Protein AF-A0A0F9NQA8-F1 (afdb_monomer_lite)

Secondary structure (DSSP, 8-state):
----EEEEEETT--EEEEEESSS----HHHHHHHHHHHHHHHHH--SSS-PPPSEEEETTEEEEEEEETTTTEEEEEEEETTS-HHHHHHHHHHHHHHHHHHHHHHHHT--S-GGGGTTHHHHHHHHHHHHHHHHHHHHTT--HHHHHT-TT-EE--TTPPPPPPP-TTGGGTT--HHHHHHHHHHTHHHHHHHHHHHHHHHHGGGGS-SS-B----HHHHHHHHHHHHHTT--EEEEEE--GGGBPTT-EES-SEEEEEEEEPPHHHHTT-SSHHHHHHHHHHHHHHHHHHHHHHHHHHHTTB-EEEE-SSS-SB-HHHHHHHTTS-EE-TTSSEEBTTTBT-EEEEEEEES-S-------SS-TTTHHHHHHHHH-HHHHH-TT--EEEEEEEETTEEEEE-HHHHHHHHHHTTT-----

Radius of gyration: 24.64 Å; chains: 1; bounding box: 72×63×50 Å

InterPro domains:
  IPR017896 4Fe-4S ferredoxin-type, iron-sulphur binding domain [PS51379] (365-394)
  IPR017900 4Fe-4S ferredoxin, iron-sulphur binding, conserved site [PS00198] (374-385)

pLDDT: mean 84.63, std 13.4, range [37.88, 98.75]

Structure (mmCIF, N/CA/C/O backbone):
data_AF-A0A0F9NQA8-F1
#
_entry.id   AF-A0A0F9NQA8-F1
#
loop_
_atom_site.group_PDB
_atom_site.id
_atom_site.type_symbol
_atom_site.label_atom_id
_atom_site.label_alt_id
_atom_site.label_comp_id
_atom_site.label_asym_id
_atom_site.label_entity_id
_atom_site.label_seq_id
_atom_site.pdbx_PDB_ins_code
_atom_site.Cartn_x
_atom_site.Cartn_y
_atom_site.Cartn_z
_atom_site.occupancy
_atom_site.B_iso_or_equiv
_atom_site.auth_seq_id
_atom_site.auth_comp_id
_atom_site.auth_asym_id
_atom_site.auth_atom_id
_atom_site.pdbx_PDB_model_num
ATOM 1 N N . MET A 1 1 ? 9.523 13.961 9.199 1.00 65.62 1 MET A N 1
ATOM 2 C CA . MET A 1 1 ? 10.411 15.049 9.643 1.00 65.62 1 MET A CA 1
ATOM 3 C C . MET A 1 1 ? 10.203 16.267 8.757 1.00 65.62 1 MET A C 1
ATOM 5 O O . MET A 1 1 ? 10.175 16.116 7.535 1.00 65.62 1 MET A O 1
ATOM 9 N N . ILE A 1 2 ? 10.008 17.440 9.360 1.00 64.50 2 ILE A N 1
ATOM 10 C CA . ILE A 1 2 ? 9.989 18.721 8.640 1.00 64.50 2 ILE A CA 1
ATOM 11 C C . ILE A 1 2 ? 11.438 19.199 8.544 1.00 64.50 2 ILE A C 1
ATOM 13 O O . ILE A 1 2 ? 12.119 19.298 9.559 1.00 64.50 2 ILE A O 1
ATOM 17 N N . VAL A 1 3 ? 11.918 19.455 7.327 1.00 72.38 3 VAL A N 1
ATOM 18 C CA . VAL A 1 3 ? 13.221 20.095 7.120 1.00 72.38 3 VAL A CA 1
ATOM 19 C C . VAL A 1 3 ? 13.006 21.596 7.229 1.00 72.38 3 VAL A C 1
ATOM 21 O O . VAL A 1 3 ? 12.354 22.188 6.366 1.00 72.38 3 VAL A O 1
ATOM 24 N N . GLU A 1 4 ? 13.510 22.189 8.309 1.00 77.81 4 GLU A N 1
ATOM 25 C CA . GLU A 1 4 ? 13.408 23.630 8.542 1.00 77.81 4 GLU A CA 1
ATOM 26 C C . GLU A 1 4 ? 14.328 24.364 7.573 1.00 77.81 4 GLU A C 1
ATOM 28 O O . GLU A 1 4 ? 13.868 25.209 6.794 1.00 77.81 4 GLU A O 1
ATOM 33 N N . GLU A 1 5 ? 15.604 23.970 7.587 1.00 86.06 5 GLU A N 1
ATOM 34 C CA . GLU A 1 5 ? 16.671 24.497 6.745 1.00 86.06 5 GLU A CA 1
ATOM 35 C C . GLU A 1 5 ? 17.652 23.372 6.368 1.00 86.06 5 GLU A C 1
ATOM 37 O O . GLU A 1 5 ? 17.847 22.406 7.113 1.00 86.06 5 GLU A O 1
ATOM 42 N N . PHE A 1 6 ? 18.256 23.483 5.187 1.00 89.12 6 PHE A N 1
ATOM 43 C CA . PHE A 1 6 ? 19.285 22.561 4.713 1.00 89.12 6 PHE A CA 1
ATOM 44 C C . PHE A 1 6 ? 20.343 23.313 3.910 1.00 89.12 6 PHE A C 1
ATOM 46 O O . PHE A 1 6 ? 20.002 24.175 3.097 1.00 89.12 6 PHE A O 1
ATOM 53 N N . TRP A 1 7 ? 21.610 22.959 4.104 1.00 91.19 7 TRP A N 1
ATOM 54 C CA . TRP A 1 7 ? 22.737 23.579 3.419 1.00 91.19 7 TRP A CA 1
ATOM 55 C C . TRP A 1 7 ? 23.713 22.547 2.890 1.00 91.19 7 TRP A C 1
ATOM 57 O O . TRP A 1 7 ? 23.896 21.471 3.462 1.00 91.19 7 TRP A O 1
ATOM 67 N N . ILE A 1 8 ? 24.386 22.949 1.820 1.00 93.31 8 ILE A N 1
ATOM 68 C CA . ILE A 1 8 ? 25.593 22.304 1.327 1.00 93.31 8 ILE A CA 1
ATOM 69 C C . ILE A 1 8 ? 26.649 23.395 1.272 1.00 93.31 8 ILE A C 1
ATOM 71 O O . ILE A 1 8 ? 26.491 24.370 0.533 1.00 93.31 8 ILE A O 1
ATOM 75 N N . ILE A 1 9 ? 27.691 23.252 2.082 1.00 92.81 9 ILE A N 1
ATOM 76 C CA . ILE A 1 9 ? 28.813 24.191 2.134 1.00 92.81 9 ILE A CA 1
ATOM 77 C C . ILE A 1 9 ? 30.113 23.434 1.858 1.00 92.81 9 ILE A C 1
ATOM 79 O O . ILE A 1 9 ? 30.208 22.248 2.179 1.00 92.81 9 ILE A O 1
ATOM 83 N N . ASN A 1 10 ? 31.114 24.082 1.267 1.00 91.56 10 ASN A N 1
ATOM 84 C CA . ASN A 1 10 ? 32.451 23.494 1.190 1.00 91.56 10 ASN A CA 1
ATOM 85 C C . ASN A 1 10 ? 33.206 23.683 2.521 1.00 91.56 10 ASN A C 1
ATOM 87 O O . ASN A 1 10 ? 32.730 24.349 3.444 1.00 91.56 10 ASN A O 1
ATOM 91 N N . TRP A 1 11 ? 34.406 23.113 2.617 1.00 90.19 11 TRP A N 1
ATOM 92 C CA . TRP A 1 11 ? 35.269 23.272 3.794 1.00 90.19 11 TRP A CA 1
ATOM 93 C C . TRP A 1 11 ? 35.782 24.697 4.030 1.00 90.19 11 TRP A C 1
ATOM 95 O O . TRP A 1 11 ? 36.221 24.996 5.135 1.00 90.19 11 TRP A O 1
ATOM 105 N N . ASP A 1 12 ? 35.668 25.599 3.060 1.00 88.25 12 ASP A N 1
ATOM 106 C CA . ASP A 1 12 ? 35.992 27.020 3.242 1.00 88.25 12 ASP A CA 1
ATOM 107 C C . ASP A 1 12 ? 34.774 27.831 3.728 1.00 88.25 12 ASP A C 1
ATOM 109 O O . ASP A 1 12 ? 34.868 29.029 3.978 1.00 88.25 12 ASP A O 1
ATOM 113 N N . GLY A 1 13 ? 33.612 27.183 3.881 1.00 85.62 13 GLY A N 1
ATOM 114 C CA . GLY A 1 13 ? 32.363 27.817 4.298 1.00 85.62 13 GLY A CA 1
ATOM 115 C C . GLY A 1 13 ? 31.572 28.477 3.165 1.00 85.62 13 GLY A C 1
ATOM 116 O O . GLY A 1 13 ? 30.563 29.128 3.441 1.00 85.62 13 GLY A O 1
ATOM 117 N N . LEU A 1 14 ? 31.976 28.292 1.903 1.00 88.75 14 LEU A N 1
ATOM 118 C CA . LEU A 1 14 ? 31.240 28.756 0.728 1.00 88.75 14 LEU A CA 1
ATOM 119 C C . LEU A 1 14 ? 29.958 27.921 0.548 1.00 88.75 14 LEU A C 1
ATOM 121 O O . LEU A 1 14 ? 30.041 26.698 0.386 1.00 88.75 14 LEU A O 1
ATOM 125 N N . PRO A 1 15 ? 28.766 28.542 0.546 1.00 89.25 15 PRO A N 1
ATOM 126 C CA . PRO A 1 15 ? 27.510 27.832 0.349 1.00 89.25 15 PRO A CA 1
ATOM 127 C C . PRO A 1 15 ? 27.284 27.509 -1.131 1.00 89.25 15 PRO A C 1
ATOM 129 O O . PRO A 1 15 ? 27.093 28.407 -1.946 1.00 89.25 15 PRO A O 1
ATOM 132 N N . LEU A 1 16 ? 27.241 26.218 -1.470 1.00 90.38 16 LEU A N 1
ATOM 133 C CA . LEU A 1 16 ? 26.886 25.746 -2.815 1.00 90.38 16 LEU A CA 1
ATOM 134 C C . LEU A 1 16 ? 25.374 25.550 -2.971 1.00 90.38 16 LEU A C 1
ATOM 136 O O . LEU A 1 16 ? 24.849 25.599 -4.078 1.00 90.38 16 LEU A O 1
ATOM 140 N N . PHE A 1 17 ? 24.661 25.308 -1.868 1.00 90.56 17 PHE A N 1
ATOM 141 C CA . PHE A 1 17 ? 23.210 25.170 -1.871 1.00 90.56 17 PHE A CA 1
ATOM 142 C C . PHE A 1 17 ? 22.591 25.565 -0.534 1.00 90.56 17 PHE A C 1
ATOM 144 O O . PHE A 1 17 ? 23.176 25.342 0.530 1.00 90.56 17 PHE A O 1
ATOM 151 N N . LYS A 1 18 ? 21.362 26.087 -0.590 1.00 86.56 18 LYS A N 1
ATOM 152 C CA . LYS A 1 18 ? 20.558 26.414 0.584 1.00 86.56 18 LYS A CA 1
ATOM 153 C C . LYS A 1 18 ? 19.080 26.150 0.338 1.00 86.56 18 LYS A C 1
ATOM 155 O O . LYS A 1 18 ? 18.541 26.448 -0.721 1.00 86.56 18 LYS A O 1
ATOM 160 N N . TYR A 1 19 ? 18.405 25.699 1.379 1.00 83.56 19 TYR A N 1
ATOM 161 C CA . TYR A 1 19 ? 16.960 25.596 1.429 1.00 83.56 19 TYR A CA 1
ATOM 162 C C . TYR A 1 19 ? 16.459 26.096 2.782 1.00 83.56 19 TYR A C 1
ATOM 164 O O . TYR A 1 19 ? 17.052 25.801 3.816 1.00 83.56 19 TYR A O 1
ATOM 172 N N . SER A 1 20 ? 15.346 26.828 2.770 1.00 77.00 20 SER A N 1
ATOM 173 C CA . SER A 1 20 ? 14.633 27.256 3.972 1.00 77.00 20 SER A CA 1
ATOM 174 C C . SER A 1 20 ? 13.134 27.238 3.724 1.00 77.00 20 SER A C 1
ATOM 176 O O . SER A 1 20 ? 12.648 27.717 2.696 1.00 77.00 20 SER A O 1
ATOM 178 N N . SER A 1 21 ? 12.401 26.714 4.700 1.00 62.75 21 SER A N 1
ATOM 179 C CA . SER A 1 21 ? 10.940 26.685 4.690 1.00 62.75 21 SER A CA 1
ATOM 180 C C . SER A 1 21 ? 10.288 28.063 4.910 1.00 62.75 21 SER A C 1
ATOM 182 O O . SER A 1 21 ? 9.149 28.254 4.490 1.00 62.75 21 SER A O 1
ATOM 184 N N . THR A 1 22 ? 10.996 29.037 5.498 1.00 52.59 22 THR A N 1
ATOM 185 C CA . THR A 1 22 ? 10.450 30.354 5.902 1.00 52.59 22 THR A CA 1
ATOM 186 C C . THR A 1 22 ? 11.041 31.556 5.147 1.00 52.59 22 THR A C 1
ATOM 188 O O . THR A 1 22 ? 10.663 32.693 5.409 1.00 52.59 22 THR A O 1
ATOM 191 N N . ARG A 1 23 ? 11.902 31.329 4.142 1.00 50.50 23 ARG A N 1
ATOM 192 C CA . ARG A 1 23 ? 12.440 32.334 3.188 1.00 50.50 23 ARG A CA 1
ATOM 193 C C . ARG A 1 23 ? 13.213 33.539 3.758 1.00 50.50 23 ARG A C 1
ATOM 195 O O . ARG A 1 23 ? 13.615 34.387 2.966 1.00 50.50 23 ARG A O 1
ATOM 202 N N . SER A 1 24 ? 13.537 33.604 5.048 1.00 49.06 24 SER A N 1
ATOM 203 C CA . SER A 1 24 ? 14.438 34.639 5.583 1.00 49.06 24 SER A CA 1
ATOM 204 C C . SER A 1 24 ? 15.723 34.029 6.141 1.00 49.06 24 SER A C 1
ATOM 206 O O . SER A 1 24 ? 15.739 33.523 7.259 1.00 49.06 24 SER A O 1
ATOM 208 N N . LEU A 1 25 ? 16.819 34.104 5.388 1.00 53.78 25 LEU A N 1
ATOM 209 C CA . LEU A 1 25 ? 18.162 33.836 5.906 1.00 53.78 25 LEU A CA 1
ATOM 210 C C . LEU A 1 25 ? 19.142 34.864 5.342 1.00 53.78 25 LEU A C 1
ATOM 212 O O . LEU A 1 25 ? 19.077 35.188 4.158 1.00 53.78 25 LEU A O 1
ATOM 216 N N . ARG A 1 26 ? 20.066 35.330 6.190 1.00 55.09 26 ARG A N 1
ATOM 217 C CA . ARG A 1 26 ? 21.351 35.907 5.768 1.00 55.09 26 AR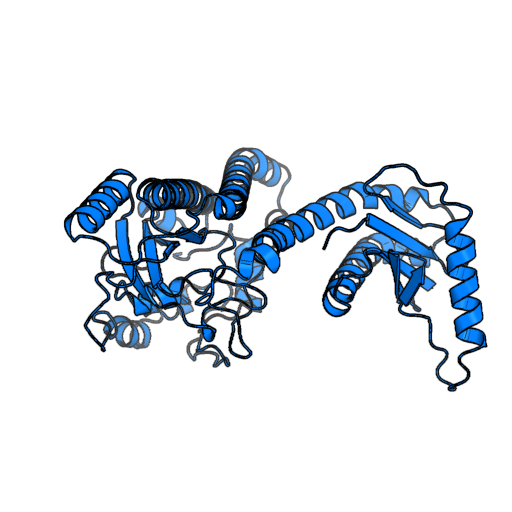G A CA 1
ATOM 218 C C . ARG A 1 26 ? 22.382 34.781 5.864 1.00 55.09 26 ARG A C 1
ATOM 220 O O . ARG A 1 26 ? 22.584 34.245 6.950 1.00 55.09 26 ARG A O 1
ATOM 227 N N . ILE A 1 27 ? 22.926 34.340 4.733 1.00 53.66 27 ILE A N 1
ATOM 228 C CA . ILE A 1 27 ? 23.606 33.035 4.598 1.00 53.66 27 ILE A CA 1
ATOM 229 C C . ILE A 1 27 ? 25.118 33.149 4.775 1.00 53.66 27 ILE A C 1
ATOM 231 O O . ILE A 1 27 ? 25.766 32.193 5.198 1.00 53.66 27 ILE A O 1
ATOM 235 N N . GLU A 1 28 ? 25.674 34.320 4.491 1.00 58.25 28 GLU A N 1
ATOM 236 C CA . GLU A 1 28 ? 27.114 34.536 4.384 1.00 58.25 28 GLU A CA 1
ATOM 237 C C . GLU A 1 28 ? 27.810 34.362 5.744 1.00 58.25 28 GLU A C 1
ATOM 239 O O . GLU A 1 28 ? 28.925 33.858 5.817 1.00 58.25 28 GLU A O 1
ATOM 244 N N . LEU A 1 29 ? 27.114 34.689 6.838 1.00 60.56 29 LEU A N 1
ATOM 245 C CA . LEU A 1 29 ? 27.637 34.590 8.205 1.00 60.56 29 LEU A CA 1
ATOM 246 C C . LEU A 1 29 ? 27.602 33.161 8.775 1.00 60.56 29 LEU A C 1
ATOM 248 O O . LEU A 1 29 ? 28.420 32.817 9.623 1.00 60.56 29 LEU A O 1
ATOM 252 N N . ILE A 1 30 ? 26.669 32.318 8.321 1.00 72.38 30 ILE A N 1
ATOM 253 C CA . ILE A 1 30 ? 26.448 30.984 8.903 1.00 72.38 30 ILE A CA 1
ATOM 254 C C . ILE A 1 30 ? 27.375 29.940 8.270 1.00 72.38 30 ILE A C 1
ATOM 256 O O . ILE A 1 30 ? 27.895 29.089 8.985 1.00 72.38 30 ILE A O 1
ATOM 260 N N . GLY A 1 31 ? 27.636 30.013 6.960 1.00 76.19 31 GLY A N 1
ATOM 261 C CA . GLY A 1 31 ? 28.523 29.059 6.278 1.00 76.19 31 GLY A CA 1
ATOM 262 C C . GLY A 1 31 ? 29.948 29.069 6.841 1.00 76.19 31 GLY A C 1
ATOM 263 O O . GLY A 1 31 ? 30.468 28.022 7.234 1.00 76.19 31 GLY A O 1
ATOM 264 N N . GLY A 1 32 ? 30.539 30.261 6.973 1.00 82.12 32 GLY A N 1
ATOM 265 C CA . GLY A 1 32 ? 31.864 30.435 7.575 1.00 82.12 32 GLY A CA 1
ATOM 266 C C . GLY A 1 32 ? 31.917 29.980 9.036 1.00 82.12 32 GLY A C 1
ATOM 267 O O . GLY A 1 32 ? 32.841 29.269 9.423 1.00 82.12 32 GLY A O 1
ATOM 268 N N . PHE A 1 33 ? 30.894 30.307 9.831 1.00 84.25 33 PHE A N 1
ATOM 269 C CA . PHE A 1 33 ? 30.800 29.884 11.232 1.00 84.25 33 PHE A CA 1
ATOM 270 C C . PHE A 1 33 ? 30.736 28.357 11.387 1.00 84.25 33 PHE A C 1
ATOM 272 O O . PHE A 1 33 ? 31.497 27.778 12.163 1.00 84.25 33 PHE A O 1
ATOM 279 N N . LEU A 1 34 ? 29.863 27.688 10.628 1.00 84.88 34 LEU A N 1
ATOM 280 C CA . LEU A 1 34 ? 29.703 26.234 10.701 1.00 84.88 34 LEU A CA 1
ATOM 281 C C . LEU A 1 34 ? 30.952 25.499 10.202 1.00 84.88 34 LEU A C 1
ATOM 283 O O . LEU A 1 34 ? 31.326 24.481 10.786 1.00 84.88 34 LEU A O 1
ATOM 287 N N . SER A 1 35 ? 31.631 26.029 9.180 1.00 85.00 35 SER A N 1
ATOM 288 C CA . SER A 1 35 ? 32.908 25.471 8.737 1.00 85.00 35 SER A CA 1
ATOM 289 C C . SER A 1 35 ? 34.020 25.658 9.776 1.00 85.00 35 SER A C 1
ATOM 291 O O . SER A 1 35 ? 34.746 24.711 10.086 1.00 85.00 35 SER A O 1
ATOM 293 N N . ALA A 1 36 ? 34.115 26.846 10.385 1.00 86.06 36 ALA A N 1
ATOM 294 C CA . ALA A 1 36 ? 35.086 27.126 11.440 1.00 86.06 36 ALA A CA 1
ATOM 295 C C . ALA A 1 36 ? 34.910 26.182 12.639 1.00 86.06 36 ALA A C 1
ATOM 297 O O . ALA A 1 36 ? 35.895 25.650 13.149 1.00 86.06 36 ALA A O 1
ATOM 298 N N . ILE A 1 37 ? 33.664 25.899 13.037 1.00 86.31 37 ILE A N 1
ATOM 299 C CA . ILE A 1 37 ? 33.373 24.921 14.090 1.00 86.31 37 ILE A CA 1
ATOM 300 C C . ILE A 1 37 ? 33.854 23.515 13.706 1.00 86.31 37 ILE A C 1
ATOM 302 O O . ILE A 1 37 ? 34.452 22.833 14.536 1.00 86.31 37 ILE A O 1
ATOM 306 N N . GLN A 1 38 ? 33.619 23.071 12.470 1.00 86.19 38 GLN A N 1
ATOM 307 C CA . GLN A 1 38 ? 34.067 21.751 12.015 1.00 86.19 38 GLN A CA 1
ATOM 308 C C . GLN A 1 38 ? 35.597 21.644 11.974 1.00 86.19 38 GLN A C 1
ATOM 310 O O . GLN A 1 38 ? 36.157 20.634 12.396 1.00 86.19 38 GLN A O 1
ATOM 315 N N . SER A 1 39 ? 36.275 22.704 11.527 1.00 84.38 39 SER A N 1
ATOM 316 C CA . SER A 1 39 ? 37.740 22.793 11.532 1.00 84.38 39 SER A CA 1
ATOM 317 C C . SER A 1 39 ? 38.311 22.754 12.956 1.00 84.38 39 SER A C 1
ATOM 319 O O . SER A 1 39 ? 39.236 21.991 13.247 1.00 84.38 39 SER A O 1
ATOM 321 N N . PHE A 1 40 ? 37.702 23.505 13.879 1.00 84.00 40 PHE A N 1
ATOM 322 C CA . PHE A 1 40 ? 38.058 23.480 15.296 1.00 84.00 40 PHE A CA 1
ATOM 323 C C . PHE A 1 40 ? 37.852 22.089 15.906 1.00 84.00 40 PHE A C 1
ATOM 325 O O . PHE A 1 40 ? 38.767 21.543 16.516 1.00 84.00 40 PHE A O 1
ATOM 332 N N . ALA A 1 41 ? 36.690 21.470 15.683 1.00 81.62 41 ALA A N 1
ATOM 333 C CA . ALA A 1 41 ? 36.391 20.139 16.201 1.00 81.62 41 ALA A CA 1
ATOM 334 C C . ALA A 1 41 ? 37.369 19.076 15.688 1.00 81.62 41 ALA A C 1
ATOM 336 O O . ALA A 1 41 ? 37.861 18.271 16.475 1.00 81.62 41 ALA A O 1
ATOM 337 N N . LYS A 1 42 ? 37.724 19.130 14.399 1.00 77.69 42 LYS A N 1
ATOM 338 C CA . LYS A 1 42 ? 38.735 18.247 13.808 1.00 77.69 42 LYS A CA 1
ATOM 339 C C . LYS A 1 42 ? 40.111 18.396 14.467 1.00 77.69 42 LYS A C 1
ATOM 341 O O . LYS A 1 42 ? 40.856 17.425 14.521 1.00 77.69 42 LYS A O 1
ATOM 346 N N . THR A 1 43 ? 40.440 19.596 14.947 1.00 75.62 43 THR A N 1
ATOM 347 C CA . THR A 1 43 ? 41.724 19.900 15.599 1.00 75.62 43 THR A CA 1
ATOM 348 C C . THR A 1 43 ? 41.740 19.489 17.075 1.00 75.62 43 THR A C 1
ATOM 350 O O . THR A 1 43 ? 42.780 19.097 17.586 1.00 75.62 43 THR A O 1
ATOM 353 N N . VAL A 1 44 ? 40.598 19.576 17.768 1.00 71.06 44 VAL A N 1
ATOM 354 C CA . VAL A 1 44 ? 40.496 19.348 19.224 1.00 71.06 44 VAL A CA 1
ATOM 355 C C . VAL A 1 44 ? 40.147 17.902 19.588 1.00 71.06 44 VAL A C 1
ATOM 357 O O . VAL A 1 44 ? 40.495 17.446 20.676 1.00 71.06 44 VAL A O 1
ATOM 360 N N . ILE A 1 45 ? 39.462 17.160 18.712 1.00 67.50 45 ILE A N 1
ATOM 361 C CA . ILE A 1 45 ? 39.127 15.747 18.940 1.00 67.50 45 ILE A CA 1
ATOM 362 C C . ILE A 1 45 ? 40.374 14.896 18.642 1.00 67.50 45 ILE A C 1
ATOM 364 O O . ILE A 1 45 ? 40.533 14.322 17.565 1.00 67.50 45 ILE A O 1
ATOM 368 N N . ASP A 1 46 ? 41.282 14.858 19.615 1.00 53.88 46 ASP A N 1
ATOM 369 C CA . ASP A 1 46 ? 42.573 14.172 19.553 1.00 53.88 46 ASP A CA 1
ATOM 370 C C . ASP A 1 46 ? 42.429 12.675 19.904 1.00 53.88 46 ASP A C 1
ATOM 372 O O . ASP A 1 46 ? 42.800 12.214 20.981 1.00 53.88 46 ASP A O 1
ATOM 376 N N . ASP A 1 47 ? 41.797 11.900 19.012 1.00 52.38 47 ASP A N 1
ATOM 377 C CA . ASP A 1 47 ? 41.717 10.427 19.104 1.00 52.38 47 ASP A CA 1
ATOM 378 C C . ASP A 1 47 ? 42.526 9.708 18.006 1.00 52.38 47 ASP A C 1
ATOM 380 O O . ASP A 1 47 ? 42.360 8.504 17.782 1.00 52.38 47 ASP A O 1
ATOM 384 N N . GLY A 1 48 ? 43.376 10.448 17.282 1.00 48.38 48 GLY A N 1
ATOM 385 C CA . GLY A 1 48 ? 44.127 9.951 16.126 1.00 48.38 48 GLY A CA 1
ATOM 386 C C . GLY A 1 48 ? 43.259 9.586 14.911 1.00 48.38 48 GLY A C 1
ATOM 387 O O . GLY A 1 48 ? 43.786 9.046 13.939 1.00 48.38 48 GLY A O 1
ATOM 388 N N . LYS A 1 49 ? 41.940 9.858 14.939 1.00 51.75 49 LYS A N 1
ATOM 389 C CA . LYS A 1 49 ? 40.989 9.559 13.848 1.00 51.75 49 LYS A CA 1
ATOM 390 C C . LYS A 1 49 ? 40.320 10.797 13.234 1.00 51.75 49 LYS A C 1
ATOM 392 O O . LYS A 1 49 ? 39.509 10.622 12.330 1.00 51.75 49 LYS A O 1
ATOM 397 N N . GLY A 1 50 ? 40.651 12.016 13.680 1.00 52.25 50 GLY A N 1
ATOM 398 C CA . GLY A 1 50 ? 40.292 13.278 13.010 1.00 52.25 50 GLY A CA 1
ATOM 399 C C . GLY A 1 50 ? 38.795 13.447 12.726 1.00 52.25 50 GLY A C 1
ATOM 400 O O . GLY A 1 50 ? 38.408 13.689 11.583 1.00 52.25 50 GLY A O 1
ATOM 401 N N . LYS A 1 51 ? 37.940 13.270 13.740 1.00 67.75 51 LYS A N 1
ATOM 402 C CA . LYS A 1 51 ? 36.483 13.229 13.548 1.00 67.75 51 LYS A CA 1
ATOM 403 C C . LYS A 1 51 ? 35.846 14.618 13.461 1.00 67.75 51 LYS A C 1
ATOM 405 O O . LYS A 1 51 ? 36.152 15.514 14.238 1.00 67.75 51 LYS A O 1
ATOM 410 N N . TYR A 1 52 ? 34.894 14.746 12.542 1.00 79.38 52 TYR A N 1
ATOM 411 C CA . TYR A 1 52 ? 33.981 15.884 12.414 1.00 79.38 52 TYR A CA 1
ATOM 412 C C . TYR A 1 52 ? 32.840 15.799 13.439 1.00 79.38 52 TYR A C 1
ATOM 414 O O . TYR A 1 52 ? 32.508 14.712 13.923 1.00 79.38 52 TYR A O 1
ATOM 422 N N . LEU A 1 53 ? 32.198 16.929 13.752 1.00 81.81 53 LEU A N 1
ATOM 423 C CA . LEU A 1 53 ? 30.970 16.915 14.551 1.00 81.81 53 LEU A CA 1
ATOM 424 C C . LEU A 1 53 ? 29.824 16.375 13.709 1.00 81.81 53 LEU A C 1
ATOM 426 O O . LEU A 1 53 ? 29.605 16.863 12.605 1.00 81.81 53 LEU A O 1
ATOM 430 N N . ASN A 1 54 ? 29.049 15.448 14.269 1.00 82.56 54 ASN A N 1
ATOM 431 C CA . ASN A 1 54 ? 27.820 14.951 13.646 1.00 82.56 54 ASN A CA 1
ATOM 432 C C . ASN A 1 54 ? 26.608 15.832 13.976 1.00 82.56 54 ASN A C 1
ATOM 434 O O . ASN A 1 54 ? 25.661 15.900 13.196 1.00 82.56 54 ASN A O 1
ATOM 438 N N . THR A 1 55 ? 26.613 16.508 15.128 1.00 84.69 55 THR A N 1
ATOM 439 C CA . THR A 1 55 ? 25.450 17.254 15.617 1.00 84.69 55 THR A CA 1
ATOM 440 C C . THR A 1 55 ? 25.862 18.408 16.530 1.00 84.69 55 THR A C 1
ATOM 442 O O . THR A 1 55 ? 26.770 18.256 17.343 1.00 84.69 55 THR A O 1
ATOM 445 N N . ILE A 1 56 ? 25.164 19.542 16.430 1.00 86.50 56 ILE A N 1
ATOM 446 C CA . ILE A 1 56 ? 25.248 20.680 17.357 1.00 86.50 56 ILE A CA 1
ATOM 447 C C . ILE A 1 56 ? 23.827 21.142 17.679 1.00 86.50 56 ILE A C 1
ATOM 449 O O . ILE A 1 56 ? 23.036 21.373 16.767 1.00 86.50 56 ILE A O 1
ATOM 453 N N . SER A 1 57 ? 23.506 21.320 18.957 1.00 84.44 57 SER A N 1
ATOM 454 C CA . SER A 1 57 ? 22.213 21.866 19.386 1.00 84.44 57 SER A CA 1
ATOM 455 C C . SER A 1 57 ? 22.379 23.295 19.893 1.00 84.44 57 SER A C 1
ATOM 457 O O . SER A 1 57 ? 23.266 23.567 20.698 1.00 84.44 57 SER A O 1
ATOM 459 N N . ILE A 1 58 ? 21.528 24.206 19.418 1.00 80.88 58 ILE A N 1
ATOM 460 C CA . ILE A 1 58 ? 21.503 25.618 19.817 1.00 80.88 58 ILE A CA 1
ATOM 461 C C . ILE A 1 58 ? 20.041 25.994 20.072 1.00 80.88 58 ILE A C 1
ATOM 463 O O . ILE A 1 58 ? 19.240 26.064 19.137 1.00 80.88 58 ILE A O 1
ATOM 467 N N . GLY A 1 59 ? 19.691 26.223 21.339 1.00 83.12 59 GLY A N 1
ATOM 468 C CA . GLY A 1 59 ? 18.297 26.416 21.749 1.00 83.12 59 GLY A CA 1
ATOM 469 C C . GLY A 1 59 ? 17.438 25.195 21.404 1.00 83.12 59 GLY A C 1
ATOM 470 O O . GLY A 1 59 ? 17.831 24.061 21.673 1.00 83.12 59 GLY A O 1
ATOM 471 N N . ASP A 1 60 ? 16.293 25.428 20.761 1.00 79.38 60 ASP A N 1
ATOM 472 C CA . ASP A 1 60 ? 15.339 24.376 20.374 1.00 79.38 60 ASP A CA 1
ATOM 473 C C . ASP A 1 60 ? 15.667 23.679 19.042 1.00 79.38 60 ASP A C 1
ATOM 475 O O . ASP A 1 60 ? 14.922 22.801 18.588 1.00 79.38 60 ASP A O 1
ATOM 479 N N . HIS A 1 61 ? 16.784 24.047 18.410 1.00 82.12 61 HIS A N 1
ATOM 480 C CA . HIS A 1 61 ? 17.174 23.538 17.102 1.00 82.12 61 HIS A CA 1
ATOM 481 C C . HIS A 1 61 ? 18.442 22.698 17.169 1.00 82.12 61 HIS A C 1
ATOM 483 O O . HIS A 1 61 ? 19.372 22.963 17.935 1.00 82.12 61 HIS A O 1
ATOM 489 N N . THR A 1 62 ? 18.494 21.713 16.283 1.00 86.38 62 THR A N 1
ATOM 490 C CA . THR A 1 62 ? 19.623 20.809 16.122 1.00 86.38 62 THR A CA 1
ATOM 491 C C . THR A 1 62 ? 20.125 20.878 14.685 1.00 86.38 62 THR A C 1
ATOM 493 O O . THR A 1 62 ? 19.364 20.687 13.736 1.00 86.38 62 THR A O 1
ATOM 496 N N . TYR A 1 63 ? 21.417 21.151 14.530 1.00 89.56 63 TYR A N 1
ATOM 497 C CA . TYR A 1 63 ? 22.153 21.157 13.273 1.00 89.56 63 TYR A CA 1
ATOM 498 C C . TYR A 1 63 ? 22.882 19.829 13.144 1.00 89.56 63 TYR A C 1
ATOM 500 O O . TYR A 1 63 ? 23.741 19.504 13.960 1.00 89.56 63 TYR A O 1
ATOM 508 N N . ASN A 1 64 ? 22.521 19.053 12.132 1.00 90.94 64 ASN A N 1
ATOM 509 C CA . ASN A 1 64 ? 23.055 17.720 11.902 1.00 90.94 64 ASN A CA 1
ATOM 510 C C . ASN A 1 64 ? 23.941 17.740 10.670 1.00 90.94 64 ASN A C 1
ATOM 512 O O . ASN A 1 64 ? 23.525 18.223 9.619 1.00 90.94 64 ASN A O 1
ATOM 516 N N . PHE A 1 65 ? 25.140 17.205 10.805 1.00 90.19 65 PHE A N 1
ATOM 517 C CA . PHE A 1 65 ? 26.198 17.295 9.823 1.00 90.19 65 PHE A CA 1
ATOM 518 C C . PHE A 1 65 ? 26.497 15.921 9.255 1.00 90.19 65 PHE A C 1
ATOM 520 O O . PHE A 1 65 ? 26.509 14.910 9.957 1.00 90.19 65 PHE A O 1
ATOM 527 N N . MET A 1 66 ? 26.805 15.913 7.971 1.00 89.75 66 MET A N 1
ATOM 528 C CA . MET A 1 66 ? 27.419 14.786 7.306 1.00 89.75 66 MET A CA 1
ATOM 529 C C . MET A 1 66 ? 28.541 15.313 6.426 1.00 89.75 66 MET A C 1
ATOM 531 O O . MET A 1 66 ? 28.331 16.201 5.595 1.00 89.75 66 MET A O 1
ATOM 535 N N . THR A 1 67 ? 29.739 14.787 6.648 1.00 90.00 67 THR A N 1
ATOM 536 C CA . THR A 1 67 ? 30.947 15.239 5.963 1.00 90.00 67 THR A CA 1
ATOM 537 C C . THR A 1 67 ? 31.253 14.333 4.785 1.00 90.00 67 THR A C 1
ATOM 539 O O . THR A 1 67 ? 31.348 13.117 4.937 1.00 90.00 67 THR A O 1
ATOM 542 N N . ASN A 1 68 ? 31.468 14.943 3.624 1.00 88.44 68 ASN A N 1
ATOM 543 C CA . ASN A 1 68 ? 32.003 14.278 2.450 1.00 88.44 68 ASN A CA 1
ATOM 544 C C . ASN A 1 68 ? 33.454 14.721 2.251 1.00 88.44 68 ASN A C 1
ATOM 546 O O . ASN A 1 68 ? 33.718 15.840 1.813 1.00 88.44 68 ASN A O 1
ATOM 550 N N . GLU A 1 69 ? 34.402 13.848 2.583 1.00 88.00 69 GLU A N 1
ATOM 551 C CA . GLU A 1 69 ? 35.831 14.168 2.483 1.00 88.00 69 GLU A CA 1
ATOM 552 C C . GLU A 1 69 ? 36.345 14.190 1.040 1.00 88.00 69 GLU A C 1
ATOM 554 O O . GLU A 1 69 ? 37.278 14.929 0.737 1.00 88.00 69 GLU A O 1
ATOM 559 N N . ILE A 1 70 ? 35.710 13.432 0.138 1.00 87.69 70 ILE A N 1
ATOM 560 C CA . ILE A 1 70 ? 36.119 13.326 -1.270 1.00 87.69 70 ILE A CA 1
ATOM 561 C C . ILE A 1 70 ? 35.952 14.674 -1.973 1.00 87.69 70 ILE A C 1
ATOM 563 O O . ILE A 1 70 ? 36.873 15.157 -2.625 1.00 87.69 70 ILE A O 1
ATOM 567 N N . TYR A 1 71 ? 34.779 15.289 -1.820 1.00 89.75 71 TYR A N 1
ATOM 568 C CA . TYR A 1 71 ? 34.450 16.577 -2.433 1.00 89.75 71 TYR A CA 1
ATOM 569 C C . TYR A 1 71 ? 34.623 17.756 -1.471 1.00 89.75 71 TYR A C 1
ATOM 571 O O . TYR A 1 71 ? 34.311 18.886 -1.835 1.00 89.75 71 TYR A O 1
ATOM 579 N N . LYS A 1 72 ? 35.118 17.499 -0.252 1.00 91.81 72 LYS A N 1
ATOM 580 C CA . LYS A 1 72 ? 35.315 18.494 0.812 1.00 91.81 72 LYS A CA 1
ATOM 581 C C . LYS A 1 72 ? 34.058 19.331 1.073 1.00 91.81 72 LYS A C 1
ATOM 583 O O . LYS A 1 72 ? 34.097 20.563 1.083 1.00 91.81 72 LYS A O 1
ATOM 588 N N . LEU A 1 73 ? 32.936 18.642 1.278 1.00 93.62 73 LEU A N 1
ATOM 589 C CA . LEU A 1 73 ? 31.628 19.247 1.533 1.00 93.62 73 LEU A CA 1
ATOM 590 C C . LEU A 1 73 ? 31.098 18.886 2.922 1.00 93.62 73 LEU A C 1
ATOM 592 O O . LEU A 1 73 ? 31.337 17.790 3.432 1.00 93.62 73 LEU A O 1
ATOM 596 N N . TYR A 1 74 ? 30.305 19.790 3.487 1.00 93.12 74 TYR A N 1
ATOM 597 C CA . TYR A 1 74 ? 29.432 19.540 4.623 1.00 93.12 74 TYR A CA 1
ATOM 598 C C . TYR A 1 74 ? 27.973 19.632 4.174 1.00 93.12 74 TYR A C 1
ATOM 600 O O . TYR A 1 74 ? 27.538 20.645 3.620 1.00 93.12 74 TYR A O 1
ATOM 608 N N . PHE A 1 75 ? 27.210 18.580 4.457 1.00 93.50 75 PHE A N 1
ATOM 609 C CA . PHE A 1 75 ? 25.759 18.539 4.313 1.00 93.50 75 PHE A CA 1
ATOM 610 C C . PHE A 1 75 ? 25.137 18.779 5.679 1.00 93.50 75 PHE A C 1
ATOM 612 O O . PHE A 1 75 ? 25.393 18.023 6.617 1.00 93.50 75 PHE A O 1
ATOM 619 N N . ILE A 1 76 ? 24.345 19.840 5.800 1.00 92.62 76 ILE A N 1
ATOM 620 C CA . ILE A 1 76 ? 23.894 20.343 7.095 1.00 92.62 76 ILE A CA 1
ATOM 621 C C . ILE A 1 76 ? 22.378 20.405 7.092 1.00 92.62 76 ILE A C 1
ATOM 623 O O . ILE A 1 76 ? 21.781 21.066 6.247 1.00 92.62 76 ILE A O 1
ATOM 627 N N . LEU A 1 77 ? 21.753 19.731 8.049 1.00 90.44 77 LEU A N 1
ATOM 628 C CA . LEU A 1 77 ? 20.308 19.672 8.196 1.00 90.44 77 LEU A CA 1
ATOM 629 C C . LEU A 1 77 ? 19.886 20.242 9.547 1.00 90.44 77 LEU A C 1
ATOM 631 O O . LEU A 1 77 ? 20.201 19.660 10.589 1.00 90.44 77 LEU A O 1
ATOM 635 N N . LYS A 1 78 ? 19.134 21.345 9.523 1.00 88.44 78 LYS A N 1
ATOM 636 C CA . LYS A 1 78 ? 18.502 21.904 10.719 1.00 88.44 78 LYS A CA 1
ATOM 637 C C . LYS A 1 78 ? 17.125 21.289 10.921 1.00 88.44 78 LYS A C 1
ATOM 639 O O . LYS A 1 78 ? 16.283 21.278 10.016 1.00 88.44 78 LYS A O 1
ATOM 644 N N . THR A 1 79 ? 16.906 20.794 12.128 1.00 82.38 79 THR A N 1
ATOM 645 C CA . THR A 1 79 ? 15.651 20.193 12.574 1.00 82.38 79 THR A CA 1
ATOM 646 C C . THR A 1 79 ? 15.295 20.701 13.966 1.00 82.38 79 THR A C 1
ATOM 648 O O . THR A 1 79 ? 16.177 21.113 14.720 1.00 82.38 79 THR A O 1
ATOM 651 N N . SER A 1 80 ? 14.027 20.582 14.361 1.00 76.69 80 SER A N 1
ATOM 652 C CA . SER A 1 80 ? 13.659 20.679 15.778 1.00 76.69 80 SER A CA 1
ATOM 653 C C . SER A 1 80 ? 14.384 19.607 16.610 1.00 76.69 80 SER A C 1
ATOM 655 O O . SER A 1 80 ? 14.658 18.507 16.115 1.00 76.69 80 SER A O 1
ATOM 657 N N . SER A 1 81 ? 14.651 19.898 17.883 1.00 63.31 81 SER A N 1
ATOM 658 C CA . SER A 1 81 ? 15.392 19.037 18.824 1.00 63.31 81 SER A CA 1
ATOM 659 C C . SER A 1 81 ? 14.759 17.666 19.132 1.00 63.31 81 SER A C 1
ATOM 661 O O . SER A 1 81 ? 15.356 16.849 19.828 1.00 63.31 81 SER A O 1
ATOM 663 N N . LYS A 1 82 ? 13.557 17.378 18.611 1.00 64.81 82 LYS A N 1
ATOM 664 C CA . LYS A 1 82 ? 12.785 16.149 18.887 1.00 64.81 82 LYS A CA 1
ATOM 665 C C . LYS A 1 82 ? 12.935 15.051 17.821 1.00 64.81 82 LYS A C 1
ATOM 667 O O . LYS A 1 82 ? 12.324 13.988 17.947 1.00 64.81 82 LYS A O 1
ATOM 672 N N . GLU A 1 83 ? 13.697 15.293 16.756 1.00 70.19 83 GLU A N 1
ATOM 673 C CA . GLU A 1 83 ? 13.802 14.371 15.617 1.00 70.19 83 GLU A CA 1
ATOM 674 C C . GLU A 1 83 ? 14.820 13.239 15.855 1.00 70.19 83 GLU A C 1
ATOM 676 O O . GLU A 1 83 ? 15.878 13.426 16.452 1.00 70.19 83 GLU A O 1
ATOM 681 N N . LYS A 1 84 ? 14.508 12.024 15.379 1.00 76.62 84 LYS A N 1
ATOM 682 C CA . LYS A 1 84 ? 15.363 10.839 15.593 1.00 76.62 84 LYS A CA 1
ATOM 683 C C . LYS A 1 84 ? 16.572 10.851 14.649 1.00 76.62 84 LYS A C 1
ATOM 685 O O . LYS A 1 84 ? 16.394 10.839 13.430 1.00 76.62 84 LYS A O 1
ATOM 690 N N . GLU A 1 85 ? 17.779 10.693 15.193 1.00 75.19 85 GLU A N 1
ATOM 691 C CA . GLU A 1 85 ? 19.064 10.674 14.461 1.00 75.19 85 GLU A CA 1
ATOM 692 C C . GLU A 1 85 ? 19.070 9.740 13.233 1.00 75.19 85 GLU A C 1
ATOM 694 O O . GLU A 1 85 ? 19.537 10.084 12.149 1.00 75.19 85 GLU A O 1
ATOM 699 N N . LYS A 1 86 ? 18.458 8.556 13.348 1.00 70.69 86 LYS A N 1
ATOM 700 C CA . LYS A 1 86 ? 18.355 7.603 12.231 1.00 70.69 86 LYS A CA 1
ATOM 701 C C . LYS A 1 86 ? 17.593 8.164 11.025 1.00 70.69 86 LYS A C 1
ATOM 703 O O . LYS A 1 86 ? 17.913 7.809 9.893 1.00 70.69 86 LYS A O 1
ATOM 708 N N . ILE A 1 87 ? 16.567 8.982 11.257 1.00 68.31 87 ILE A N 1
ATOM 709 C CA . ILE A 1 87 ? 15.757 9.602 10.199 1.00 68.31 87 ILE A CA 1
ATOM 710 C C . ILE A 1 87 ? 16.557 10.730 9.549 1.00 68.31 87 ILE A C 1
ATOM 712 O O . ILE A 1 87 ? 16.660 10.776 8.325 1.00 68.31 87 ILE A O 1
ATOM 716 N N . ILE A 1 88 ? 17.201 11.558 10.367 1.00 80.44 88 ILE A N 1
ATOM 717 C CA . ILE A 1 88 ? 18.107 12.629 9.942 1.00 80.44 88 ILE A CA 1
ATOM 718 C C . ILE A 1 88 ? 19.195 12.072 9.008 1.00 80.44 88 ILE A C 1
ATOM 720 O O . ILE A 1 88 ? 19.346 12.540 7.881 1.00 80.44 88 ILE A O 1
ATOM 724 N N . ASN A 1 89 ? 19.854 10.980 9.404 1.00 78.44 89 ASN A N 1
ATOM 725 C CA . ASN A 1 89 ? 20.907 10.327 8.618 1.00 78.44 89 ASN A CA 1
ATOM 726 C C . ASN A 1 89 ? 20.423 9.702 7.298 1.00 78.44 89 ASN A C 1
ATOM 728 O O . ASN A 1 89 ? 21.229 9.471 6.395 1.00 78.44 89 ASN A O 1
ATOM 732 N N . ILE A 1 90 ? 19.130 9.382 7.167 1.00 73.12 90 ILE A N 1
ATOM 733 C CA . ILE A 1 90 ? 18.543 8.932 5.893 1.00 73.12 90 ILE A CA 1
ATOM 734 C C . ILE A 1 90 ? 18.362 10.121 4.950 1.00 73.12 90 ILE A C 1
ATOM 736 O O . ILE A 1 90 ? 18.629 9.999 3.755 1.00 73.12 90 ILE A O 1
ATOM 740 N N . TYR A 1 91 ? 17.897 11.254 5.476 1.00 80.94 91 TYR A N 1
ATOM 741 C CA . TYR A 1 91 ? 17.705 12.474 4.698 1.00 80.94 91 TYR A CA 1
ATOM 742 C C . TYR A 1 91 ? 19.040 13.047 4.227 1.00 80.94 91 TYR A C 1
ATOM 744 O O . TYR A 1 91 ? 19.189 13.289 3.033 1.00 80.94 91 TYR A O 1
ATOM 752 N N . LEU A 1 92 ? 20.011 13.181 5.137 1.00 85.56 92 LEU A N 1
ATOM 753 C CA . LEU A 1 92 ? 21.356 13.667 4.829 1.00 85.56 92 LEU A CA 1
ATOM 754 C C . LEU A 1 92 ? 21.995 12.853 3.700 1.00 85.56 92 LEU A C 1
ATOM 756 O O . LEU A 1 92 ? 22.292 13.426 2.655 1.00 85.56 92 LEU A O 1
ATOM 760 N N . ARG A 1 93 ? 22.090 11.521 3.846 1.00 82.50 93 ARG A N 1
ATOM 761 C CA . ARG A 1 93 ? 22.641 10.633 2.800 1.00 82.50 93 ARG A CA 1
ATOM 762 C C . ARG A 1 93 ? 21.947 10.795 1.462 1.00 82.50 93 ARG A C 1
ATOM 764 O O . ARG A 1 93 ? 22.581 10.892 0.424 1.00 82.50 93 ARG A O 1
ATOM 771 N N . ARG A 1 94 ? 20.619 10.871 1.482 1.00 78.75 94 ARG A N 1
ATOM 772 C CA . ARG A 1 94 ? 19.851 10.996 0.249 1.00 78.75 94 ARG A CA 1
ATOM 773 C C . ARG A 1 94 ? 20.082 12.331 -0.451 1.00 78.75 94 ARG A C 1
ATOM 775 O O . ARG A 1 94 ? 20.095 12.361 -1.677 1.00 78.75 94 ARG A O 1
ATOM 782 N N . PHE A 1 95 ? 20.215 13.420 0.300 1.00 88.31 95 PHE A N 1
ATOM 783 C CA . PHE A 1 95 ? 20.508 14.731 -0.271 1.00 88.31 95 PHE A CA 1
ATOM 784 C C . PHE A 1 95 ? 21.945 14.824 -0.786 1.00 88.31 95 PHE A C 1
ATOM 786 O O . PHE A 1 95 ? 22.149 15.401 -1.852 1.00 88.31 95 PHE A O 1
ATOM 793 N N . GLU A 1 96 ? 22.902 14.205 -0.094 1.00 90.69 96 GLU A N 1
ATOM 794 C CA . GLU A 1 96 ? 24.273 14.039 -0.581 1.00 90.69 96 GLU A CA 1
ATOM 795 C C . GLU A 1 96 ? 24.318 13.259 -1.886 1.00 90.69 96 GLU A C 1
ATOM 797 O O . GLU A 1 96 ? 24.781 13.808 -2.883 1.00 90.69 96 GLU A O 1
ATOM 802 N N . ASP A 1 97 ? 23.773 12.039 -1.915 1.00 83.06 97 ASP A N 1
ATOM 803 C CA . ASP A 1 97 ? 23.754 11.196 -3.113 1.00 83.06 97 ASP A CA 1
ATOM 804 C C . ASP A 1 97 ? 23.194 11.980 -4.306 1.00 83.06 97 ASP A C 1
ATOM 806 O O . ASP A 1 97 ? 23.788 12.025 -5.379 1.00 83.06 97 ASP A O 1
ATOM 810 N N . MET A 1 98 ? 22.076 12.683 -4.100 1.00 86.38 98 MET A N 1
ATOM 811 C CA . MET A 1 98 ? 21.442 13.488 -5.142 1.00 86.38 98 MET A CA 1
ATOM 812 C C . MET A 1 98 ? 22.319 14.622 -5.672 1.00 86.38 98 MET A C 1
ATOM 814 O O . MET A 1 98 ? 22.274 14.889 -6.876 1.00 86.38 98 MET A O 1
ATOM 818 N N . PHE A 1 99 ? 23.018 15.328 -4.782 1.00 91.50 99 PHE A N 1
ATOM 819 C CA . PHE A 1 99 ? 23.859 16.465 -5.141 1.00 91.50 99 PHE A CA 1
ATOM 820 C C . PHE A 1 99 ? 25.137 15.988 -5.833 1.00 91.50 99 PHE A C 1
ATOM 822 O O . PHE A 1 99 ? 25.467 16.458 -6.920 1.00 91.50 99 PHE A O 1
ATOM 829 N N . ILE A 1 100 ? 25.807 14.986 -5.260 1.00 91.50 100 ILE A N 1
ATOM 830 C CA . ILE A 1 100 ? 27.037 14.415 -5.809 1.00 91.50 100 ILE A CA 1
ATOM 831 C C . ILE A 1 100 ? 26.781 13.741 -7.159 1.00 91.50 100 ILE A C 1
ATOM 833 O O . ILE A 1 100 ? 27.531 13.965 -8.106 1.00 91.50 100 ILE A O 1
ATOM 837 N N . GLU A 1 101 ? 25.716 12.950 -7.308 1.00 85.12 101 GLU A N 1
ATOM 838 C CA . GLU A 1 101 ? 25.398 12.310 -8.592 1.00 85.12 101 GLU A CA 1
ATOM 839 C C . GLU A 1 101 ? 25.222 13.319 -9.729 1.00 85.12 101 GLU A C 1
ATOM 841 O O . GLU A 1 101 ? 25.570 13.025 -10.874 1.00 85.12 101 GLU A O 1
ATOM 846 N N . GLU A 1 102 ? 24.672 14.490 -9.417 1.00 88.44 102 GLU A N 1
ATOM 847 C CA . GLU A 1 102 ? 24.397 15.531 -10.399 1.00 88.44 102 GLU A CA 1
ATOM 848 C C . GLU A 1 102 ? 25.626 16.371 -10.717 1.00 88.44 102 GLU A C 1
ATOM 850 O O . GLU A 1 102 ? 25.895 16.612 -11.891 1.00 88.44 102 GLU A O 1
ATOM 855 N N . PHE A 1 103 ? 26.389 16.753 -9.692 1.00 91.06 103 PHE A N 1
ATOM 856 C CA . PHE A 1 103 ? 27.434 17.765 -9.819 1.00 91.06 103 PHE A CA 1
ATOM 857 C C . PHE A 1 103 ? 28.851 17.246 -9.588 1.00 91.06 103 PHE A C 1
ATOM 859 O O . PHE A 1 103 ? 29.784 18.037 -9.564 1.00 91.06 103 PHE A O 1
ATOM 866 N N . ARG A 1 104 ? 29.081 15.932 -9.455 1.00 89.44 104 ARG A N 1
ATOM 867 C CA . ARG A 1 104 ? 30.436 15.381 -9.224 1.00 89.44 104 ARG A CA 1
ATOM 868 C C . ARG A 1 104 ? 31.496 15.875 -10.208 1.00 89.44 104 ARG A C 1
ATOM 870 O O . ARG A 1 104 ? 32.657 15.944 -9.837 1.00 89.44 104 ARG A O 1
ATOM 877 N N . ARG A 1 105 ? 31.126 16.166 -11.462 1.00 87.50 105 ARG A N 1
ATOM 878 C CA . ARG A 1 105 ? 32.067 16.689 -12.467 1.00 87.50 105 ARG A CA 1
ATOM 879 C C . ARG A 1 105 ? 32.395 18.148 -12.179 1.00 87.50 105 ARG A C 1
ATOM 881 O O . ARG A 1 105 ? 33.568 18.488 -12.107 1.00 87.50 105 ARG A O 1
ATOM 888 N N . ASP A 1 106 ? 31.365 18.953 -11.941 1.00 90.19 106 ASP A N 1
ATOM 889 C CA . ASP A 1 106 ? 31.493 20.368 -11.599 1.00 90.19 106 ASP A CA 1
ATOM 890 C C . ASP A 1 106 ? 32.246 20.571 -10.277 1.00 90.19 106 ASP A C 1
ATOM 892 O O . ASP A 1 106 ? 33.022 21.510 -10.164 1.00 90.19 106 ASP A O 1
ATOM 896 N N . LEU A 1 107 ? 32.081 19.655 -9.314 1.00 89.12 107 LEU A N 1
ATOM 897 C CA . LEU A 1 107 ? 32.789 19.647 -8.031 1.00 89.12 107 LEU A CA 1
ATOM 898 C C . LEU A 1 107 ? 34.287 19.333 -8.165 1.00 89.12 107 LEU A C 1
ATOM 900 O O . LEU A 1 107 ? 35.077 19.830 -7.370 1.00 89.12 107 LEU A O 1
ATOM 904 N N . ILE A 1 108 ? 34.694 18.526 -9.153 1.00 87.00 108 ILE A N 1
ATOM 905 C CA . ILE A 1 108 ? 36.116 18.217 -9.400 1.00 87.00 108 ILE A CA 1
ATOM 906 C C . ILE A 1 108 ? 36.834 19.423 -10.010 1.00 87.00 108 ILE A C 1
ATOM 908 O O . ILE A 1 108 ? 37.981 19.694 -9.671 1.00 87.00 108 ILE A O 1
ATOM 912 N N . THR A 1 109 ? 36.164 20.145 -10.909 1.00 87.81 109 THR A N 1
ATOM 913 C CA . THR A 1 109 ? 36.710 21.325 -11.596 1.00 87.81 109 THR A CA 1
ATOM 914 C C . THR A 1 109 ? 36.166 22.625 -11.008 1.00 87.81 109 THR A C 1
ATOM 916 O O . THR A 1 109 ? 35.965 23.597 -11.738 1.00 87.81 109 THR A O 1
ATOM 919 N N . PHE A 1 110 ? 35.829 22.622 -9.718 1.00 88.94 110 PHE A N 1
ATOM 920 C CA . PHE A 1 110 ? 35.157 23.749 -9.093 1.00 88.94 110 PHE A CA 1
ATOM 921 C C . PHE A 1 110 ? 36.120 24.928 -8.925 1.00 88.94 110 PHE A C 1
ATOM 923 O O . PHE A 1 110 ? 37.182 24.802 -8.325 1.00 88.94 110 PHE A O 1
ATOM 930 N N . ASP A 1 111 ? 35.721 26.076 -9.458 1.00 85.19 111 ASP A N 1
ATOM 931 C CA . ASP A 1 111 ? 36.478 27.331 -9.534 1.00 85.19 111 ASP A CA 1
ATOM 932 C C . ASP A 1 111 ? 35.886 28.431 -8.636 1.00 85.19 111 ASP A C 1
ATOM 934 O O . ASP A 1 111 ? 36.323 29.577 -8.686 1.00 85.19 111 ASP A O 1
ATOM 938 N N . GLY A 1 112 ? 34.882 28.093 -7.819 1.00 83.81 112 GLY A N 1
ATOM 939 C CA . GLY A 1 112 ? 34.148 29.047 -6.986 1.00 83.81 112 GLY A CA 1
ATOM 940 C C . GLY A 1 112 ? 32.853 29.574 -7.613 1.00 83.81 112 GLY A C 1
ATOM 941 O O . GLY A 1 112 ? 32.075 30.219 -6.909 1.00 83.81 112 GLY A O 1
ATOM 942 N N . ASP A 1 113 ? 32.562 29.279 -8.887 1.00 87.69 113 ASP A N 1
ATOM 943 C CA . ASP A 1 113 ? 31.304 29.686 -9.527 1.00 87.69 113 ASP A CA 1
ATOM 944 C C . ASP A 1 113 ? 30.120 28.821 -9.064 1.00 87.69 113 ASP A C 1
ATOM 946 O O . ASP A 1 113 ? 29.869 27.721 -9.568 1.00 87.69 113 ASP A O 1
ATOM 950 N N . ILE A 1 114 ? 29.367 29.342 -8.096 1.00 86.88 114 ILE A N 1
ATOM 951 C CA . ILE A 1 114 ? 28.216 28.657 -7.498 1.00 86.88 114 ILE A CA 1
ATOM 952 C C . ILE A 1 114 ? 26.987 28.577 -8.416 1.00 86.88 114 ILE A C 1
ATOM 954 O O . ILE A 1 114 ? 26.112 27.748 -8.167 1.00 86.88 114 ILE A O 1
ATOM 958 N N . SER A 1 115 ? 26.916 29.371 -9.493 1.00 85.12 115 SER A N 1
ATOM 959 C CA . SER A 1 115 ? 25.746 29.389 -10.392 1.00 85.12 115 SER A CA 1
ATOM 96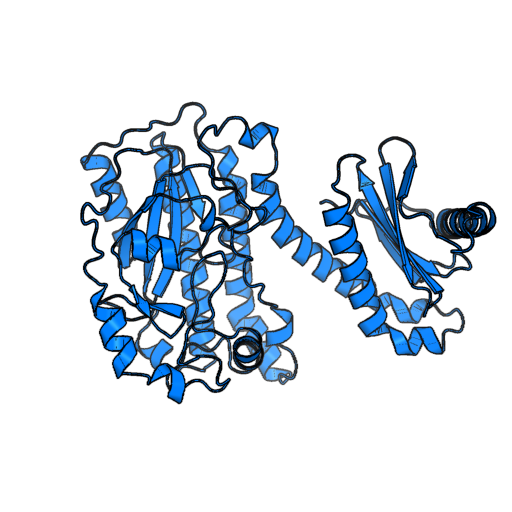0 C C . SER A 1 115 ? 25.501 28.034 -11.072 1.00 85.12 115 SER A C 1
ATOM 962 O O . SER A 1 115 ? 24.375 27.679 -11.438 1.00 85.12 115 SER A O 1
ATOM 964 N N . LYS A 1 116 ? 26.552 27.207 -11.159 1.00 86.00 116 LYS A N 1
ATOM 965 C CA . LYS A 1 116 ? 26.511 25.819 -11.640 1.00 86.00 116 LYS A CA 1
ATOM 966 C C . LYS A 1 116 ? 25.512 24.957 -10.849 1.00 86.00 116 LYS A C 1
ATOM 968 O O . LYS A 1 116 ? 24.930 24.032 -11.422 1.00 86.00 116 LYS A O 1
ATOM 973 N N . PHE A 1 117 ? 25.243 25.291 -9.583 1.00 88.56 117 PHE A N 1
ATOM 974 C CA . PHE A 1 117 ? 24.369 24.524 -8.688 1.00 88.56 117 PHE A CA 1
ATOM 975 C C . PHE A 1 117 ? 22.930 25.049 -8.593 1.00 88.56 117 PHE A C 1
ATOM 977 O O . PHE A 1 117 ? 22.083 24.357 -8.028 1.00 88.56 117 PHE A O 1
ATOM 984 N N . ASP A 1 118 ? 22.594 26.193 -9.205 1.00 81.94 118 ASP A N 1
ATOM 985 C CA . ASP A 1 118 ? 21.256 26.821 -9.125 1.00 81.94 118 ASP A CA 1
ATOM 986 C C . ASP A 1 118 ? 20.119 25.875 -9.552 1.00 81.94 118 ASP A C 1
ATOM 988 O O . ASP A 1 118 ? 18.974 25.947 -9.098 1.00 81.94 118 ASP A O 1
ATOM 992 N N . LYS A 1 119 ? 20.424 24.923 -10.439 1.00 79.56 119 LYS A N 1
ATOM 993 C CA . LYS A 1 119 ? 19.454 23.931 -10.925 1.00 79.56 119 LYS A CA 1
ATOM 994 C C . LYS A 1 119 ? 19.043 22.921 -9.850 1.00 79.56 119 LYS A C 1
ATOM 996 O O . LYS A 1 119 ? 17.993 22.283 -10.004 1.00 79.56 119 LYS A O 1
ATOM 1001 N N . PHE A 1 120 ? 19.813 22.794 -8.767 1.00 84.88 120 PHE A N 1
ATOM 1002 C CA . PHE A 1 120 ? 19.535 21.853 -7.690 1.00 84.88 120 PHE A CA 1
ATOM 1003 C C . PHE A 1 120 ? 18.250 22.200 -6.933 1.00 84.88 120 PHE A C 1
ATOM 1005 O O . PHE A 1 120 ? 17.524 21.281 -6.560 1.00 84.88 120 PHE A O 1
ATOM 1012 N N . ASP A 1 121 ? 17.885 23.483 -6.810 1.00 75.44 121 ASP A N 1
ATOM 1013 C CA . ASP A 1 121 ? 16.681 23.955 -6.102 1.00 75.44 121 ASP A CA 1
ATOM 1014 C C . ASP A 1 121 ? 15.417 23.180 -6.485 1.00 75.44 121 ASP A C 1
ATOM 1016 O O . ASP A 1 121 ? 14.718 22.601 -5.648 1.00 75.44 121 ASP A O 1
ATOM 1020 N N . LYS A 1 122 ? 15.129 23.106 -7.790 1.00 71.25 122 LYS A N 1
ATOM 1021 C CA . LYS A 1 122 ? 13.914 22.452 -8.301 1.00 71.25 122 LYS A CA 1
ATOM 1022 C C . LYS A 1 122 ? 13.915 20.950 -8.015 1.00 71.25 122 LYS A C 1
ATOM 1024 O O . LYS A 1 122 ? 12.855 20.362 -7.782 1.00 71.25 122 LYS A O 1
ATOM 1029 N N . LYS A 1 123 ? 15.087 20.313 -8.053 1.00 73.81 123 LYS A N 1
ATOM 1030 C CA . LYS A 1 123 ? 15.245 18.875 -7.810 1.00 73.81 123 LYS A CA 1
ATOM 1031 C C . LYS A 1 123 ? 15.201 18.554 -6.318 1.00 73.81 123 LYS A C 1
ATOM 1033 O O . LYS A 1 123 ? 14.569 17.559 -5.944 1.00 73.81 123 LYS A O 1
ATOM 1038 N N . PHE A 1 124 ? 15.799 19.406 -5.491 1.00 78.56 124 PHE A N 1
ATOM 1039 C CA . PHE A 1 124 ? 15.743 19.340 -4.040 1.00 78.56 124 PHE A CA 1
ATOM 1040 C C . PHE A 1 124 ? 14.301 19.480 -3.564 1.00 78.56 124 PHE A C 1
ATOM 1042 O O . PHE A 1 124 ? 13.798 18.539 -2.962 1.00 78.56 124 PHE A O 1
ATOM 1049 N N . ILE A 1 125 ? 13.585 20.549 -3.944 1.00 67.12 125 ILE A N 1
ATOM 1050 C CA . ILE A 1 125 ? 12.177 20.771 -3.563 1.00 67.12 125 ILE A CA 1
ATOM 1051 C C . ILE A 1 125 ? 11.304 19.590 -3.991 1.00 67.12 125 ILE A C 1
ATOM 1053 O O . ILE A 1 125 ? 10.605 19.010 -3.170 1.00 67.12 125 ILE A O 1
ATOM 1057 N N . LYS A 1 126 ? 11.404 19.138 -5.247 1.00 68.06 126 LYS A N 1
ATOM 1058 C CA . LYS A 1 126 ? 10.619 17.992 -5.736 1.00 68.06 126 LYS A CA 1
ATOM 1059 C C . LYS A 1 126 ? 10.904 16.701 -4.964 1.00 68.06 126 LYS A C 1
ATOM 1061 O O . LYS A 1 126 ? 10.011 15.867 -4.797 1.00 68.06 126 LYS A O 1
ATOM 1066 N N . THR A 1 127 ? 12.150 16.489 -4.549 1.00 65.00 127 THR A N 1
ATOM 1067 C CA . THR A 1 127 ? 12.543 15.279 -3.822 1.00 65.00 127 THR A CA 1
ATOM 1068 C C . THR A 1 127 ? 12.200 15.384 -2.347 1.00 65.00 127 THR A C 1
ATOM 1070 O O . THR A 1 127 ? 11.670 14.420 -1.807 1.00 65.00 127 THR A O 1
ATOM 1073 N N . TYR A 1 128 ? 12.398 16.545 -1.730 1.00 63.25 128 TYR A N 1
ATOM 1074 C CA . TYR A 1 128 ? 11.928 16.859 -0.392 1.00 63.25 128 TYR A CA 1
ATOM 1075 C C . TYR A 1 128 ? 10.410 16.720 -0.311 1.00 63.25 128 TYR A C 1
ATOM 1077 O O . TYR A 1 128 ? 9.951 15.923 0.487 1.00 63.25 128 TYR A O 1
ATOM 1085 N N . ASP A 1 129 ? 9.631 17.328 -1.206 1.00 53.84 129 ASP A N 1
ATOM 1086 C CA . ASP A 1 129 ? 8.170 17.176 -1.266 1.00 53.84 129 ASP A CA 1
ATOM 1087 C C . ASP A 1 129 ? 7.747 15.718 -1.444 1.00 53.84 129 ASP A C 1
ATOM 1089 O O . ASP A 1 129 ? 6.731 15.272 -0.911 1.00 53.84 129 ASP A O 1
ATOM 1093 N N . ARG A 1 130 ? 8.532 14.933 -2.185 1.00 55.44 130 ARG A N 1
ATOM 1094 C CA . ARG A 1 130 ? 8.273 13.508 -2.381 1.00 55.44 130 ARG A CA 1
ATOM 1095 C C . ARG A 1 130 ? 8.607 12.688 -1.136 1.00 55.44 130 ARG A C 1
ATOM 1097 O O . ARG A 1 130 ? 7.808 11.827 -0.776 1.00 55.44 130 ARG A O 1
ATOM 1104 N N . ILE A 1 131 ? 9.733 12.947 -0.479 1.00 52.22 131 ILE A N 1
ATOM 1105 C CA . ILE A 1 131 ? 10.124 12.296 0.775 1.00 52.22 131 ILE A CA 1
ATOM 1106 C C . ILE A 1 131 ? 9.157 12.724 1.879 1.00 52.22 131 ILE A C 1
ATOM 1108 O O . ILE A 1 131 ? 8.571 11.860 2.503 1.00 52.22 131 ILE A O 1
ATOM 1112 N N . ALA A 1 132 ? 8.865 14.014 2.020 1.00 46.50 132 ALA A N 1
ATOM 1113 C CA . ALA A 1 132 ? 7.871 14.586 2.917 1.00 46.50 132 ALA A CA 1
ATOM 1114 C C . ALA A 1 132 ? 6.445 14.122 2.599 1.00 46.50 132 ALA A C 1
ATOM 1116 O O . ALA A 1 132 ? 5.645 13.994 3.512 1.00 46.50 132 ALA A O 1
ATOM 1117 N N . SER A 1 133 ? 6.083 13.806 1.350 1.00 41.50 133 SER A N 1
ATOM 1118 C CA . SER A 1 133 ? 4.784 13.178 1.050 1.00 41.50 133 SER A CA 1
ATOM 1119 C C . SER A 1 133 ? 4.720 11.721 1.512 1.00 41.50 133 SER A C 1
ATOM 1121 O O . SER A 1 133 ? 3.673 11.286 1.971 1.00 41.50 133 SER A O 1
ATOM 1123 N N . ILE A 1 134 ? 5.832 10.983 1.455 1.00 39.97 134 ILE A N 1
ATOM 1124 C CA . ILE A 1 134 ? 5.944 9.606 1.961 1.00 39.97 134 ILE A CA 1
ATOM 1125 C C . ILE A 1 134 ? 6.048 9.599 3.496 1.00 39.97 134 ILE A C 1
ATOM 1127 O O . ILE A 1 134 ? 5.430 8.763 4.155 1.00 39.97 134 ILE A O 1
ATOM 1131 N N . ASP A 1 135 ? 6.754 10.570 4.065 1.00 40.69 135 ASP A N 1
ATOM 1132 C CA . ASP A 1 135 ? 6.922 10.753 5.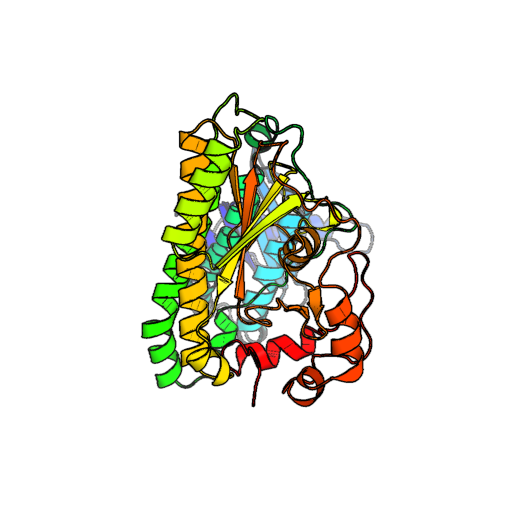499 1.00 40.69 135 ASP A CA 1
ATOM 1133 C C . ASP A 1 135 ? 5.702 11.405 6.141 1.00 40.69 135 ASP A C 1
ATOM 1135 O O . ASP A 1 135 ? 5.425 11.062 7.271 1.00 40.69 135 ASP A O 1
ATOM 1139 N N . SER A 1 136 ? 4.909 12.235 5.454 1.00 38.50 136 SER A N 1
ATOM 1140 C CA . SER A 1 136 ? 3.610 12.733 5.957 1.00 38.50 136 SER A CA 1
ATOM 1141 C C . SER A 1 136 ? 2.511 11.677 5.896 1.00 38.50 136 SER A C 1
ATOM 1143 O O . SER A 1 136 ? 1.606 11.678 6.724 1.00 38.50 136 SER A O 1
ATOM 1145 N N . ILE A 1 137 ? 2.618 10.725 4.966 1.00 37.88 137 ILE A N 1
ATOM 1146 C CA . ILE A 1 137 ? 1.788 9.514 4.925 1.00 37.88 137 ILE A CA 1
ATOM 1147 C C . ILE A 1 137 ? 2.094 8.594 6.121 1.00 37.88 137 ILE A C 1
ATOM 1149 O O . ILE A 1 137 ? 1.184 7.965 6.658 1.00 37.88 137 ILE A O 1
ATOM 1153 N N . LYS A 1 138 ? 3.352 8.549 6.582 1.00 40.19 138 LYS A N 1
ATOM 1154 C CA . LYS A 1 138 ? 3.756 7.796 7.782 1.00 40.19 138 LYS A CA 1
ATOM 1155 C C . LYS A 1 138 ? 3.623 8.595 9.085 1.00 40.19 138 LYS A C 1
ATOM 1157 O O . LYS A 1 138 ? 3.266 8.017 10.104 1.00 40.19 138 LYS A O 1
ATOM 1162 N N . SER A 1 139 ? 3.840 9.909 9.062 1.00 38.22 139 SER A N 1
ATOM 1163 C CA . SER A 1 139 ? 3.811 10.783 10.240 1.00 38.22 139 SER A CA 1
ATOM 1164 C C . SER A 1 139 ? 2.408 11.232 10.622 1.00 38.22 139 SER A C 1
ATOM 1166 O O . SER A 1 139 ? 2.177 11.546 11.783 1.00 38.22 139 SER A O 1
ATOM 1168 N N . ALA A 1 140 ? 1.440 11.191 9.699 1.00 38.62 140 ALA A N 1
ATOM 1169 C CA . ALA A 1 140 ? 0.023 11.330 10.046 1.00 38.62 140 ALA A CA 1
ATOM 1170 C C . ALA A 1 140 ? -0.490 10.177 10.935 1.00 38.62 140 ALA A C 1
ATOM 1172 O O . ALA A 1 140 ? -1.604 10.241 11.445 1.00 38.62 140 ALA A O 1
ATOM 1173 N N . VAL A 1 141 ? 0.332 9.140 11.134 1.00 40.88 141 VAL A N 1
ATOM 1174 C CA . VAL A 1 141 ? 0.130 8.046 12.089 1.00 40.88 141 VAL A CA 1
ATOM 1175 C C . VAL A 1 141 ? 1.254 8.031 13.143 1.00 40.88 141 VAL A C 1
ATOM 1177 O O . VAL A 1 141 ? 1.506 6.991 13.730 1.00 40.88 141 VAL A O 1
ATOM 1180 N N . ALA A 1 142 ? 1.975 9.141 13.355 1.00 42.38 142 ALA A N 1
ATOM 1181 C CA . ALA A 1 142 ? 3.096 9.241 14.303 1.00 42.38 142 ALA A CA 1
ATOM 1182 C C . ALA A 1 142 ? 2.968 10.397 15.310 1.00 42.38 142 ALA A C 1
ATOM 1184 O O . ALA A 1 142 ? 3.892 10.623 16.089 1.00 42.38 142 ALA A O 1
ATOM 1185 N N . ASP A 1 143 ? 1.850 11.129 15.313 1.00 54.59 143 ASP A N 1
ATOM 1186 C CA . ASP A 1 143 ? 1.513 11.962 16.464 1.00 54.59 143 ASP A CA 1
ATOM 1187 C C . ASP A 1 143 ? 1.173 11.021 17.627 1.00 54.59 143 ASP A C 1
ATOM 1189 O O . ASP A 1 143 ? 0.063 10.499 17.713 1.00 54.59 143 ASP A O 1
ATOM 1193 N N . GLU A 1 144 ? 2.161 10.733 18.477 1.00 57.88 144 GLU A N 1
ATOM 1194 C CA . GLU A 1 144 ? 2.016 9.833 19.628 1.00 57.88 144 GLU A CA 1
ATOM 1195 C C . GLU A 1 144 ? 0.854 10.249 20.538 1.00 57.88 144 GLU A C 1
ATOM 1197 O O . GLU A 1 144 ? 0.174 9.384 21.088 1.00 57.88 144 GLU A O 1
ATOM 1202 N N . SER A 1 145 ? 0.542 11.548 20.628 1.00 61.47 145 SER A N 1
ATOM 1203 C CA . SER A 1 145 ? -0.624 12.009 21.388 1.00 61.47 145 SER A CA 1
ATOM 1204 C C . SER A 1 145 ? -1.923 11.460 20.790 1.00 61.47 145 SER A C 1
ATOM 1206 O O . SER A 1 145 ? -2.769 10.922 21.503 1.00 61.47 145 SER A O 1
ATOM 1208 N N . MET A 1 146 ? -2.035 11.468 19.463 1.00 66.06 146 MET A N 1
ATOM 1209 C CA . MET A 1 146 ? -3.181 10.956 18.721 1.00 66.06 146 MET A CA 1
ATOM 1210 C C . MET A 1 146 ? -3.214 9.428 18.652 1.00 66.06 146 MET A C 1
ATOM 1212 O O . MET A 1 146 ? -4.295 8.845 18.616 1.00 66.06 146 MET A O 1
ATOM 1216 N N . LEU A 1 147 ? -2.056 8.766 18.646 1.00 69.31 147 LEU A N 1
ATOM 1217 C CA . LEU A 1 147 ? -1.961 7.305 18.666 1.00 69.31 147 LEU A CA 1
ATOM 1218 C C . LEU A 1 147 ? -2.247 6.698 20.035 1.00 69.31 147 LEU A C 1
ATOM 1220 O O . LEU A 1 147 ? -2.728 5.567 20.092 1.00 69.31 147 LEU A O 1
ATOM 1224 N N . SER A 1 148 ? -1.963 7.429 21.115 1.00 72.75 148 SER A N 1
ATOM 1225 C CA . SER A 1 148 ? -2.124 6.948 22.490 1.00 72.75 148 SER A CA 1
ATOM 1226 C C . SER A 1 148 ? -3.550 6.477 22.800 1.00 72.75 148 SER A C 1
ATOM 1228 O O . SER A 1 148 ? -3.726 5.520 23.554 1.00 72.75 148 SER A O 1
ATOM 1230 N N . LYS A 1 149 ? -4.564 7.070 22.150 1.00 79.44 149 LYS A N 1
ATOM 1231 C CA . LYS A 1 149 ? -5.975 6.681 22.311 1.00 79.44 149 LYS A CA 1
ATOM 1232 C C . LYS A 1 149 ? -6.332 5.337 21.667 1.00 79.44 149 LYS A C 1
ATOM 1234 O O . LYS A 1 149 ? -7.330 4.731 22.038 1.00 79.44 149 LYS A O 1
ATOM 1239 N N . TYR A 1 150 ? -5.522 4.844 20.731 1.00 84.62 150 TYR A N 1
ATOM 1240 C CA . TYR A 1 150 ? -5.722 3.545 20.086 1.00 84.62 150 TYR A CA 1
ATOM 1241 C C . TYR A 1 150 ? -4.855 2.493 20.784 1.00 84.62 150 TYR A C 1
ATOM 1243 O O . TYR A 1 150 ? -3.708 2.240 20.398 1.00 84.62 150 TYR A O 1
ATOM 1251 N N . LYS A 1 151 ? -5.396 1.907 21.857 1.00 82.62 151 LYS A N 1
ATOM 1252 C CA . LYS A 1 151 ? -4.681 0.934 22.701 1.00 82.62 151 LYS A CA 1
ATOM 1253 C C . LYS A 1 151 ? -4.336 -0.348 21.941 1.00 82.62 151 LYS A C 1
ATOM 1255 O O . LYS A 1 151 ? -3.199 -0.798 22.017 1.00 82.62 151 LYS A O 1
ATOM 1260 N N . ASP A 1 152 ? -5.258 -0.833 21.111 1.00 85.88 152 ASP A N 1
ATOM 1261 C CA . ASP A 1 152 ? -5.099 -2.068 20.326 1.00 85.88 152 ASP A CA 1
ATOM 1262 C C . ASP A 1 152 ? -4.461 -1.844 18.946 1.00 85.88 152 ASP A C 1
ATOM 1264 O O . ASP A 1 152 ? -4.587 -2.668 18.034 1.00 85.88 152 ASP A O 1
ATOM 1268 N N . ARG A 1 153 ? -3.778 -0.707 18.759 1.00 88.88 153 ARG A N 1
ATOM 1269 C CA . ARG A 1 153 ? -3.086 -0.411 17.504 1.00 88.88 153 ARG A CA 1
ATOM 1270 C C . ARG A 1 153 ? -2.014 -1.464 17.222 1.00 88.88 153 ARG A C 1
ATOM 1272 O O . ARG A 1 153 ? -1.229 -1.848 18.087 1.00 88.88 153 ARG A O 1
ATOM 1279 N N . VAL A 1 154 ? -1.924 -1.876 15.967 1.00 85.56 154 VAL A N 1
ATOM 1280 C CA . VAL A 1 154 ? -0.929 -2.832 15.491 1.00 85.56 154 VAL A CA 1
ATOM 1281 C C . VAL A 1 154 ? 0.294 -2.074 14.993 1.00 85.56 154 VAL A C 1
ATOM 1283 O O . VAL A 1 154 ? 0.249 -1.375 13.976 1.00 85.56 154 VAL A O 1
ATOM 1286 N N . ILE A 1 155 ? 1.401 -2.220 15.714 1.00 81.88 155 ILE A N 1
ATOM 1287 C CA . ILE A 1 155 ? 2.680 -1.571 15.411 1.00 81.88 155 ILE A CA 1
ATOM 1288 C C . ILE A 1 155 ? 3.594 -2.577 14.709 1.00 81.88 155 ILE A C 1
ATOM 1290 O O . ILE A 1 155 ? 3.606 -3.762 15.045 1.00 81.88 155 ILE A O 1
ATOM 1294 N N . SER A 1 156 ? 4.374 -2.114 13.733 1.00 77.75 156 SER A N 1
ATOM 1295 C CA . SER A 1 156 ? 5.409 -2.941 13.105 1.00 77.75 156 SER A CA 1
ATOM 1296 C C . SER A 1 156 ? 6.426 -3.481 14.128 1.00 77.75 156 SER A C 1
ATOM 1298 O O . SER A 1 156 ? 6.800 -2.765 15.055 1.00 77.75 156 SER A O 1
ATOM 1300 N N . ASN A 1 157 ? 6.932 -4.699 13.929 1.00 77.50 157 ASN A N 1
ATOM 1301 C CA . ASN A 1 157 ? 7.950 -5.347 14.759 1.00 77.50 157 ASN A CA 1
ATOM 1302 C C . ASN A 1 157 ? 9.207 -5.730 13.941 1.00 77.50 157 ASN A C 1
ATOM 1304 O O . ASN A 1 157 ? 9.388 -5.314 12.793 1.00 77.50 157 ASN A O 1
ATOM 1308 N N . HIS A 1 158 ? 10.114 -6.518 14.528 1.00 78.50 158 HIS A N 1
ATOM 1309 C CA . HIS A 1 158 ? 11.349 -6.936 13.853 1.00 78.50 158 HIS A CA 1
ATOM 1310 C C . HIS A 1 158 ? 11.100 -7.816 12.608 1.00 78.50 158 HIS A C 1
ATOM 1312 O O . HIS A 1 158 ? 11.853 -7.697 11.638 1.00 78.50 158 HIS A O 1
ATOM 1318 N N . LEU A 1 159 ? 10.003 -8.588 12.593 1.00 80.75 159 LEU A N 1
ATOM 1319 C CA . LEU A 1 159 ? 9.526 -9.419 11.474 1.00 80.75 159 LEU A CA 1
ATOM 1320 C C . LEU A 1 159 ? 8.677 -8.640 10.45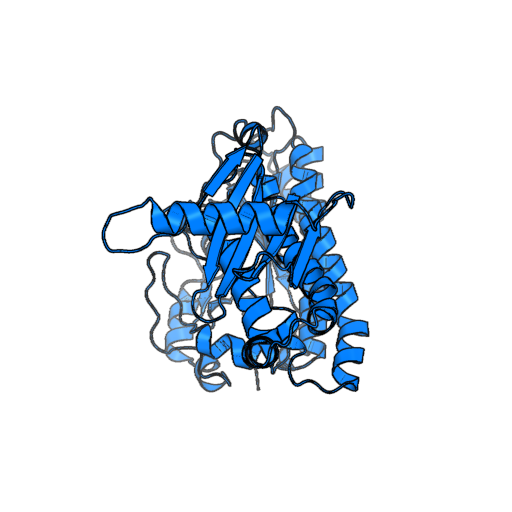4 1.00 80.75 159 LEU A C 1
ATOM 1322 O O . LEU A 1 159 ? 8.097 -9.233 9.546 1.00 80.75 159 LEU A O 1
ATOM 1326 N N . SER A 1 160 ? 8.545 -7.320 10.587 1.00 76.56 160 SER A N 1
ATOM 1327 C CA . SER A 1 160 ? 7.767 -6.520 9.642 1.00 76.56 160 SER A CA 1
ATOM 1328 C C . SER A 1 160 ? 8.489 -6.342 8.304 1.00 76.56 160 SER A C 1
ATOM 1330 O O . SER A 1 160 ? 9.684 -6.017 8.276 1.00 76.56 160 SER A O 1
ATOM 1332 N N . PRO A 1 161 ? 7.786 -6.466 7.163 1.00 78.19 161 PRO A N 1
ATOM 1333 C CA . PRO A 1 161 ? 8.386 -6.294 5.850 1.00 78.19 161 PRO A CA 1
ATOM 1334 C C . PRO A 1 161 ? 8.764 -4.837 5.591 1.00 78.19 161 PRO A C 1
ATOM 1336 O O . PRO A 1 161 ? 8.129 -3.888 6.061 1.00 78.19 161 PRO A O 1
ATOM 1339 N N . LYS A 1 162 ? 9.794 -4.641 4.767 1.00 74.38 162 LYS A N 1
ATOM 1340 C CA . LYS A 1 162 ? 10.028 -3.343 4.130 1.00 74.38 162 LYS A CA 1
ATOM 1341 C C . LYS A 1 162 ? 9.075 -3.207 2.946 1.00 74.38 162 LYS A C 1
ATOM 1343 O O . LYS A 1 162 ? 8.965 -4.119 2.129 1.00 74.38 162 LYS A O 1
ATOM 1348 N N . GLN A 1 163 ? 8.419 -2.059 2.840 1.00 73.62 163 GLN A N 1
ATOM 1349 C CA . GLN A 1 163 ? 7.628 -1.737 1.661 1.00 73.62 163 GLN A CA 1
ATOM 1350 C C . GLN A 1 163 ? 8.552 -1.524 0.457 1.00 73.62 163 GLN A C 1
ATOM 1352 O O . GLN A 1 163 ? 9.562 -0.826 0.557 1.00 73.62 163 GLN A O 1
ATOM 1357 N N . ALA A 1 164 ? 8.193 -2.104 -0.685 1.00 70.81 164 ALA A N 1
ATOM 1358 C CA . ALA A 1 164 ? 8.825 -1.786 -1.957 1.00 70.81 164 ALA A CA 1
ATOM 1359 C C . ALA A 1 164 ? 8.568 -0.316 -2.325 1.00 70.81 164 ALA A C 1
ATOM 1361 O O . ALA A 1 164 ? 7.419 0.126 -2.360 1.00 70.81 164 ALA A O 1
ATOM 1362 N N . VAL A 1 165 ? 9.630 0.437 -2.622 1.00 65.94 165 VAL A N 1
ATOM 1363 C CA . VAL A 1 165 ? 9.522 1.845 -3.021 1.00 65.94 165 VAL A CA 1
ATOM 1364 C C . VAL A 1 165 ? 9.613 1.943 -4.537 1.00 65.94 165 VAL A C 1
ATOM 1366 O O . VAL A 1 165 ? 10.622 1.585 -5.137 1.00 65.94 165 VAL A O 1
ATOM 1369 N N . ILE A 1 166 ? 8.549 2.454 -5.153 1.00 67.56 166 ILE A N 1
ATOM 1370 C CA . ILE A 1 166 ? 8.517 2.750 -6.584 1.00 67.56 166 ILE A CA 1
ATOM 1371 C C . ILE A 1 166 ? 8.984 4.186 -6.821 1.00 67.56 166 ILE A C 1
ATOM 1373 O O . ILE A 1 166 ? 8.627 5.111 -6.083 1.00 67.56 166 ILE A O 1
ATOM 1377 N N . HIS A 1 167 ? 9.772 4.382 -7.877 1.00 68.81 167 HIS A N 1
ATOM 1378 C CA . HIS A 1 167 ? 10.336 5.665 -8.256 1.00 68.81 167 HIS A CA 1
ATOM 1379 C C . HIS A 1 167 ? 9.682 6.248 -9.514 1.00 68.81 167 HIS A C 1
ATOM 1381 O O . HIS A 1 167 ? 10.139 5.965 -10.612 1.00 68.81 167 HIS A O 1
ATOM 1387 N N . PRO A 1 168 ? 8.657 7.123 -9.386 1.00 67.06 168 PRO A N 1
ATOM 1388 C CA . PRO A 1 168 ? 7.998 7.772 -10.521 1.00 67.06 168 PRO A CA 1
ATOM 1389 C C . PRO A 1 168 ? 8.927 8.386 -11.574 1.00 67.06 168 PRO A C 1
ATOM 1391 O O . PRO A 1 168 ? 8.601 8.349 -12.753 1.00 67.06 168 PRO A O 1
ATOM 1394 N N . ALA A 1 169 ? 10.076 8.934 -11.168 1.00 68.75 169 ALA A N 1
ATOM 1395 C CA . ALA A 1 169 ? 11.043 9.512 -12.101 1.00 68.75 169 ALA A CA 1
ATOM 1396 C C . ALA A 1 169 ? 11.642 8.469 -13.065 1.00 68.75 169 ALA A C 1
ATOM 1398 O O . ALA A 1 169 ? 11.863 8.783 -14.233 1.00 68.75 169 ALA A O 1
ATOM 1399 N N . GLU A 1 170 ? 11.824 7.225 -12.613 1.00 74.62 170 GLU A N 1
ATOM 1400 C CA . GLU A 1 170 ? 12.399 6.141 -13.418 1.00 74.62 170 GLU A CA 1
ATOM 1401 C C . GLU A 1 170 ? 11.503 5.756 -14.601 1.00 74.62 170 GLU A C 1
ATOM 1403 O O . GLU A 1 170 ? 12.008 5.406 -15.661 1.00 74.62 170 GLU A O 1
ATOM 1408 N N . PHE A 1 171 ? 10.178 5.919 -14.490 1.00 74.06 171 PHE A N 1
ATOM 1409 C CA . PHE A 1 171 ? 9.248 5.669 -15.603 1.00 74.06 171 PHE A CA 1
ATOM 1410 C C . PHE A 1 171 ? 9.439 6.595 -16.805 1.00 74.06 171 PHE A C 1
ATOM 1412 O O . PHE A 1 171 ? 8.953 6.294 -17.896 1.00 74.06 171 PHE A O 1
ATOM 1419 N N . LEU A 1 172 ? 10.074 7.749 -16.603 1.00 78.00 172 LEU A N 1
ATOM 1420 C CA . LEU A 1 172 ? 10.330 8.740 -17.649 1.00 78.00 172 LEU A CA 1
ATOM 1421 C C . LEU A 1 172 ? 11.777 8.689 -18.149 1.00 78.00 172 LEU A C 1
ATOM 1423 O O . LEU A 1 172 ? 12.106 9.345 -19.144 1.00 78.00 172 LEU A O 1
ATOM 1427 N N . ARG A 1 173 ? 12.644 7.932 -17.468 1.00 79.44 173 ARG A N 1
ATOM 1428 C CA . ARG A 1 173 ? 14.057 7.805 -17.811 1.00 79.44 173 ARG A CA 1
ATOM 1429 C C . ARG A 1 173 ? 14.192 7.107 -19.162 1.00 79.44 173 ARG A C 1
ATOM 1431 O O . ARG A 1 173 ? 13.554 6.091 -19.407 1.00 79.44 173 ARG A O 1
ATOM 1438 N N . GLY A 1 174 ? 14.988 7.685 -20.059 1.00 74.88 174 GLY A N 1
ATOM 1439 C CA . GLY A 1 174 ? 15.219 7.134 -21.400 1.00 74.88 174 GLY A CA 1
ATOM 1440 C C . GLY A 1 174 ? 14.025 7.197 -22.367 1.00 74.88 174 GLY A C 1
ATOM 1441 O O . GLY A 1 174 ? 14.164 6.757 -23.502 1.00 74.88 174 GLY A O 1
ATOM 1442 N N . LYS A 1 175 ? 12.867 7.753 -21.971 1.00 80.88 175 LYS A N 1
ATOM 1443 C CA . LYS A 1 175 ? 11.707 7.901 -22.869 1.00 80.88 175 LYS A CA 1
ATOM 1444 C C . LYS A 1 175 ? 11.828 9.113 -23.793 1.00 80.88 175 LYS A C 1
ATOM 1446 O O . LYS A 1 175 ? 12.383 10.148 -23.404 1.00 80.88 175 LYS A O 1
ATOM 1451 N N . SER A 1 176 ? 11.238 8.995 -24.985 1.00 88.19 176 SER A N 1
ATOM 1452 C CA . SER A 1 176 ? 11.146 10.085 -25.961 1.00 88.19 176 SER A CA 1
ATOM 1453 C C . SER A 1 176 ? 10.352 11.277 -25.407 1.00 88.19 176 SER A C 1
ATOM 1455 O O . SER A 1 176 ? 9.524 11.132 -24.501 1.00 88.19 176 SER A O 1
ATOM 1457 N N . THR A 1 177 ? 10.563 12.474 -25.962 1.00 87.88 177 THR A N 1
ATOM 1458 C CA . THR A 1 177 ? 9.794 13.675 -25.585 1.00 87.88 177 THR A CA 1
ATOM 1459 C C . THR A 1 177 ? 8.290 13.469 -25.785 1.00 87.88 177 THR A C 1
ATOM 1461 O O . THR A 1 177 ? 7.495 13.833 -24.918 1.00 87.88 177 THR A O 1
ATOM 1464 N N . LYS A 1 178 ? 7.897 12.801 -26.877 1.00 90.44 178 LYS A N 1
ATOM 1465 C CA . LYS A 1 178 ? 6.499 12.457 -27.174 1.00 90.44 178 LYS A CA 1
ATOM 1466 C C . LYS A 1 178 ? 5.890 11.565 -26.089 1.00 90.44 178 LYS A C 1
ATOM 1468 O O . LYS A 1 178 ? 4.793 11.847 -25.608 1.00 90.44 178 LYS A O 1
ATOM 1473 N N . ASP A 1 179 ? 6.608 10.532 -25.654 1.00 85.00 179 ASP A N 1
ATOM 1474 C CA . ASP A 1 179 ? 6.125 9.616 -24.615 1.00 85.00 179 ASP A CA 1
ATOM 1475 C C . ASP A 1 179 ? 6.054 10.282 -23.240 1.00 85.00 179 ASP A C 1
ATOM 1477 O O . ASP A 1 179 ? 5.114 10.035 -22.481 1.00 85.00 179 ASP A O 1
ATOM 1481 N N . LYS A 1 180 ? 7.003 11.173 -22.928 1.00 84.06 180 LYS A N 1
ATOM 1482 C CA . LYS A 1 180 ? 6.969 11.991 -21.707 1.00 84.06 180 LYS A CA 1
ATOM 1483 C C . LYS A 1 180 ? 5.740 12.901 -21.685 1.00 84.06 180 LYS A C 1
ATOM 1485 O O . LYS A 1 180 ? 5.026 12.924 -20.684 1.00 84.06 180 LYS A O 1
ATOM 1490 N N . LEU A 1 181 ? 5.442 13.589 -22.790 1.00 84.62 181 LEU A N 1
ATOM 1491 C CA . LEU A 1 181 ? 4.237 14.418 -22.921 1.00 84.62 181 LEU A CA 1
ATOM 1492 C C . LEU A 1 181 ? 2.958 13.579 -22.798 1.00 84.62 181 LEU A C 1
ATOM 1494 O O . LEU A 1 181 ? 2.050 13.945 -22.052 1.00 84.62 181 LEU A O 1
ATOM 1498 N N . LYS A 1 182 ? 2.904 12.410 -23.452 1.00 87.44 182 LYS A N 1
ATOM 1499 C CA . LYS A 1 182 ? 1.774 11.472 -23.342 1.00 87.44 182 LYS A CA 1
ATOM 1500 C C . LYS A 1 182 ? 1.565 11.006 -21.897 1.00 87.44 182 LYS A C 1
ATOM 1502 O O . LYS A 1 182 ? 0.427 10.974 -21.422 1.00 87.44 182 LYS A O 1
ATOM 1507 N N . PHE A 1 183 ? 2.644 10.681 -21.184 1.00 84.44 183 PHE A N 1
ATOM 1508 C CA . PHE A 1 183 ? 2.602 10.318 -19.768 1.00 84.44 183 PHE A CA 1
ATOM 1509 C C . PHE A 1 183 ? 2.050 11.466 -18.916 1.00 84.44 183 PHE A C 1
ATOM 1511 O O . PHE A 1 183 ? 1.117 11.257 -18.140 1.00 84.44 183 PHE A O 1
ATOM 1518 N N . ILE A 1 184 ? 2.574 12.683 -19.082 1.00 82.12 184 ILE A N 1
ATOM 1519 C CA . ILE A 1 184 ? 2.110 13.862 -18.340 1.00 82.12 184 ILE A CA 1
ATOM 1520 C C . ILE A 1 184 ? 0.622 14.108 -18.607 1.00 82.12 184 ILE A C 1
ATOM 1522 O O . ILE A 1 184 ? -0.141 14.284 -17.666 1.00 82.12 184 ILE A O 1
ATOM 1526 N N . ALA A 1 185 ? 0.171 14.036 -19.857 1.00 83.94 185 ALA A N 1
ATOM 1527 C CA . ALA A 1 185 ? -1.220 14.314 -20.199 1.00 83.94 185 ALA A CA 1
ATOM 1528 C C . ALA A 1 185 ? -2.207 13.241 -19.696 1.00 83.94 185 ALA A C 1
ATOM 1530 O O . ALA A 1 185 ? -3.330 13.561 -19.307 1.00 83.94 185 ALA A O 1
ATOM 1531 N N . LYS A 1 186 ? -1.832 11.953 -19.729 1.00 89.12 186 LYS A N 1
ATOM 1532 C CA . LYS A 1 186 ? -2.783 10.843 -19.504 1.00 89.12 186 LYS A CA 1
ATOM 1533 C C . LYS A 1 186 ? -2.608 10.110 -18.169 1.00 89.12 186 LYS A C 1
ATOM 1535 O O . LYS A 1 186 ? -3.585 9.538 -17.677 1.00 89.12 186 LYS A O 1
ATOM 1540 N N . ILE A 1 187 ? -1.409 10.121 -17.582 1.00 85.81 187 ILE A N 1
ATOM 1541 C CA . ILE A 1 187 ? -1.090 9.420 -16.326 1.00 85.81 187 ILE A CA 1
ATOM 1542 C C . ILE A 1 187 ? -1.041 10.386 -15.146 1.00 85.81 187 ILE A C 1
ATOM 1544 O O . ILE A 1 187 ? -1.679 10.117 -14.125 1.00 85.81 187 ILE A O 1
ATOM 1548 N N . LEU A 1 188 ? -0.328 11.512 -15.272 1.00 82.25 188 LEU A N 1
ATOM 1549 C CA . LEU A 1 188 ? -0.077 12.414 -14.142 1.00 82.25 188 LEU A CA 1
ATOM 1550 C C . LEU A 1 188 ? -1.366 12.886 -13.438 1.00 82.25 188 LEU A C 1
ATOM 1552 O O . LEU A 1 188 ? -1.395 12.822 -12.210 1.00 82.25 188 LEU A O 1
ATOM 1556 N N . PRO A 1 189 ? -2.472 13.240 -14.130 1.00 81.31 189 PRO A N 1
ATOM 1557 C CA . PRO A 1 189 ? -3.718 13.613 -13.455 1.00 81.31 189 PRO A CA 1
ATOM 1558 C C . PRO A 1 189 ? -4.306 12.483 -12.600 1.00 81.31 189 PRO A C 1
ATOM 1560 O O . PRO A 1 189 ? -4.843 12.723 -11.517 1.00 81.31 189 PRO A O 1
ATOM 1563 N N . LYS A 1 190 ? -4.199 11.228 -13.062 1.00 83.38 190 LYS A N 1
ATOM 1564 C CA . LYS A 1 190 ? -4.648 10.060 -12.291 1.00 83.38 190 LYS A CA 1
ATOM 1565 C C . LYS A 1 190 ? -3.752 9.858 -11.076 1.00 83.38 190 LYS A C 1
ATOM 1567 O O . LYS A 1 190 ? -4.271 9.689 -9.981 1.00 83.38 190 LYS A O 1
ATOM 1572 N N . GLN A 1 191 ? -2.437 9.955 -11.255 1.00 81.06 191 GLN A N 1
ATOM 1573 C CA . GLN A 1 191 ? -1.465 9.811 -10.175 1.00 81.06 191 GLN A CA 1
ATOM 1574 C C . GLN A 1 191 ? -1.624 10.895 -9.099 1.00 81.06 191 GLN A C 1
ATOM 1576 O O . GLN A 1 191 ? -1.668 10.569 -7.915 1.00 81.06 191 GLN A O 1
ATOM 1581 N N . LEU A 1 192 ? -1.788 1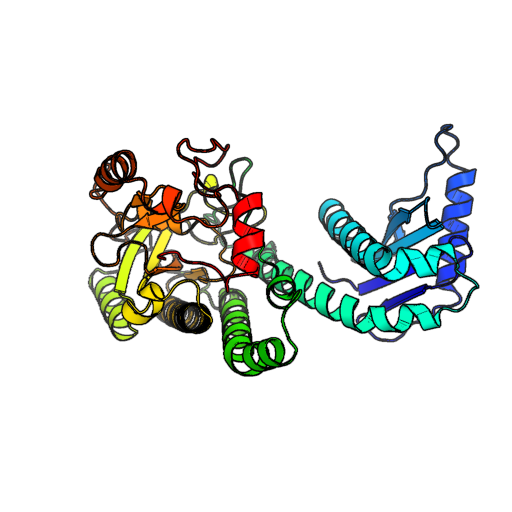2.161 -9.494 1.00 78.06 192 LEU A N 1
ATOM 1582 C CA . LEU A 1 192 ? -2.066 13.271 -8.578 1.00 78.06 192 LEU A CA 1
ATOM 1583 C C . LEU A 1 192 ? -3.369 13.041 -7.814 1.00 78.06 192 LEU A C 1
ATOM 1585 O O . LEU A 1 192 ? -3.395 13.165 -6.593 1.00 78.06 192 LEU A O 1
ATOM 1589 N N . SER A 1 193 ? -4.435 12.631 -8.506 1.00 80.75 193 SER A N 1
ATOM 1590 C CA . SER A 1 193 ? -5.702 12.296 -7.855 1.00 80.75 193 SER A CA 1
ATOM 1591 C C . SER A 1 193 ? -5.552 11.145 -6.856 1.00 80.75 193 SER A C 1
ATOM 1593 O O . SER A 1 193 ? -6.105 11.219 -5.760 1.00 80.75 193 SER A O 1
ATOM 1595 N N . THR A 1 194 ? -4.776 10.111 -7.184 1.00 81.94 194 THR A N 1
ATOM 1596 C CA . THR A 1 194 ? -4.462 9.017 -6.258 1.00 81.94 194 THR A CA 1
ATOM 1597 C C . THR A 1 194 ? -3.730 9.540 -5.024 1.00 81.94 194 THR A C 1
ATOM 1599 O O . THR A 1 194 ? -4.167 9.248 -3.916 1.00 81.94 194 THR A O 1
ATOM 1602 N N . ILE A 1 195 ? -2.689 10.366 -5.190 1.00 80.88 195 ILE A N 1
ATOM 1603 C CA . ILE A 1 195 ? -1.928 10.969 -4.080 1.00 80.88 195 ILE A CA 1
ATOM 1604 C C . ILE A 1 195 ? -2.826 11.844 -3.197 1.00 80.88 195 ILE A C 1
ATOM 1606 O O . ILE A 1 195 ? -2.750 11.760 -1.973 1.00 80.88 195 ILE A O 1
ATOM 1610 N N . LEU A 1 196 ? -3.706 12.656 -3.788 1.00 80.75 196 LEU A N 1
ATOM 1611 C CA . LEU A 1 196 ? -4.667 13.466 -3.035 1.00 80.75 196 LEU A CA 1
ATOM 1612 C C . LEU A 1 196 ? -5.602 12.588 -2.197 1.00 80.75 196 LEU A C 1
ATOM 1614 O O . LEU A 1 196 ? -5.801 12.866 -1.019 1.00 80.75 196 LEU A O 1
ATOM 1618 N N . ASN A 1 197 ? -6.125 11.496 -2.763 1.00 84.06 197 ASN A N 1
ATOM 1619 C CA . ASN A 1 197 ? -6.972 10.566 -2.011 1.00 84.06 197 ASN A CA 1
ATOM 1620 C C . ASN A 1 197 ? -6.202 9.849 -0.895 1.00 84.06 197 ASN A C 1
ATOM 1622 O O . ASN A 1 197 ? -6.753 9.672 0.186 1.00 84.06 197 ASN A O 1
ATOM 1626 N N . VAL A 1 198 ? -4.935 9.494 -1.121 1.00 83.62 198 VAL A N 1
ATOM 1627 C CA . VAL A 1 198 ? -4.058 8.941 -0.079 1.00 83.62 198 VAL A CA 1
ATOM 1628 C C . VAL A 1 198 ? -3.908 9.945 1.068 1.00 83.62 198 VAL A C 1
ATOM 1630 O O . VAL A 1 198 ? -4.128 9.596 2.223 1.00 83.62 198 VAL A O 1
ATOM 1633 N N . LYS A 1 199 ? -3.632 11.222 0.770 1.00 80.88 199 LYS A N 1
ATOM 1634 C CA . LYS A 1 199 ? -3.576 12.280 1.794 1.00 80.88 199 LYS A CA 1
ATOM 1635 C C . LYS A 1 199 ? -4.895 12.409 2.564 1.00 80.88 199 LYS A C 1
ATOM 1637 O O . LYS A 1 199 ? -4.869 12.584 3.779 1.00 80.88 199 LYS A O 1
ATOM 1642 N N . VAL A 1 200 ? -6.041 12.294 1.887 1.00 84.69 200 VAL A N 1
ATOM 1643 C CA . VAL A 1 200 ? -7.367 12.302 2.531 1.00 84.69 200 VAL A CA 1
ATOM 1644 C C . VAL A 1 200 ? -7.535 11.120 3.491 1.00 84.69 200 VAL A C 1
ATOM 1646 O O . VAL A 1 200 ? -8.023 11.329 4.603 1.00 84.69 200 VAL A O 1
ATOM 1649 N N . SER A 1 201 ? -7.095 9.913 3.115 1.00 85.69 201 SER A N 1
ATOM 1650 C CA . SER A 1 201 ? -7.155 8.715 3.969 1.00 85.69 201 SER A CA 1
ATOM 1651 C C . SER A 1 201 ? -6.530 8.968 5.342 1.00 85.69 201 SER A C 1
ATOM 1653 O O . SER A 1 201 ? -7.144 8.657 6.360 1.00 85.69 201 SER A O 1
ATOM 1655 N N . TYR A 1 202 ? -5.362 9.617 5.370 1.00 82.31 202 TYR A N 1
ATOM 1656 C CA . TYR A 1 202 ? -4.648 9.925 6.609 1.00 82.31 202 TYR A CA 1
ATOM 1657 C C . TYR A 1 202 ? -5.169 11.176 7.322 1.00 82.31 202 TYR A C 1
ATOM 1659 O O . TYR A 1 202 ? -5.398 11.150 8.528 1.00 82.31 202 TYR A O 1
ATOM 1667 N N . LYS A 1 203 ? -5.438 12.268 6.591 1.00 82.56 203 LYS A N 1
ATOM 1668 C CA . LYS A 1 203 ? -5.943 13.521 7.185 1.00 82.56 203 LYS A CA 1
ATOM 1669 C C . LYS A 1 203 ? -7.263 13.321 7.932 1.00 82.56 203 LYS A C 1
ATOM 1671 O O . LYS A 1 203 ? -7.526 14.023 8.902 1.00 82.56 203 LYS A O 1
ATOM 1676 N N . THR A 1 204 ? -8.100 12.395 7.469 1.00 85.12 204 THR A N 1
ATOM 1677 C CA . THR A 1 204 ? -9.427 12.143 8.048 1.00 85.12 204 THR A CA 1
ATOM 1678 C C . THR A 1 204 ? -9.413 11.183 9.235 1.00 85.12 204 THR A C 1
ATOM 1680 O O . THR A 1 204 ? -10.462 10.971 9.828 1.00 85.12 204 THR A O 1
ATOM 1683 N N . ILE A 1 205 ? -8.261 10.630 9.633 1.00 86.31 205 ILE A N 1
ATOM 1684 C CA . ILE A 1 205 ? -8.172 9.773 10.829 1.00 86.31 205 ILE A CA 1
ATOM 1685 C C . ILE A 1 205 ? -8.601 10.539 12.090 1.00 86.31 205 ILE A C 1
ATOM 1687 O O . ILE A 1 205 ? -9.255 9.979 12.966 1.00 86.31 205 ILE A O 1
ATOM 1691 N N . LYS A 1 206 ? -8.306 11.841 12.166 1.00 83.06 206 LYS A N 1
ATOM 1692 C CA . LYS A 1 206 ? -8.762 12.705 13.265 1.00 83.06 206 LYS A CA 1
ATOM 1693 C C . LYS A 1 206 ? -10.290 12.791 13.399 1.00 83.06 206 LYS A C 1
ATOM 1695 O O . LYS A 1 206 ? -10.764 13.211 14.440 1.00 83.06 206 LYS A O 1
ATOM 1700 N N . ASN A 1 207 ? -11.033 12.390 12.364 1.00 90.19 207 ASN A N 1
ATOM 1701 C CA . ASN A 1 207 ? -12.494 12.366 12.360 1.00 90.19 207 ASN A CA 1
ATOM 1702 C C . ASN A 1 207 ? -13.061 11.042 12.908 1.00 90.19 207 ASN A C 1
ATOM 1704 O O . ASN A 1 207 ? -14.257 10.808 12.772 1.00 90.19 207 ASN A O 1
ATOM 1708 N N . ASN A 1 208 ? -12.229 10.130 13.424 1.00 92.75 208 ASN A N 1
ATOM 1709 C CA . ASN A 1 208 ? -12.744 8.976 14.158 1.00 92.75 208 ASN A CA 1
ATOM 1710 C C . ASN A 1 208 ? -13.490 9.448 15.416 1.00 92.75 208 ASN A C 1
ATOM 1712 O O . ASN A 1 208 ? -13.004 10.385 16.060 1.00 92.75 208 ASN A O 1
ATOM 1716 N N . PRO A 1 209 ? -14.608 8.794 15.777 1.00 93.50 209 PRO A N 1
ATOM 1717 C CA . PRO A 1 209 ? -15.323 9.099 17.011 1.00 93.50 209 PRO A CA 1
ATOM 1718 C C . PRO A 1 209 ? -14.410 8.893 18.227 1.00 93.50 209 PRO A C 1
ATOM 1720 O O . PRO A 1 209 ? -13.461 8.103 18.181 1.00 93.50 209 PRO A O 1
ATOM 1723 N N . GLU A 1 210 ? -14.672 9.630 19.306 1.00 89.62 210 GLU A N 1
ATOM 1724 C CA . GLU A 1 210 ? -13.901 9.513 20.550 1.00 89.62 210 GLU A CA 1
ATOM 1725 C C . GLU A 1 210 ? -14.122 8.155 21.222 1.00 89.62 210 GLU A C 1
ATOM 1727 O O . GLU A 1 210 ? -13.155 7.527 21.648 1.00 89.62 210 GLU A O 1
ATOM 1732 N N . ASN A 1 211 ? -15.372 7.680 21.218 1.00 92.69 211 ASN A N 1
ATOM 1733 C CA . ASN A 1 211 ? -15.796 6.398 21.777 1.00 92.69 211 ASN A CA 1
ATOM 1734 C C . ASN A 1 211 ? -16.446 5.542 20.673 1.00 92.69 211 ASN A C 1
ATOM 1736 O O . ASN A 1 211 ? -17.673 5.515 20.570 1.00 92.69 211 ASN A O 1
ATOM 1740 N N . PRO A 1 212 ? -15.644 4.913 19.793 1.00 95.62 212 PRO A N 1
ATOM 1741 C CA . PRO A 1 212 ? -16.170 4.092 18.711 1.00 95.62 212 PRO A CA 1
ATOM 1742 C C . PRO A 1 212 ? -16.876 2.842 19.237 1.00 95.62 212 PRO A C 1
ATOM 1744 O O . PRO A 1 212 ? -16.349 2.155 20.113 1.00 95.62 212 PRO A O 1
ATOM 1747 N N . ASP A 1 213 ? -17.987 2.473 18.605 1.00 97.50 213 ASP A N 1
ATOM 1748 C CA . ASP A 1 213 ? -18.602 1.165 18.818 1.00 97.50 213 ASP A CA 1
ATOM 1749 C C . ASP A 1 213 ? -17.677 0.043 18.313 1.00 97.50 213 ASP A C 1
ATOM 1751 O O . ASP A 1 213 ? -16.916 0.206 17.348 1.00 97.50 213 ASP A O 1
ATOM 1755 N N . ASN A 1 214 ? -17.741 -1.126 18.955 1.00 96.94 214 ASN A N 1
ATOM 1756 C CA . ASN A 1 214 ? -16.935 -2.302 18.596 1.00 96.94 214 ASN A CA 1
ATOM 1757 C C . ASN A 1 214 ? -17.768 -3.519 18.162 1.00 96.94 214 ASN A C 1
ATOM 1759 O O . ASN A 1 214 ? -17.210 -4.533 17.742 1.00 96.94 214 ASN A O 1
ATOM 1763 N N . LYS A 1 215 ? -19.100 -3.424 18.204 1.00 98.06 215 LYS A N 1
ATOM 1764 C CA . LYS A 1 215 ? -20.008 -4.464 17.711 1.00 98.06 215 LYS A CA 1
ATOM 1765 C C . LYS A 1 215 ? -20.931 -3.907 16.641 1.00 98.06 215 LYS A C 1
ATOM 1767 O O . LYS A 1 215 ? -21.628 -2.919 16.853 1.00 98.06 215 LYS A O 1
ATOM 1772 N N . ALA A 1 216 ? -20.956 -4.576 15.498 1.00 97.94 216 ALA A N 1
ATOM 1773 C CA . ALA A 1 216 ? -21.863 -4.274 14.406 1.00 97.94 216 ALA A CA 1
ATOM 1774 C C . ALA A 1 216 ? -23.018 -5.269 14.339 1.00 97.94 216 ALA A C 1
ATOM 1776 O O . ALA A 1 216 ? -22.844 -6.471 14.555 1.00 97.94 216 ALA A O 1
ATOM 1777 N N . SER A 1 217 ? -24.209 -4.769 14.013 1.00 98.25 217 SER A N 1
ATOM 1778 C CA . SER A 1 217 ? -25.341 -5.631 13.686 1.00 98.25 217 SER A CA 1
ATOM 1779 C C . SER A 1 217 ? -25.111 -6.302 12.328 1.00 98.25 217 SER A C 1
ATOM 1781 O O . SER A 1 217 ? -24.436 -5.759 11.451 1.00 98.25 217 SER A O 1
ATOM 1783 N N . LYS A 1 218 ? -25.723 -7.473 12.109 1.00 97.69 218 LYS A N 1
ATOM 1784 C CA . LYS A 1 218 ? -25.716 -8.113 10.781 1.00 97.69 218 LYS A CA 1
ATOM 1785 C C . LYS A 1 218 ? -26.318 -7.199 9.703 1.00 97.69 218 LYS A C 1
ATOM 1787 O O . LYS A 1 218 ? -25.858 -7.227 8.569 1.00 97.69 218 LYS A O 1
ATOM 1792 N N . GLY A 1 219 ? -27.307 -6.378 10.073 1.00 98.38 219 GLY A N 1
ATOM 1793 C CA . GLY A 1 219 ? -27.927 -5.394 9.183 1.00 98.38 219 GLY A CA 1
ATOM 1794 C C . GLY A 1 219 ? -26.937 -4.335 8.699 1.00 98.38 219 GLY A C 1
ATOM 1795 O O . GLY A 1 219 ? -26.845 -4.114 7.499 1.00 98.38 219 GLY A O 1
ATOM 1796 N N . PHE A 1 220 ? -26.134 -3.766 9.604 1.00 98.50 220 PHE A N 1
ATOM 1797 C CA . PHE A 1 220 ? -25.105 -2.786 9.241 1.00 98.50 220 PHE A CA 1
ATOM 1798 C C . PHE A 1 220 ? -24.026 -3.387 8.332 1.00 98.50 220 PHE A C 1
ATOM 1800 O O . PHE A 1 220 ? -23.627 -2.763 7.353 1.00 98.50 220 PHE A O 1
ATOM 1807 N N . ILE A 1 221 ? -23.560 -4.608 8.629 1.00 98.50 221 ILE A N 1
ATOM 1808 C CA . ILE A 1 221 ? -22.566 -5.283 7.779 1.00 98.50 221 ILE A CA 1
ATOM 1809 C C . ILE A 1 221 ? -23.122 -5.488 6.368 1.00 98.50 221 ILE A C 1
ATOM 1811 O O . ILE A 1 221 ? -22.436 -5.154 5.405 1.00 98.50 221 ILE A O 1
ATOM 1815 N N . LYS A 1 222 ? -24.373 -5.949 6.252 1.00 98.44 222 LYS A N 1
ATOM 1816 C CA . LYS A 1 222 ? -25.041 -6.114 4.959 1.00 98.44 222 LYS A CA 1
ATOM 1817 C C . LYS A 1 222 ? -25.192 -4.782 4.217 1.00 98.44 222 LYS A C 1
ATOM 1819 O O . LYS A 1 222 ? -24.869 -4.704 3.039 1.00 98.44 222 LYS A O 1
ATOM 1824 N N . GLU A 1 223 ? -25.625 -3.725 4.901 1.00 98.69 223 GLU A N 1
ATOM 1825 C CA . GLU A 1 223 ? -25.748 -2.384 4.317 1.00 98.69 223 GLU A CA 1
ATOM 1826 C C . GLU A 1 223 ? -24.400 -1.860 3.799 1.00 98.69 223 GLU A C 1
ATOM 1828 O O . GLU A 1 223 ? -24.311 -1.319 2.695 1.00 98.69 223 GLU A O 1
ATOM 1833 N N . PHE A 1 224 ? -23.327 -2.064 4.568 1.00 98.62 224 PHE A N 1
ATOM 1834 C CA . PHE A 1 224 ? -21.973 -1.744 4.136 1.00 98.62 224 PHE A CA 1
ATOM 1835 C C . PHE A 1 224 ? -21.578 -2.515 2.870 1.00 98.62 224 PHE A C 1
ATOM 1837 O O . PHE A 1 224 ? -21.029 -1.911 1.944 1.00 98.62 224 PHE A O 1
ATOM 1844 N N . GLU A 1 225 ? -21.811 -3.828 2.838 1.00 98.69 225 GLU A N 1
ATOM 1845 C CA . GLU A 1 225 ? -21.489 -4.672 1.688 1.00 98.69 225 GLU A CA 1
ATOM 1846 C C . GLU A 1 225 ? -22.264 -4.213 0.449 1.00 98.69 225 GLU A C 1
ATOM 1848 O O . GLU A 1 225 ? -21.645 -3.930 -0.578 1.00 98.69 225 GLU A O 1
ATOM 1853 N N . ASP A 1 226 ? -23.581 -4.027 0.568 1.00 98.75 226 ASP A N 1
ATOM 1854 C CA . ASP A 1 226 ? -24.453 -3.527 -0.500 1.00 98.75 226 ASP A CA 1
ATOM 1855 C C . ASP A 1 226 ? -23.954 -2.165 -1.021 1.00 98.75 226 ASP A C 1
ATOM 1857 O O . ASP A 1 226 ? -23.816 -1.950 -2.233 1.00 98.75 226 ASP A O 1
ATOM 1861 N N . TYR A 1 227 ? -23.574 -1.252 -0.117 1.00 98.69 227 TYR A N 1
ATOM 1862 C CA . TYR A 1 227 ? -23.004 0.037 -0.498 1.00 98.69 227 TYR A CA 1
ATOM 1863 C C . TYR A 1 227 ? -21.651 -0.116 -1.210 1.00 98.69 227 TYR A C 1
ATOM 1865 O O . TYR A 1 227 ? -21.418 0.514 -2.246 1.00 98.69 227 TYR A O 1
ATOM 1873 N N . ALA A 1 228 ? -20.756 -0.969 -0.716 1.00 98.69 228 ALA A N 1
ATOM 1874 C CA . ALA A 1 228 ? -19.465 -1.230 -1.342 1.00 98.69 228 ALA A CA 1
ATOM 1875 C C . ALA A 1 228 ? -19.615 -1.840 -2.749 1.00 98.69 228 ALA A C 1
ATOM 1877 O O . ALA A 1 228 ? -18.956 -1.369 -3.687 1.00 98.69 228 ALA A O 1
ATOM 1878 N N . TYR A 1 229 ? -20.518 -2.808 -2.925 1.00 98.62 229 TYR A N 1
ATOM 1879 C CA . TYR A 1 229 ? -20.841 -3.396 -4.227 1.00 98.62 229 TYR A CA 1
ATOM 1880 C C . TYR A 1 229 ? -21.447 -2.358 -5.182 1.00 98.62 229 TYR A C 1
ATOM 1882 O O . TYR A 1 229 ? -21.018 -2.275 -6.333 1.00 98.62 229 TYR A O 1
ATOM 1890 N N . SER A 1 230 ? -22.321 -1.462 -4.703 1.00 98.44 230 SER A N 1
ATOM 1891 C CA . SER A 1 230 ? -22.869 -0.357 -5.516 1.00 98.44 230 SER A CA 1
ATOM 1892 C C . SER A 1 230 ? -21.790 0.606 -6.047 1.00 98.44 230 SER A C 1
ATOM 1894 O O . SER A 1 230 ? -21.938 1.221 -7.104 1.00 98.44 230 SER A O 1
ATOM 1896 N N . LEU A 1 231 ? -20.659 0.722 -5.339 1.00 98.19 231 LEU A N 1
ATOM 1897 C CA . LEU A 1 231 ? -19.499 1.521 -5.750 1.00 98.19 231 LEU A CA 1
ATOM 1898 C C . LEU A 1 231 ? -18.545 0.758 -6.695 1.00 98.19 231 LEU A C 1
ATOM 1900 O O . LEU A 1 231 ? -17.546 1.319 -7.176 1.00 98.19 231 LEU A O 1
ATOM 1904 N N . GLY A 1 232 ? -18.861 -0.503 -6.990 1.00 97.44 232 GLY A N 1
ATOM 1905 C CA . GLY A 1 232 ? -18.139 -1.390 -7.890 1.00 97.44 232 GLY A CA 1
ATOM 1906 C C . GLY A 1 232 ? -16.976 -2.139 -7.246 1.00 97.44 232 GLY A C 1
ATOM 1907 O O . GLY A 1 232 ? -16.052 -2.494 -7.971 1.00 97.44 232 GLY A O 1
ATOM 1908 N N . VAL A 1 233 ? -16.962 -2.327 -5.920 1.00 98.12 233 VAL A N 1
ATOM 1909 C CA . VAL A 1 233 ? -16.083 -3.326 -5.280 1.00 98.12 233 VAL A CA 1
ATOM 1910 C C . VAL A 1 233 ? -16.484 -4.705 -5.804 1.00 98.12 233 VAL A C 1
ATOM 1912 O O . VAL A 1 233 ? -17.667 -4.999 -5.876 1.00 98.12 233 VAL A O 1
ATOM 1915 N N . GLY A 1 234 ? -15.518 -5.529 -6.207 1.00 96.69 234 GLY A N 1
ATOM 1916 C CA . GLY A 1 234 ? -15.789 -6.864 -6.751 1.00 96.69 234 GLY A CA 1
ATOM 1917 C C . GLY A 1 234 ? -15.901 -7.943 -5.676 1.00 96.69 234 GLY A C 1
ATOM 1918 O O . GLY A 1 234 ? -16.669 -8.883 -5.828 1.00 96.69 234 GLY A O 1
ATOM 1919 N N . LYS A 1 235 ? -15.136 -7.817 -4.584 1.00 96.75 235 LYS A N 1
ATOM 1920 C CA . LYS A 1 235 ? -15.154 -8.774 -3.469 1.00 96.75 235 LYS A CA 1
ATOM 1921 C C . LYS A 1 235 ? -14.704 -8.118 -2.166 1.00 96.75 235 LYS A C 1
ATOM 1923 O O . LYS A 1 235 ? -13.866 -7.206 -2.182 1.00 96.75 235 LYS A O 1
ATOM 1928 N N . ILE A 1 236 ? -15.244 -8.610 -1.056 1.00 98.12 236 ILE A N 1
ATOM 1929 C CA . ILE A 1 236 ? -14.964 -8.153 0.306 1.00 98.12 236 ILE A CA 1
ATOM 1930 C C . ILE A 1 236 ? -14.525 -9.356 1.136 1.00 98.12 236 ILE A C 1
ATOM 1932 O O . ILE A 1 236 ? -15.085 -10.440 0.997 1.00 98.12 236 ILE A O 1
ATOM 1936 N N . GLY A 1 237 ? -13.507 -9.178 1.974 1.00 97.50 237 GLY A N 1
ATOM 1937 C CA . GLY A 1 237 ? -13.067 -10.205 2.916 1.00 97.50 237 GLY A CA 1
ATOM 1938 C C . GLY A 1 237 ? -12.691 -9.612 4.264 1.00 97.50 237 GLY A C 1
ATOM 1939 O O . GLY A 1 237 ? -12.286 -8.455 4.347 1.00 97.50 237 GLY A O 1
ATOM 1940 N N . TYR A 1 238 ? -12.788 -10.415 5.316 1.00 98.00 238 TYR A N 1
ATOM 1941 C CA . TYR A 1 238 ? -12.603 -9.978 6.697 1.00 98.00 238 TYR A CA 1
ATOM 1942 C C . TYR A 1 238 ? -11.441 -10.738 7.335 1.00 98.00 238 TYR A C 1
ATOM 1944 O O . TYR A 1 238 ? -11.381 -11.964 7.276 1.00 98.00 238 TYR A O 1
ATOM 1952 N N . THR A 1 239 ? -10.495 -10.020 7.938 1.00 96.38 239 THR A N 1
ATOM 1953 C CA . THR A 1 239 ? -9.283 -10.611 8.528 1.00 96.38 239 THR A CA 1
ATOM 1954 C C . THR A 1 239 ? -8.786 -9.796 9.713 1.00 96.38 239 THR A C 1
ATOM 1956 O O . THR A 1 239 ? -9.171 -8.647 9.916 1.00 96.38 239 THR A O 1
ATOM 1959 N N . LYS A 1 240 ? -7.857 -10.379 10.468 1.00 95.75 240 LYS A N 1
ATOM 1960 C CA . LYS A 1 240 ? -7.049 -9.674 11.463 1.00 95.75 240 LYS A CA 1
ATOM 1961 C C . LYS A 1 240 ? -5.709 -9.241 10.867 1.00 95.75 240 LYS A C 1
ATOM 1963 O O . LYS A 1 240 ? -5.181 -9.889 9.959 1.00 95.75 240 LYS A O 1
ATOM 1968 N N . ILE A 1 241 ? -5.172 -8.139 11.374 1.00 93.62 241 ILE A N 1
ATOM 1969 C CA . ILE A 1 241 ? -3.848 -7.608 11.061 1.00 93.62 241 ILE A CA 1
ATOM 1970 C C . ILE A 1 241 ? -2.916 -7.977 12.206 1.00 93.62 241 ILE A C 1
ATOM 1972 O O . ILE A 1 241 ? -3.178 -7.670 13.364 1.00 93.62 241 ILE A O 1
ATOM 1976 N N . THR A 1 242 ? -1.790 -8.589 11.865 1.00 91.56 242 THR A N 1
ATOM 1977 C CA . THR A 1 242 ? -0.726 -8.916 12.812 1.00 91.56 242 THR A CA 1
ATOM 1978 C C . THR A 1 242 ? 0.510 -8.040 12.565 1.00 91.56 242 THR A C 1
ATOM 1980 O O . THR A 1 242 ? 0.735 -7.598 11.431 1.00 91.56 242 THR A O 1
ATOM 1983 N N . PRO A 1 243 ? 1.352 -7.785 13.587 1.00 86.94 243 PRO A N 1
ATOM 1984 C CA . PRO A 1 243 ? 2.536 -6.922 13.475 1.00 86.94 243 PRO A CA 1
ATOM 1985 C C . PRO A 1 243 ? 3.477 -7.252 12.307 1.00 86.94 243 PRO A C 1
ATOM 1987 O O . PRO A 1 243 ? 3.958 -6.357 11.613 1.00 86.94 243 PRO A O 1
ATOM 1990 N N . ASN A 1 244 ? 3.679 -8.540 12.018 1.00 86.06 244 ASN A N 1
ATOM 1991 C CA . ASN A 1 244 ? 4.527 -9.020 10.921 1.00 86.06 244 ASN A CA 1
ATOM 1992 C C . ASN A 1 244 ? 3.956 -8.727 9.518 1.00 86.06 244 ASN A C 1
ATOM 1994 O O . ASN A 1 244 ? 4.639 -8.948 8.523 1.00 86.06 244 ASN A O 1
ATOM 1998 N N . LEU A 1 245 ? 2.719 -8.231 9.412 1.00 89.69 245 LEU A N 1
ATOM 1999 C CA . LEU A 1 245 ? 2.114 -7.794 8.150 1.00 89.69 245 LEU A CA 1
ATOM 2000 C C . LEU A 1 245 ? 2.159 -6.276 7.969 1.00 89.69 245 LEU A C 1
ATOM 2002 O O . LEU A 1 245 ? 2.034 -5.803 6.838 1.00 89.69 245 LEU A O 1
ATOM 2006 N N . VAL A 1 246 ? 2.351 -5.513 9.046 1.00 86.56 246 VAL A N 1
ATOM 2007 C CA . VAL A 1 246 ? 2.498 -4.053 9.007 1.00 86.56 246 VAL A CA 1
ATOM 2008 C C . VAL A 1 246 ? 3.891 -3.708 8.488 1.00 86.56 246 VAL A C 1
ATOM 2010 O O . VAL A 1 246 ? 4.870 -4.337 8.881 1.00 86.56 246 VAL A O 1
ATOM 2013 N N . TYR A 1 247 ? 4.012 -2.735 7.582 1.00 82.69 247 TYR A N 1
ATOM 2014 C CA . TYR A 1 247 ? 5.324 -2.343 7.058 1.00 82.69 247 TYR A CA 1
ATOM 2015 C C . TYR A 1 247 ? 6.179 -1.660 8.129 1.00 82.69 247 TYR A C 1
ATOM 2017 O O . TYR A 1 247 ? 5.656 -0.968 8.998 1.00 82.69 247 TYR A O 1
ATOM 2025 N N . LYS A 1 248 ? 7.511 -1.792 8.040 1.00 74.62 248 LYS A N 1
ATOM 2026 C CA . LYS A 1 248 ? 8.433 -1.141 8.989 1.00 74.62 248 LYS A CA 1
ATOM 2027 C C . LYS A 1 248 ? 8.144 0.360 9.138 1.00 74.62 248 LYS A C 1
ATOM 2029 O O . LYS A 1 248 ? 8.067 1.091 8.138 1.00 74.62 248 LYS A O 1
ATOM 2034 N N . ASN A 1 249 ? 8.079 0.802 10.395 1.00 70.31 249 ASN A N 1
ATOM 2035 C CA . ASN A 1 249 ? 7.785 2.175 10.819 1.00 70.31 249 ASN A CA 1
ATOM 2036 C C . ASN A 1 249 ? 6.368 2.644 10.445 1.00 70.31 249 ASN A C 1
ATOM 2038 O O . ASN A 1 249 ? 6.153 3.838 10.247 1.00 70.31 249 ASN A O 1
ATOM 2042 N N . ALA A 1 250 ? 5.428 1.716 10.275 1.00 75.50 250 ALA A N 1
ATOM 2043 C CA . ALA A 1 250 ? 4.016 2.021 10.119 1.00 75.50 250 ALA A CA 1
ATOM 2044 C C . ALA A 1 250 ? 3.223 1.479 11.312 1.00 75.50 250 ALA A C 1
ATOM 2046 O O . ALA A 1 250 ? 3.654 0.554 12.006 1.00 75.50 250 ALA A O 1
ATOM 2047 N N . THR A 1 251 ? 2.042 2.056 11.492 1.00 80.25 251 THR A N 1
ATOM 2048 C CA . THR A 1 251 ? 1.083 1.690 12.529 1.00 80.25 251 THR A CA 1
ATOM 2049 C C . THR A 1 251 ? -0.296 1.581 11.891 1.00 80.25 251 THR A C 1
ATOM 2051 O O . THR A 1 251 ? -0.651 2.358 10.997 1.00 80.25 251 THR A O 1
ATOM 2054 N N . VAL A 1 252 ? -1.076 0.607 12.343 1.00 88.19 252 VAL A N 1
ATOM 2055 C CA . VAL A 1 252 ? -2.494 0.469 12.012 1.00 88.19 252 VAL A CA 1
ATOM 2056 C C . VAL A 1 252 ? -3.290 0.627 13.296 1.00 88.19 252 VAL A C 1
ATOM 2058 O O . VAL A 1 252 ? -2.958 0.018 14.300 1.00 88.19 252 VAL A O 1
ATOM 2061 N N . LEU A 1 253 ? -4.316 1.466 13.288 1.00 90.62 253 LEU A N 1
ATOM 2062 C CA . LEU A 1 253 ? -5.020 1.893 14.499 1.00 90.62 253 LEU A CA 1
ATOM 2063 C C . LEU A 1 253 ? -5.913 0.813 15.093 1.00 90.62 253 LEU A C 1
ATOM 2065 O O . LEU A 1 253 ? -6.216 0.867 16.277 1.00 90.62 253 LEU A O 1
ATOM 2069 N N . PHE A 1 254 ? -6.317 -0.151 14.270 1.00 93.75 254 PHE A N 1
ATOM 2070 C CA . PHE A 1 254 ? -7.214 -1.220 14.668 1.00 93.75 254 PHE A CA 1
ATOM 2071 C C . PHE A 1 254 ? -6.702 -2.575 14.164 1.00 93.75 254 PHE A C 1
ATOM 2073 O O . PHE A 1 254 ? -6.137 -2.640 13.064 1.00 93.75 254 PHE A O 1
ATOM 2080 N N . PRO A 1 255 ? -6.909 -3.659 14.928 1.00 94.50 255 PRO A N 1
ATOM 2081 C CA . PRO A 1 255 ? -6.415 -4.986 14.575 1.00 94.50 255 PRO A CA 1
ATOM 2082 C C . PRO A 1 255 ? -7.316 -5.723 13.581 1.00 94.50 255 PRO A C 1
ATOM 2084 O O . PRO A 1 255 ? -6.862 -6.675 12.952 1.00 94.50 255 PRO A O 1
ATOM 2087 N N . ASN A 1 256 ? -8.568 -5.301 13.403 1.00 97.69 256 ASN A N 1
ATOM 2088 C CA . ASN A 1 256 ? -9.513 -5.942 12.491 1.00 97.69 256 ASN A CA 1
ATOM 2089 C C . ASN A 1 256 ? -9.581 -5.171 11.176 1.00 97.69 256 ASN A C 1
ATOM 2091 O O . ASN A 1 256 ? -9.549 -3.940 11.169 1.00 97.69 256 ASN A O 1
ATOM 2095 N N . ALA A 1 257 ? -9.658 -5.887 10.057 1.00 97.19 257 ALA A N 1
ATOM 2096 C CA . ALA A 1 257 ? -9.602 -5.292 8.735 1.00 97.19 257 ALA A CA 1
ATOM 2097 C C . ALA A 1 257 ? -10.568 -5.920 7.741 1.00 97.19 257 ALA A C 1
ATOM 2099 O O . ALA A 1 257 ? -10.750 -7.136 7.681 1.00 97.19 257 ALA A O 1
ATOM 2100 N N . ILE A 1 258 ? -11.104 -5.050 6.897 1.00 98.56 258 ILE A N 1
ATOM 2101 C CA . ILE A 1 258 ? -11.922 -5.382 5.744 1.00 98.56 258 ILE A CA 1
ATOM 2102 C C . ILE A 1 258 ? -11.067 -5.163 4.502 1.00 98.56 258 ILE A C 1
ATOM 2104 O O . ILE A 1 258 ? -10.607 -4.050 4.249 1.00 98.56 258 ILE A O 1
ATOM 2108 N N . VAL A 1 259 ? -10.824 -6.216 3.736 1.00 98.31 259 VAL A N 1
ATOM 2109 C CA . VAL A 1 259 ? -10.112 -6.174 2.462 1.00 98.31 259 VAL A CA 1
ATOM 2110 C C . VAL A 1 259 ? -11.116 -5.888 1.354 1.00 98.31 259 VAL A C 1
ATOM 2112 O O . VAL A 1 259 ? -12.071 -6.635 1.175 1.00 98.31 259 VAL A O 1
ATOM 2115 N N . LEU A 1 260 ? -10.874 -4.823 0.592 1.00 98.44 260 LEU A N 1
ATOM 2116 C CA . LEU A 1 260 ? -11.674 -4.447 -0.570 1.00 98.44 260 LEU A CA 1
ATOM 2117 C C . LEU A 1 260 ? -10.904 -4.755 -1.848 1.00 98.44 260 LEU A C 1
ATOM 2119 O O . LEU A 1 260 ? -9.754 -4.323 -2.009 1.00 98.44 260 LEU A O 1
ATOM 2123 N N . MET A 1 261 ? -11.568 -5.434 -2.776 1.00 97.44 261 MET A N 1
ATOM 2124 C CA . MET A 1 261 ? -11.016 -5.812 -4.067 1.00 97.44 261 MET A CA 1
ATOM 2125 C C . MET A 1 261 ? -11.706 -5.065 -5.200 1.00 97.44 261 MET A C 1
ATOM 2127 O O . MET A 1 261 ? -12.930 -5.025 -5.271 1.00 97.44 261 MET A O 1
ATOM 2131 N N . LEU A 1 262 ? -10.922 -4.507 -6.117 1.00 97.69 262 LEU A N 1
ATOM 2132 C CA . LEU A 1 262 ? -11.433 -3.941 -7.360 1.00 97.69 262 LEU A CA 1
ATOM 2133 C C . LEU A 1 262 ? -10.765 -4.634 -8.543 1.00 97.69 262 LEU A C 1
ATOM 2135 O O . LEU A 1 262 ? -9.535 -4.604 -8.660 1.00 97.69 262 LEU A O 1
ATOM 2139 N N . GLU A 1 263 ? -11.582 -5.237 -9.400 1.00 97.50 263 GLU A N 1
ATOM 2140 C CA . GLU A 1 263 ? -11.132 -5.877 -10.631 1.00 97.50 263 GLU A CA 1
ATOM 2141 C C . GLU A 1 263 ? -10.544 -4.838 -11.604 1.00 97.50 263 GLU A C 1
ATOM 2143 O O . GLU A 1 263 ? -10.971 -3.681 -11.692 1.00 97.50 263 GLU A O 1
ATOM 2148 N N . MET A 1 264 ? -9.503 -5.257 -12.311 1.00 96.69 264 MET A N 1
ATOM 2149 C CA . MET A 1 264 ? -8.928 -4.570 -13.454 1.00 96.69 264 MET A CA 1
ATOM 2150 C C . MET A 1 264 ? -9.533 -5.121 -14.742 1.00 96.69 264 MET A C 1
ATOM 2152 O O . MET A 1 264 ? -9.668 -6.332 -14.888 1.00 96.69 264 MET A O 1
ATOM 2156 N N . ASP A 1 265 ? -9.802 -4.230 -15.693 1.00 96.44 265 ASP A N 1
ATOM 2157 C CA . ASP A 1 265 ? -10.383 -4.573 -16.993 1.00 96.44 265 ASP A CA 1
ATOM 2158 C C . ASP A 1 265 ? -9.595 -5.689 -17.703 1.00 96.44 265 ASP A C 1
ATOM 2160 O O . ASP A 1 265 ? -8.391 -5.547 -17.955 1.00 96.44 265 ASP A O 1
ATOM 2164 N N . GLU A 1 266 ? -10.283 -6.795 -18.000 1.00 94.88 266 GLU A N 1
ATOM 2165 C CA . GLU A 1 266 ? -9.708 -8.003 -18.592 1.00 94.88 266 GLU A CA 1
ATOM 2166 C C . GLU A 1 266 ? -9.116 -7.747 -19.981 1.00 94.88 266 GLU A C 1
ATOM 2168 O O . GLU A 1 266 ? -7.956 -8.068 -20.250 1.00 94.88 266 GLU A O 1
ATOM 2173 N N . ALA A 1 267 ? -9.878 -7.092 -20.855 1.00 95.38 267 ALA A N 1
ATOM 2174 C CA . ALA A 1 267 ? -9.457 -6.830 -22.225 1.00 95.38 267 ALA A CA 1
ATOM 2175 C C . ALA A 1 267 ? -8.228 -5.909 -22.282 1.00 95.38 267 ALA A C 1
ATOM 2177 O O . ALA A 1 267 ? -7.397 -6.016 -23.188 1.00 95.38 267 ALA A O 1
ATOM 2178 N N . ILE A 1 268 ? -8.092 -4.988 -21.324 1.00 95.56 268 ILE A N 1
ATOM 2179 C CA . ILE A 1 268 ? -6.953 -4.070 -21.246 1.00 95.56 268 ILE A CA 1
ATOM 2180 C C . ILE A 1 268 ? -5.737 -4.719 -20.567 1.00 95.56 268 ILE A C 1
ATOM 2182 O O . ILE A 1 268 ? -4.602 -4.457 -20.980 1.00 95.56 268 ILE A O 1
ATOM 2186 N N . ILE A 1 269 ? -5.921 -5.545 -19.530 1.00 94.12 269 ILE A N 1
ATOM 2187 C CA . ILE A 1 269 ? -4.790 -6.202 -18.853 1.00 94.12 269 ILE A CA 1
ATOM 2188 C C . ILE A 1 269 ? -4.157 -7.291 -19.728 1.00 94.12 269 ILE A C 1
ATOM 2190 O O . ILE A 1 269 ? -2.939 -7.442 -19.681 1.00 94.12 269 ILE A O 1
ATOM 2194 N N . MET A 1 270 ? -4.923 -7.942 -20.609 1.00 91.75 270 MET A N 1
ATOM 2195 C CA . MET A 1 270 ? -4.399 -8.891 -21.606 1.00 91.75 270 MET A CA 1
ATOM 2196 C C . MET A 1 270 ? -3.499 -8.248 -22.674 1.00 91.75 270 MET A C 1
ATOM 2198 O O . MET A 1 270 ? -2.863 -8.949 -23.448 1.00 91.75 270 MET A O 1
ATOM 2202 N N . LYS A 1 271 ? -3.402 -6.913 -22.704 1.00 93.00 271 LYS A N 1
ATOM 2203 C CA . LYS A 1 271 ? -2.466 -6.158 -23.555 1.00 93.00 271 LYS A CA 1
ATOM 2204 C C . LYS A 1 271 ? -1.177 -5.789 -22.807 1.00 93.00 271 LYS A C 1
ATOM 2206 O O . LYS A 1 271 ? -0.503 -4.836 -23.189 1.00 93.00 271 LYS A O 1
ATOM 2211 N N . SER A 1 272 ? -0.884 -6.440 -21.680 1.00 92.00 272 SER A N 1
ATOM 2212 C CA . SER A 1 272 ? 0.308 -6.151 -20.876 1.00 92.00 272 SER A CA 1
ATOM 2213 C C . SER A 1 272 ? 1.561 -6.758 -21.513 1.00 92.00 272 SER A C 1
ATOM 2215 O O . SER A 1 272 ? 1.546 -7.955 -21.738 1.00 92.00 272 SER A O 1
ATOM 2217 N N . PRO A 1 273 ? 2.681 -6.027 -21.637 1.00 92.12 273 PRO A N 1
ATOM 2218 C CA . PRO A 1 273 ? 2.888 -4.662 -21.166 1.00 92.12 273 PRO A CA 1
ATOM 2219 C C . PRO A 1 273 ? 2.440 -3.606 -22.191 1.00 92.12 273 PRO A C 1
ATOM 2221 O O . PRO A 1 273 ? 2.896 -3.578 -23.328 1.00 92.12 273 PRO A O 1
ATOM 2224 N N . SER A 1 274 ? 1.612 -2.644 -21.771 1.00 91.75 274 SER A N 1
ATOM 2225 C CA . SER A 1 274 ? 1.283 -1.492 -22.619 1.00 91.75 274 SER A CA 1
ATOM 2226 C C . SER A 1 274 ? 0.997 -0.221 -21.828 1.00 91.75 274 SER A C 1
ATOM 2228 O O . SER A 1 274 ? 0.691 -0.231 -20.632 1.00 91.75 274 SER A O 1
ATOM 2230 N N . PHE A 1 275 ? 1.062 0.917 -22.522 1.00 91.50 275 PHE A N 1
ATOM 2231 C CA . PHE A 1 275 ? 0.683 2.207 -21.948 1.00 91.50 275 PHE A CA 1
ATOM 2232 C C . PHE A 1 275 ? -0.793 2.246 -21.517 1.00 91.50 275 PHE A C 1
ATOM 2234 O O . PHE A 1 275 ? -1.116 2.848 -20.491 1.00 91.50 275 PHE A O 1
ATOM 2241 N N . GLU A 1 276 ? -1.693 1.609 -22.274 1.00 93.69 276 GLU A N 1
ATOM 2242 C CA . GLU A 1 276 ? -3.120 1.577 -21.928 1.00 93.69 276 GLU A CA 1
ATOM 2243 C C . GLU A 1 276 ? -3.375 0.724 -20.683 1.00 93.69 276 GLU A C 1
ATOM 2245 O O . GLU A 1 276 ? -4.125 1.152 -19.804 1.00 93.69 276 GLU A O 1
ATOM 2250 N N . THR A 1 277 ? -2.666 -0.399 -20.536 1.00 94.25 277 THR A N 1
ATOM 2251 C CA . THR A 1 277 ? -2.650 -1.185 -19.297 1.00 94.25 277 THR A CA 1
ATOM 2252 C C . THR A 1 277 ? -2.237 -0.322 -18.109 1.00 94.25 277 THR A C 1
ATOM 2254 O O . THR A 1 277 ? -2.950 -0.255 -17.108 1.00 94.25 277 THR A O 1
ATOM 2257 N N . TYR A 1 278 ? -1.133 0.417 -18.223 1.00 93.31 278 TYR A N 1
ATOM 2258 C CA . TYR A 1 278 ? -0.664 1.280 -17.140 1.00 93.31 278 TYR A CA 1
ATOM 2259 C C . TYR A 1 278 ? -1.666 2.376 -16.761 1.00 93.31 278 TYR A C 1
ATOM 2261 O O . TYR A 1 278 ? -1.929 2.636 -15.582 1.00 93.31 278 TYR A O 1
ATOM 2269 N N . LYS A 1 279 ? -2.271 3.010 -17.769 1.00 94.25 279 LYS A N 1
ATOM 2270 C CA . LYS A 1 279 ? -3.312 4.024 -17.589 1.00 94.25 279 LYS A CA 1
ATOM 2271 C C . LYS A 1 279 ? -4.550 3.455 -16.896 1.00 94.25 279 LYS A C 1
ATOM 2273 O O . LYS A 1 279 ? -5.107 4.139 -16.031 1.00 94.25 279 LYS A O 1
ATOM 2278 N N . MET A 1 280 ? -4.969 2.241 -17.256 1.00 95.94 280 MET A N 1
ATOM 2279 C CA . MET A 1 280 ? -6.065 1.527 -16.598 1.00 95.94 280 MET A CA 1
ATOM 2280 C C . MET A 1 280 ? -5.711 1.226 -15.141 1.00 95.94 280 MET A C 1
ATOM 2282 O O . MET A 1 280 ? -6.462 1.642 -14.263 1.00 95.94 280 MET A O 1
ATOM 2286 N N . ILE A 1 281 ? -4.523 0.676 -14.863 1.00 94.19 281 ILE A N 1
ATOM 2287 C CA . ILE A 1 281 ? -4.044 0.399 -13.497 1.00 94.19 281 ILE A CA 1
ATOM 2288 C C . ILE A 1 281 ? -4.108 1.660 -12.622 1.00 94.19 281 ILE A C 1
ATOM 2290 O O . ILE A 1 281 ? -4.614 1.622 -11.500 1.00 94.19 281 ILE A O 1
ATOM 2294 N N . MET A 1 282 ? -3.632 2.803 -13.129 1.00 92.25 282 MET A N 1
ATOM 2295 C CA . MET A 1 282 ? -3.705 4.077 -12.401 1.00 92.25 282 MET A CA 1
ATOM 2296 C C . MET A 1 282 ? -5.144 4.572 -12.212 1.00 92.25 282 MET A C 1
ATOM 2298 O O . MET A 1 282 ? -5.458 5.196 -11.196 1.00 92.25 282 MET A O 1
ATOM 2302 N N . GLY A 1 283 ? -6.033 4.281 -13.163 1.00 95.56 283 GLY A N 1
ATOM 2303 C CA . GLY A 1 283 ? -7.473 4.493 -13.025 1.00 95.56 283 GLY A CA 1
ATOM 2304 C C . GLY A 1 283 ? -8.082 3.651 -11.904 1.00 95.56 283 GLY A C 1
ATOM 2305 O O . GLY A 1 283 ? -8.812 4.197 -11.076 1.00 95.56 283 GLY A O 1
ATOM 2306 N N . THR A 1 284 ? -7.723 2.370 -11.827 1.00 96.12 284 THR A N 1
ATOM 2307 C CA . THR A 1 284 ? -8.160 1.439 -10.780 1.00 96.12 284 THR A CA 1
ATOM 2308 C C . THR A 1 284 ? -7.676 1.889 -9.404 1.00 96.12 284 THR A C 1
ATOM 2310 O O . THR A 1 284 ? -8.489 1.981 -8.490 1.00 96.12 284 THR A O 1
ATOM 2313 N N . TYR A 1 285 ? -6.405 2.292 -9.259 1.00 94.19 285 TYR A N 1
ATOM 2314 C CA . TYR A 1 285 ? -5.887 2.887 -8.014 1.00 94.19 285 TYR A CA 1
ATOM 2315 C C . TYR A 1 285 ? -6.682 4.128 -7.586 1.00 94.19 285 TYR A C 1
ATOM 2317 O O . TYR A 1 285 ? -7.074 4.256 -6.424 1.00 94.19 285 TYR A O 1
ATOM 2325 N N . LYS A 1 286 ? -6.953 5.042 -8.529 1.00 93.75 286 LYS A N 1
ATOM 2326 C CA . LYS A 1 286 ? -7.750 6.247 -8.267 1.00 93.75 286 LYS A CA 1
ATOM 2327 C C . LYS A 1 286 ? -9.164 5.890 -7.795 1.00 93.75 286 LYS A C 1
ATOM 2329 O O . LYS A 1 286 ? -9.630 6.467 -6.812 1.00 93.75 286 LYS A O 1
ATOM 2334 N N . LYS A 1 287 ? -9.853 4.977 -8.497 1.00 96.75 287 LYS A N 1
ATOM 2335 C CA . LYS A 1 287 ? -11.221 4.548 -8.157 1.00 96.75 287 LYS A CA 1
ATOM 2336 C C . LYS A 1 287 ? -11.239 3.883 -6.784 1.00 96.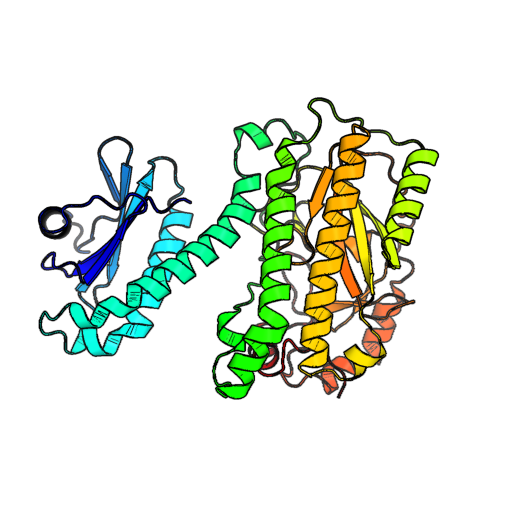75 287 LYS A C 1
ATOM 2338 O O . LYS A 1 287 ? -11.995 4.331 -5.927 1.00 96.75 287 LYS A O 1
ATOM 2343 N N . LEU A 1 288 ? -10.372 2.895 -6.563 1.00 96.81 288 LEU A N 1
ATOM 2344 C CA . LEU A 1 288 ? -10.332 2.135 -5.319 1.00 96.81 288 LEU A CA 1
ATOM 2345 C C . LEU A 1 288 ? -10.071 3.047 -4.120 1.00 96.81 288 LEU A C 1
ATOM 2347 O O . LEU A 1 288 ? -10.874 3.044 -3.202 1.00 96.81 288 LEU A O 1
ATOM 2351 N N . ASN A 1 289 ? -9.068 3.931 -4.167 1.00 93.81 289 ASN A N 1
ATOM 2352 C CA . ASN A 1 289 ? -8.813 4.860 -3.057 1.00 93.81 289 ASN A CA 1
ATOM 2353 C C . ASN A 1 289 ? -10.009 5.774 -2.742 1.00 93.81 289 ASN A C 1
ATOM 2355 O O . ASN A 1 289 ? -10.290 6.041 -1.573 1.00 93.81 289 ASN A O 1
ATOM 2359 N N . LYS A 1 290 ? -10.721 6.259 -3.769 1.00 96.12 290 LYS A N 1
ATOM 2360 C CA . LYS A 1 290 ? -11.934 7.066 -3.570 1.00 96.12 290 LYS A CA 1
ATOM 2361 C C . LYS A 1 290 ? -13.030 6.247 -2.881 1.00 96.12 290 LYS A C 1
ATOM 2363 O O . LYS A 1 290 ? -13.682 6.761 -1.977 1.00 96.12 290 LYS A O 1
ATOM 2368 N N . VAL A 1 291 ? -13.219 4.994 -3.297 1.00 97.88 291 VAL A N 1
ATOM 2369 C CA . VAL A 1 291 ? -14.192 4.065 -2.705 1.00 97.88 291 VAL A CA 1
ATOM 2370 C C . VAL A 1 291 ? -13.820 3.724 -1.261 1.00 97.88 291 VAL A C 1
ATOM 2372 O O . VAL A 1 291 ? -14.652 3.904 -0.379 1.00 97.88 291 VAL A O 1
ATOM 2375 N N . THR A 1 292 ? -12.563 3.366 -0.982 1.00 97.88 292 THR A N 1
ATOM 2376 C CA . THR A 1 292 ? -12.072 3.093 0.378 1.00 97.88 292 THR A CA 1
ATOM 2377 C C . THR A 1 292 ? -12.326 4.275 1.311 1.00 97.88 292 THR A C 1
ATOM 2379 O O . THR A 1 292 ? -12.819 4.086 2.418 1.00 97.88 292 THR A O 1
ATOM 2382 N N . ASN A 1 293 ? -12.054 5.507 0.865 1.00 97.00 293 ASN A N 1
ATOM 2383 C CA . ASN A 1 293 ? -12.303 6.707 1.668 1.00 97.00 293 ASN A CA 1
ATOM 2384 C C . ASN A 1 293 ? -13.797 6.951 1.920 1.00 97.00 293 ASN A C 1
ATOM 2386 O O . ASN A 1 293 ? -14.160 7.328 3.032 1.00 97.00 293 ASN A O 1
ATOM 2390 N N . LYS A 1 294 ? -14.665 6.719 0.924 1.00 98.31 294 LYS A N 1
ATOM 2391 C CA . LYS A 1 294 ? -16.125 6.812 1.096 1.00 98.31 294 LYS A CA 1
ATOM 2392 C C . LYS A 1 294 ? -16.644 5.804 2.119 1.00 98.31 294 LYS A C 1
ATOM 2394 O O . LYS A 1 294 ? -17.380 6.188 3.017 1.00 98.31 294 LYS A O 1
ATOM 2399 N N . LEU A 1 295 ? -16.228 4.548 2.002 1.00 98.62 295 LEU A N 1
ATOM 2400 C CA . LEU A 1 295 ? -16.641 3.479 2.911 1.00 98.62 295 LEU A CA 1
ATOM 2401 C C . LEU A 1 295 ? -16.084 3.699 4.326 1.00 98.62 295 LEU A C 1
ATOM 2403 O O . LEU A 1 295 ? -16.796 3.545 5.306 1.00 98.62 295 LEU A O 1
ATOM 2407 N N . THR A 1 296 ? -14.845 4.177 4.449 1.00 98.44 296 THR A N 1
ATOM 2408 C CA . THR A 1 296 ? -14.269 4.552 5.754 1.00 98.44 296 THR A CA 1
ATOM 2409 C C . THR A 1 296 ? -15.038 5.713 6.395 1.00 98.44 296 THR A C 1
ATOM 2411 O O . THR A 1 296 ? -15.221 5.735 7.608 1.00 98.44 296 THR A O 1
ATOM 2414 N N . LYS A 1 297 ? -15.499 6.687 5.596 1.00 98.50 297 LYS A N 1
ATOM 2415 C CA . LYS A 1 297 ? -16.356 7.779 6.080 1.00 98.50 297 LYS A CA 1
ATOM 2416 C C . LYS A 1 297 ? -17.699 7.243 6.582 1.00 98.50 297 LYS A C 1
ATOM 2418 O O . LYS A 1 297 ? -18.089 7.619 7.677 1.00 98.50 297 LYS A O 1
ATOM 2423 N N . PHE A 1 298 ? -18.327 6.330 5.840 1.00 98.62 298 PHE A N 1
ATOM 2424 C CA . PHE A 1 298 ? -19.580 5.679 6.236 1.00 98.62 298 PHE A CA 1
ATOM 2425 C C . PHE A 1 298 ? -19.475 4.994 7.607 1.00 98.62 298 PHE A C 1
ATOM 2427 O O . PHE A 1 298 ? -20.368 5.145 8.430 1.00 98.62 298 PHE A O 1
ATOM 2434 N N . PHE A 1 299 ? -18.356 4.325 7.902 1.00 98.69 299 PHE A N 1
ATOM 2435 C CA . PHE A 1 299 ? -18.129 3.724 9.223 1.00 98.69 299 PHE A CA 1
ATOM 2436 C C . PHE A 1 299 ? -18.113 4.780 10.328 1.00 98.69 299 PHE A C 1
ATOM 2438 O O . PHE A 1 299 ? -18.806 4.632 11.327 1.00 98.69 299 PHE A O 1
ATOM 2445 N N . ARG A 1 300 ? -17.369 5.872 10.122 1.00 98.06 300 ARG A N 1
ATOM 2446 C CA . ARG A 1 300 ? -17.267 6.963 11.104 1.00 98.06 300 ARG A CA 1
ATOM 2447 C C . ARG A 1 300 ? -18.599 7.675 11.328 1.00 98.06 300 ARG A C 1
ATOM 2449 O O . ARG A 1 300 ? -18.900 8.034 12.457 1.00 98.06 300 ARG A O 1
ATOM 2456 N N . GLU A 1 301 ? -19.388 7.863 10.268 1.00 98.12 301 GLU A N 1
ATOM 2457 C CA . GLU A 1 301 ? -20.736 8.448 10.344 1.00 98.12 301 GLU A CA 1
ATOM 2458 C C . GLU A 1 301 ? -21.725 7.551 11.104 1.00 98.12 301 GLU A C 1
ATOM 2460 O O . GLU A 1 301 ? -22.680 8.062 11.676 1.00 98.12 301 GLU A O 1
ATOM 2465 N N . ASN A 1 302 ? -21.450 6.247 11.183 1.00 98.38 302 ASN A N 1
ATOM 2466 C CA . ASN A 1 302 ? -22.196 5.271 11.979 1.00 98.38 302 ASN A CA 1
ATOM 2467 C C . ASN A 1 302 ? -21.481 4.918 13.298 1.00 98.38 302 ASN A C 1
ATOM 2469 O O . ASN A 1 302 ? -21.629 3.814 13.806 1.00 98.38 302 ASN A O 1
ATOM 2473 N N . ASN A 1 303 ? -20.676 5.842 13.835 1.00 98.19 303 ASN A N 1
ATOM 2474 C CA . ASN A 1 303 ? -19.981 5.717 15.121 1.00 98.19 303 ASN A CA 1
ATOM 2475 C C . ASN A 1 303 ? -18.953 4.565 15.238 1.00 98.19 303 ASN A C 1
ATOM 2477 O O . ASN A 1 303 ? -18.482 4.247 16.328 1.00 98.19 303 ASN A O 1
ATOM 2481 N N . TYR A 1 304 ? -18.501 3.985 14.124 1.00 98.38 304 TYR A N 1
ATOM 2482 C CA . TYR A 1 304 ? -17.403 3.016 14.121 1.00 98.38 304 TYR A CA 1
ATOM 2483 C C . TYR A 1 304 ? -16.052 3.692 13.874 1.00 98.38 304 TYR A C 1
ATOM 2485 O O . TYR A 1 304 ? -15.881 4.534 12.986 1.00 98.38 304 TYR A O 1
ATOM 2493 N N . GLY A 1 305 ? -15.034 3.267 14.620 1.00 97.06 305 GLY A N 1
ATOM 2494 C CA . GLY A 1 305 ? -13.651 3.643 14.362 1.00 97.06 305 GLY A CA 1
ATOM 2495 C C . GLY A 1 305 ? -13.187 3.022 13.048 1.00 97.06 305 GLY A C 1
ATOM 2496 O O . GLY A 1 305 ? -13.368 1.822 12.825 1.00 97.06 305 GLY A O 1
ATOM 2497 N N . ALA A 1 306 ? -12.591 3.823 12.163 1.00 96.94 306 ALA A N 1
ATOM 2498 C CA . ALA A 1 306 ? -12.124 3.343 10.868 1.00 96.94 306 ALA A CA 1
ATOM 2499 C C . ALA A 1 306 ? -10.873 4.074 10.349 1.00 96.94 306 ALA A C 1
ATOM 2501 O O . ALA A 1 306 ? -10.715 5.296 10.451 1.00 96.94 306 ALA A O 1
ATOM 2502 N N . GLN A 1 307 ? -9.970 3.321 9.728 1.00 94.62 307 GLN A N 1
ATOM 2503 C CA . GLN A 1 307 ? -8.765 3.802 9.059 1.00 94.62 307 GLN A CA 1
ATOM 2504 C C . GLN A 1 307 ? -8.709 3.238 7.640 1.00 94.62 307 GLN A C 1
ATOM 2506 O O . GLN A 1 307 ? -8.576 2.032 7.436 1.00 94.62 307 GLN A O 1
ATOM 2511 N N . ALA A 1 308 ? -8.728 4.132 6.653 1.00 94.75 308 ALA A N 1
ATOM 2512 C CA . ALA A 1 308 ? -8.499 3.769 5.264 1.00 94.75 308 ALA A CA 1
ATOM 2513 C C . ALA A 1 308 ? -7.036 3.346 5.055 1.00 94.75 308 ALA A C 1
ATOM 2515 O O . ALA A 1 308 ? -6.107 4.104 5.342 1.00 94.75 308 ALA A O 1
ATOM 2516 N N . GLY A 1 309 ? -6.838 2.150 4.508 1.00 92.25 309 GLY A N 1
ATOM 2517 C CA . GLY A 1 309 ? -5.568 1.653 3.999 1.00 92.25 309 GLY A CA 1
ATOM 2518 C C . GLY A 1 309 ? -5.531 1.764 2.473 1.00 92.25 309 GLY A C 1
ATOM 2519 O O . GLY A 1 309 ? -6.089 0.899 1.791 1.00 92.25 309 GLY A O 1
ATOM 2520 N N . PRO A 1 310 ? -4.915 2.820 1.911 1.00 87.19 310 PRO A N 1
ATOM 2521 C CA . PRO A 1 310 ? -5.002 3.103 0.486 1.00 87.19 310 PRO A CA 1
ATOM 2522 C C . PRO A 1 310 ? -4.265 2.056 -0.352 1.00 87.19 310 PRO A C 1
ATOM 2524 O O . PRO A 1 310 ? -3.193 1.575 0.008 1.00 87.19 310 PRO A O 1
ATOM 2527 N N . SER A 1 311 ? -4.810 1.759 -1.530 1.00 84.56 311 SER A N 1
ATOM 2528 C CA . SER A 1 311 ? -4.254 0.773 -2.466 1.00 84.56 311 SER A CA 1
ATOM 2529 C C . SER A 1 311 ? -2.857 1.135 -2.987 1.00 84.56 311 SER A C 1
ATOM 2531 O O . SER A 1 311 ? -2.047 0.250 -3.262 1.00 84.56 311 SER A O 1
ATOM 2533 N N . LEU A 1 312 ? -2.536 2.431 -3.070 1.00 78.62 312 LEU A N 1
ATOM 2534 C CA . LEU A 1 312 ? -1.185 2.931 -3.332 1.00 78.62 312 LEU A CA 1
ATOM 2535 C C . LEU A 1 312 ? -0.594 3.517 -2.046 1.00 78.62 312 LEU A C 1
ATOM 2537 O O . LEU A 1 312 ? -1.195 4.410 -1.455 1.00 78.62 312 LEU A O 1
ATOM 2541 N N . GLY A 1 313 ? 0.596 3.058 -1.651 1.00 68.19 313 GLY A N 1
ATOM 2542 C CA . GLY A 1 313 ? 1.268 3.547 -0.440 1.00 68.19 313 GLY A CA 1
ATOM 2543 C C . GLY A 1 313 ? 0.684 3.000 0.866 1.00 68.19 313 GLY A C 1
ATOM 2544 O O . GLY A 1 313 ? 0.894 3.600 1.912 1.00 68.19 313 GLY A O 1
ATOM 2545 N N . GLY A 1 314 ? -0.038 1.875 0.808 1.00 74.62 314 GLY A N 1
ATOM 2546 C CA . GLY A 1 314 ? -0.646 1.230 1.970 1.00 74.62 314 GLY A CA 1
ATOM 2547 C C . GLY A 1 314 ? 0.341 0.877 3.089 1.00 74.62 314 GLY A C 1
ATOM 2548 O O . GLY A 1 314 ? 1.552 0.813 2.885 1.00 74.62 314 GLY A O 1
ATOM 2549 N N . VAL A 1 315 ? -0.198 0.627 4.282 1.00 79.00 315 VAL A N 1
ATOM 2550 C CA . VAL A 1 315 ? 0.557 0.478 5.547 1.00 79.00 315 VAL A CA 1
ATOM 2551 C C . VAL A 1 315 ? 0.860 -0.972 5.944 1.00 79.00 315 VAL A C 1
ATOM 2553 O O . VAL A 1 315 ? 1.605 -1.204 6.892 1.00 79.00 315 VAL A O 1
ATOM 2556 N N . ALA A 1 316 ? 0.318 -1.948 5.212 1.00 89.06 316 ALA A N 1
ATOM 2557 C CA . ALA A 1 316 ? 0.500 -3.373 5.477 1.00 89.06 316 ALA A CA 1
ATOM 2558 C C . ALA A 1 316 ? 0.533 -4.199 4.178 1.00 89.06 316 ALA A C 1
ATOM 2560 O O . ALA A 1 316 ? 0.242 -3.700 3.086 1.00 89.06 316 ALA A O 1
ATOM 2561 N N . ASN A 1 317 ? 0.880 -5.481 4.289 1.00 91.31 317 ASN A N 1
ATOM 2562 C CA . ASN A 1 317 ? 0.890 -6.422 3.174 1.00 91.31 317 ASN A CA 1
ATOM 2563 C C . ASN A 1 317 ? -0.530 -6.917 2.846 1.00 91.31 317 ASN A C 1
ATOM 2565 O O . ASN A 1 317 ? -0.997 -7.933 3.361 1.00 91.31 317 ASN A O 1
ATOM 2569 N N . TYR A 1 318 ? -1.210 -6.200 1.952 1.00 94.81 318 TYR A N 1
ATOM 2570 C CA . TYR A 1 318 ? -2.610 -6.477 1.611 1.00 94.81 318 TYR A CA 1
ATOM 2571 C C . TYR A 1 318 ? -2.816 -7.801 0.877 1.00 94.81 318 TYR A C 1
ATOM 2573 O O . TYR A 1 318 ? -3.885 -8.388 0.990 1.00 94.81 318 TYR A O 1
ATOM 2581 N N . VAL A 1 319 ? -1.801 -8.305 0.170 1.00 94.31 319 VAL A N 1
ATOM 2582 C CA . VAL A 1 319 ? -1.873 -9.607 -0.510 1.00 94.31 319 VAL A CA 1
ATOM 2583 C C . VAL A 1 319 ? -2.000 -10.738 0.514 1.00 94.31 319 VAL A C 1
ATOM 2585 O O . VAL A 1 319 ? -2.823 -11.635 0.347 1.00 94.31 319 VAL A O 1
ATOM 2588 N N . VAL A 1 320 ? -1.239 -10.664 1.611 1.00 93.38 320 VAL A N 1
ATOM 2589 C CA . VAL A 1 320 ? -1.338 -11.639 2.707 1.00 93.38 320 VAL A CA 1
ATOM 2590 C C . VAL A 1 320 ? -2.641 -11.467 3.484 1.00 93.38 320 VAL A C 1
ATOM 2592 O O . VAL A 1 320 ? -3.272 -12.467 3.806 1.00 93.38 320 VAL A O 1
ATOM 2595 N N . LEU A 1 321 ? -3.090 -10.230 3.723 1.00 94.94 321 LEU A N 1
ATOM 2596 C CA . LEU A 1 321 ? -4.393 -9.981 4.355 1.00 94.94 321 LEU A CA 1
ATOM 2597 C C . LEU A 1 321 ? -5.549 -10.556 3.528 1.00 94.94 321 LEU A C 1
ATOM 2599 O O . LEU A 1 321 ? -6.430 -11.194 4.086 1.00 94.94 321 LEU A O 1
ATOM 2603 N N . ALA A 1 322 ? -5.528 -10.397 2.204 1.00 96.19 322 ALA A N 1
ATOM 2604 C CA . ALA A 1 322 ? -6.551 -10.956 1.325 1.00 96.19 322 ALA A CA 1
ATOM 2605 C C . ALA A 1 322 ? -6.559 -12.493 1.335 1.00 96.19 322 ALA A C 1
ATOM 2607 O O . ALA A 1 322 ? -7.626 -13.101 1.348 1.00 96.19 322 ALA A O 1
ATOM 2608 N N . ARG A 1 323 ? -5.378 -13.125 1.384 1.00 94.81 323 ARG A N 1
ATOM 2609 C CA . ARG A 1 323 ? -5.270 -14.574 1.597 1.00 94.81 323 ARG A CA 1
ATOM 2610 C C . ARG A 1 323 ? -5.845 -14.969 2.959 1.00 94.81 323 ARG A C 1
ATOM 2612 O O . ARG A 1 323 ? -6.630 -15.900 3.036 1.00 94.81 323 ARG A O 1
ATOM 2619 N N . ASN A 1 324 ? -5.479 -14.279 4.034 1.00 94.00 324 ASN A N 1
ATOM 2620 C CA . ASN A 1 324 ? -5.982 -14.602 5.372 1.00 94.00 324 ASN A CA 1
ATOM 2621 C C . ASN A 1 324 ? -7.505 -14.382 5.487 1.00 94.00 324 ASN A C 1
ATOM 2623 O O . ASN A 1 324 ? -8.168 -15.093 6.228 1.00 94.00 324 ASN A O 1
ATOM 2627 N N . ALA A 1 325 ? -8.059 -13.457 4.699 1.00 95.62 325 ALA A N 1
ATOM 2628 C CA . ALA A 1 325 ? -9.494 -13.234 4.555 1.00 95.62 325 ALA A CA 1
ATOM 2629 C C . ALA A 1 325 ? -10.216 -14.290 3.689 1.00 95.62 325 ALA A C 1
ATOM 2631 O O . ALA A 1 325 ? -11.398 -14.122 3.404 1.00 95.62 325 ALA A O 1
ATOM 2632 N N . GLY A 1 326 ? -9.519 -15.326 3.207 1.00 95.50 326 GLY A N 1
ATOM 2633 C CA . GLY A 1 326 ? -10.109 -16.381 2.377 1.00 95.50 326 GLY A CA 1
ATOM 2634 C C . GLY A 1 326 ? -10.468 -15.945 0.953 1.00 95.50 326 GLY A C 1
ATOM 2635 O O . GLY A 1 326 ? -11.232 -16.627 0.288 1.00 95.50 326 GLY A O 1
ATOM 2636 N N . LEU A 1 327 ? -9.939 -14.822 0.448 1.00 95.88 327 LEU A N 1
ATOM 2637 C CA . LEU A 1 327 ? -10.325 -14.297 -0.874 1.00 95.88 327 LEU A CA 1
ATOM 2638 C C . LEU A 1 327 ? -9.639 -14.992 -2.052 1.00 95.88 327 LEU A C 1
ATOM 2640 O O . LEU A 1 327 ? -10.094 -14.875 -3.187 1.00 95.88 327 LEU A O 1
ATOM 2644 N N . GLY A 1 328 ? -8.513 -15.647 -1.793 1.00 95.88 328 GLY A N 1
ATOM 2645 C CA . GLY A 1 328 ? -7.674 -16.287 -2.795 1.00 95.88 328 GLY A CA 1
ATOM 2646 C C . GLY A 1 328 ? -6.377 -16.792 -2.178 1.00 95.88 328 GLY A C 1
ATOM 2647 O O . GLY A 1 328 ? -6.221 -16.815 -0.952 1.00 95.88 328 GLY A O 1
ATOM 2648 N N . TRP A 1 329 ? -5.411 -17.132 -3.027 1.00 95.69 329 TRP A N 1
ATOM 2649 C CA . TRP A 1 329 ? -4.096 -17.602 -2.595 1.00 95.69 329 TRP A CA 1
ATOM 2650 C C . TRP A 1 329 ? -2.965 -16.930 -3.365 1.00 95.69 329 TRP A C 1
ATOM 2652 O O . TRP A 1 329 ? -3.144 -16.436 -4.475 1.00 95.69 329 TRP A O 1
ATOM 2662 N N . ILE A 1 330 ? -1.780 -16.882 -2.765 1.00 94.38 330 ILE A N 1
ATOM 2663 C CA . ILE A 1 330 ? -0.627 -16.193 -3.349 1.00 94.38 330 ILE A CA 1
ATOM 2664 C C . ILE A 1 330 ? 0.056 -17.132 -4.343 1.00 94.38 330 ILE A C 1
ATOM 2666 O O . ILE A 1 330 ? 0.550 -18.193 -3.962 1.00 94.38 330 ILE A O 1
ATOM 2670 N N . GLY A 1 331 ? 0.088 -16.736 -5.615 1.00 93.44 331 GLY A N 1
ATOM 2671 C CA . GLY A 1 331 ? 0.771 -17.490 -6.665 1.00 93.44 331 GLY A CA 1
ATOM 2672 C C . GLY A 1 331 ? 2.269 -17.187 -6.753 1.00 93.44 331 GLY A C 1
ATOM 2673 O O . GLY A 1 331 ? 2.785 -16.266 -6.115 1.00 93.44 331 GLY A O 1
ATOM 2674 N N . ARG A 1 332 ? 2.981 -17.904 -7.635 1.00 92.56 332 ARG A N 1
ATOM 2675 C CA . ARG A 1 332 ? 4.415 -17.652 -7.906 1.00 92.56 332 ARG A CA 1
ATOM 2676 C C . ARG A 1 332 ? 4.695 -16.244 -8.439 1.00 92.56 332 ARG A C 1
ATOM 2678 O O . ARG A 1 332 ? 5.772 -15.714 -8.217 1.00 92.56 332 ARG A O 1
ATOM 2685 N N . LEU A 1 333 ? 3.723 -15.593 -9.069 1.00 91.25 333 LEU A N 1
ATOM 2686 C CA . LEU A 1 333 ? 3.849 -14.196 -9.493 1.00 91.25 333 LEU A CA 1
ATOM 2687 C C . LEU A 1 333 ? 3.786 -13.175 -8.333 1.00 91.25 333 LEU A C 1
ATOM 2689 O O . LEU A 1 333 ? 3.822 -11.971 -8.569 1.00 91.25 333 LEU A O 1
ATOM 2693 N N . GLY A 1 334 ? 3.696 -13.636 -7.079 1.00 90.81 334 GLY A N 1
ATOM 2694 C CA . GLY A 1 334 ? 3.738 -12.787 -5.885 1.00 90.81 334 GLY A CA 1
ATOM 2695 C C . GLY A 1 334 ? 2.475 -11.955 -5.646 1.00 90.81 334 GLY A C 1
ATOM 2696 O O . GLY A 1 334 ? 2.450 -11.148 -4.719 1.00 90.81 334 GLY A O 1
ATOM 2697 N N . LEU A 1 335 ? 1.436 -12.150 -6.460 1.00 93.62 335 LEU A N 1
ATOM 2698 C CA . LEU A 1 335 ? 0.121 -11.538 -6.298 1.00 93.62 335 LEU A CA 1
ATOM 2699 C C . LEU A 1 335 ? -0.882 -12.566 -5.772 1.00 93.62 335 LEU A C 1
ATOM 2701 O O . LEU A 1 335 ? -0.695 -13.778 -5.914 1.00 93.62 335 LEU A O 1
ATOM 2705 N N . LEU A 1 336 ? -1.963 -12.055 -5.187 1.00 96.00 336 LEU A N 1
ATOM 2706 C CA . LEU A 1 336 ? -3.146 -12.853 -4.896 1.00 96.00 336 LEU A CA 1
ATOM 2707 C C . LEU A 1 336 ? -3.768 -13.312 -6.219 1.00 96.00 336 LEU A C 1
ATOM 2709 O O . LEU A 1 336 ? -3.945 -12.489 -7.111 1.00 96.00 336 LEU A O 1
ATOM 2713 N N . ILE A 1 337 ? -4.121 -14.586 -6.313 1.00 96.81 337 ILE A N 1
ATOM 2714 C CA . ILE A 1 337 ? -4.946 -15.161 -7.370 1.00 96.81 337 ILE A CA 1
ATOM 2715 C C . ILE A 1 337 ? -6.290 -15.514 -6.734 1.00 96.81 337 ILE A C 1
ATOM 2717 O O . ILE A 1 337 ? -6.318 -16.209 -5.716 1.00 96.81 337 ILE A O 1
ATOM 2721 N N . THR A 1 338 ? -7.382 -15.025 -7.312 1.00 96.75 338 THR A N 1
ATOM 2722 C CA . THR A 1 338 ? -8.743 -15.418 -6.940 1.00 96.75 338 THR A CA 1
ATOM 2723 C C . THR A 1 338 ? -9.361 -16.288 -8.033 1.00 96.75 338 THR A C 1
ATOM 2725 O O . THR A 1 338 ? -8.943 -16.180 -9.190 1.00 96.75 338 THR A O 1
ATOM 2728 N N . PRO A 1 339 ? -10.343 -17.142 -7.702 1.00 94.56 339 PRO A N 1
ATOM 2729 C CA . PRO A 1 339 ? -11.080 -17.903 -8.709 1.00 94.56 339 PRO A CA 1
ATOM 2730 C C . PRO A 1 339 ? -11.753 -17.019 -9.765 1.00 94.56 339 PRO A C 1
ATOM 2732 O O . PRO A 1 339 ? -11.774 -17.376 -10.936 1.00 94.56 339 PRO A O 1
ATOM 2735 N N . GLU A 1 340 ? -12.277 -15.861 -9.359 1.00 92.62 340 GLU A N 1
ATOM 2736 C CA . GLU A 1 340 ? -13.118 -15.015 -10.210 1.00 92.62 340 GLU A CA 1
ATOM 2737 C C . GLU A 1 340 ? -12.306 -14.125 -11.158 1.00 92.62 340 GLU A C 1
ATOM 2739 O O . GLU A 1 340 ? -12.698 -13.921 -12.301 1.00 92.62 340 GLU A O 1
ATOM 2744 N N . PHE A 1 341 ? -11.173 -13.589 -10.695 1.00 95.38 341 PHE A N 1
ATOM 2745 C CA . PHE A 1 341 ? -10.424 -12.550 -11.418 1.00 95.38 341 PHE A CA 1
ATOM 2746 C C . PHE A 1 341 ? -8.990 -12.972 -11.754 1.00 95.38 341 PHE A C 1
ATOM 2748 O O . PHE A 1 341 ? -8.224 -12.205 -12.346 1.00 95.38 341 PHE A O 1
ATOM 2755 N N . GLY A 1 342 ? -8.565 -14.169 -11.341 1.00 94.88 342 GLY A N 1
ATOM 2756 C CA . GLY A 1 342 ? -7.155 -14.535 -11.373 1.00 94.88 342 GLY A CA 1
ATOM 2757 C C . GLY A 1 342 ? -6.335 -13.518 -10.563 1.00 94.88 342 GLY A C 1
ATOM 2758 O O . GLY A 1 342 ? -6.698 -13.220 -9.427 1.00 94.88 342 GLY A O 1
ATOM 2759 N N . PRO A 1 343 ? -5.223 -12.973 -11.090 1.00 94.94 343 PRO A N 1
ATOM 2760 C CA . PRO A 1 343 ? -4.466 -11.896 -10.446 1.00 94.94 343 PRO A CA 1
ATOM 2761 C C . PRO A 1 343 ? -4.899 -10.473 -10.862 1.00 94.94 343 PRO A C 1
ATOM 2763 O O . PRO A 1 343 ? -4.220 -9.496 -10.517 1.00 94.94 343 PRO A O 1
ATOM 2766 N N . ARG A 1 344 ? -5.984 -10.322 -11.636 1.00 95.75 344 ARG A N 1
ATOM 2767 C CA . ARG A 1 344 ? -6.428 -9.065 -12.264 1.00 95.75 344 ARG A CA 1
ATOM 2768 C C . ARG A 1 344 ? -7.160 -8.130 -11.287 1.00 95.75 344 ARG A C 1
ATOM 2770 O O . ARG A 1 344 ? -8.199 -7.576 -11.618 1.00 95.75 344 ARG A O 1
ATOM 2777 N N . GLN A 1 345 ? -6.596 -7.865 -10.109 1.00 96.56 345 GLN A N 1
ATOM 2778 C CA . GLN A 1 345 ? -7.226 -7.008 -9.098 1.00 96.56 345 GLN A CA 1
ATOM 2779 C C . GLN A 1 345 ? -6.260 -6.047 -8.399 1.00 96.56 345 GLN A C 1
ATOM 2781 O O . GLN A 1 345 ? -5.030 -6.192 -8.403 1.00 96.56 345 GLN A O 1
ATOM 2786 N N . ARG A 1 346 ? -6.844 -5.029 -7.763 1.00 96.44 346 ARG A N 1
ATOM 2787 C CA . ARG A 1 346 ? -6.189 -4.164 -6.780 1.00 96.44 346 ARG A CA 1
ATOM 2788 C C . ARG A 1 346 ? -6.877 -4.284 -5.432 1.00 96.44 346 ARG A C 1
ATOM 2790 O O . ARG A 1 346 ? -8.080 -4.506 -5.353 1.00 96.44 346 ARG A O 1
ATOM 2797 N N . LEU A 1 347 ? -6.074 -4.138 -4.384 1.00 97.50 347 LEU A N 1
ATOM 2798 C CA . LEU A 1 347 ? -6.486 -4.325 -3.001 1.00 97.50 347 LEU A CA 1
ATOM 2799 C C . LEU A 1 347 ? -6.345 -3.011 -2.239 1.00 97.50 347 LEU A C 1
ATOM 2801 O O . LEU A 1 347 ? -5.378 -2.271 -2.428 1.00 97.50 347 LEU A O 1
ATOM 2805 N N . SER A 1 348 ? -7.292 -2.751 -1.354 1.00 97.81 348 SER A N 1
ATOM 2806 C CA . SER A 1 348 ? -7.199 -1.759 -0.282 1.00 97.81 348 SER A CA 1
ATOM 2807 C C . SER A 1 348 ? -7.779 -2.378 0.981 1.00 97.81 348 SER A C 1
ATOM 2809 O O . SER A 1 348 ? -8.386 -3.448 0.909 1.00 97.81 348 SER A O 1
ATOM 2811 N N . ILE A 1 349 ? -7.602 -1.725 2.123 1.00 97.88 349 ILE A N 1
ATOM 2812 C CA . ILE A 1 349 ? -8.220 -2.190 3.363 1.00 97.88 349 ILE A CA 1
ATOM 2813 C C . ILE A 1 349 ? -8.936 -1.056 4.091 1.00 97.88 349 ILE A C 1
ATOM 2815 O O . ILE A 1 349 ? -8.621 0.118 3.894 1.00 97.88 349 ILE A O 1
ATOM 2819 N N . ILE A 1 350 ? -9.849 -1.420 4.980 1.00 98.31 350 ILE A N 1
ATOM 2820 C CA . ILE A 1 350 ? -10.360 -0.567 6.051 1.00 98.31 350 ILE A CA 1
ATOM 2821 C C . ILE A 1 350 ? -10.033 -1.285 7.355 1.00 98.31 350 ILE A C 1
ATOM 2823 O O . ILE A 1 350 ? -10.554 -2.370 7.587 1.00 98.31 350 ILE A O 1
ATOM 2827 N N . ALA A 1 351 ? -9.160 -0.716 8.183 1.00 97.56 351 ALA A N 1
ATOM 2828 C CA . ALA A 1 351 ? -8.988 -1.196 9.552 1.00 97.56 351 ALA A CA 1
ATOM 2829 C C . ALA A 1 351 ? -10.071 -0.563 10.433 1.00 97.56 351 ALA A C 1
ATOM 2831 O O . ALA A 1 351 ? -10.335 0.629 10.280 1.00 97.56 351 ALA A O 1
ATOM 2832 N N . THR A 1 352 ? -10.712 -1.325 11.315 1.00 98.19 352 THR A N 1
ATOM 2833 C CA . THR A 1 352 ? -11.894 -0.863 12.058 1.00 98.19 352 THR A CA 1
ATOM 2834 C C . THR A 1 352 ? -11.956 -1.385 13.490 1.00 98.19 352 THR A C 1
ATOM 2836 O O . THR A 1 352 ? -11.420 -2.452 13.784 1.00 98.19 352 THR A O 1
ATOM 2839 N N . SER A 1 353 ? -12.628 -0.632 14.366 1.00 97.38 353 SER A N 1
ATOM 2840 C CA . SER A 1 353 ? -12.927 -1.017 15.750 1.00 97.38 353 SER A CA 1
ATOM 2841 C C . SER A 1 353 ? -13.876 -2.211 15.871 1.00 97.38 353 SER A C 1
ATOM 2843 O O . SER A 1 353 ? -13.948 -2.799 16.941 1.00 97.38 353 SER A O 1
ATOM 2845 N N . ILE A 1 354 ? -14.599 -2.585 14.810 1.00 98.31 354 ILE A N 1
ATOM 2846 C CA . ILE A 1 354 ? -15.558 -3.697 14.854 1.00 98.31 354 ILE A CA 1
ATOM 2847 C C . ILE A 1 354 ? -14.825 -5.024 15.105 1.00 98.31 354 ILE A C 1
ATOM 2849 O O . ILE A 1 354 ? -13.948 -5.424 14.338 1.00 98.31 354 ILE A O 1
ATOM 2853 N N . GLU A 1 355 ? -15.215 -5.725 16.166 1.00 97.19 355 GLU A N 1
ATOM 2854 C CA . GLU A 1 355 ? -14.632 -6.993 16.618 1.00 97.19 355 GLU A CA 1
ATOM 2855 C C . GLU A 1 355 ? -15.390 -8.222 16.123 1.00 97.19 355 GLU A C 1
ATOM 2857 O O . GLU A 1 355 ? -14.811 -9.298 16.017 1.00 97.19 355 GLU A O 1
ATOM 2862 N N . ASN A 1 356 ? -16.672 -8.078 15.793 1.00 97.00 356 ASN A N 1
ATOM 2863 C CA . ASN A 1 356 ? -17.547 -9.170 15.366 1.00 97.00 356 ASN A CA 1
ATOM 2864 C C . ASN A 1 356 ? -17.776 -9.191 13.844 1.00 97.00 356 ASN A C 1
ATOM 2866 O O . ASN A 1 356 ? -18.867 -9.527 13.381 1.00 97.00 356 ASN A O 1
ATOM 2870 N N . LEU A 1 357 ? -16.752 -8.822 13.065 1.00 97.25 357 LEU A N 1
ATOM 2871 C CA . LEU A 1 357 ? -16.773 -8.994 11.611 1.00 97.25 357 LEU A CA 1
ATOM 2872 C C . LEU A 1 357 ? -16.952 -10.484 11.259 1.00 97.25 357 LEU A C 1
ATOM 2874 O O . LEU A 1 357 ? -16.483 -11.345 12.012 1.00 97.25 357 LEU A O 1
ATOM 2878 N N . PRO A 1 358 ? -17.581 -10.816 10.118 1.00 95.25 358 PRO A N 1
ATOM 2879 C CA . PRO A 1 358 ? -17.750 -12.198 9.677 1.00 95.25 358 PRO A CA 1
ATOM 2880 C C . PRO A 1 358 ? -16.424 -12.745 9.124 1.00 95.25 358 PRO A C 1
ATOM 2882 O O . PRO A 1 358 ? -16.232 -12.889 7.918 1.00 95.25 358 PRO A O 1
ATOM 2885 N N . PHE A 1 359 ? -15.464 -12.988 10.020 1.00 94.19 359 PHE A N 1
ATOM 2886 C CA . PHE A 1 359 ? -14.162 -13.556 9.683 1.00 94.19 359 PHE A CA 1
ATOM 2887 C C . PHE A 1 359 ? -14.314 -14.921 9.016 1.00 94.19 359 PHE A C 1
ATOM 2889 O O . PHE A 1 359 ? -15.241 -15.672 9.322 1.00 94.19 359 PHE A O 1
ATOM 2896 N N . ASN A 1 360 ? -13.358 -15.261 8.149 1.00 82.62 360 ASN A N 1
ATOM 2897 C CA . ASN A 1 360 ? -13.273 -16.611 7.611 1.00 82.62 360 ASN A CA 1
ATOM 2898 C C . ASN A 1 360 ? -13.116 -17.613 8.768 1.00 82.62 360 ASN A C 1
ATOM 2900 O O . ASN A 1 360 ? -12.130 -17.554 9.503 1.00 82.62 360 ASN A O 1
ATOM 2904 N N . ALA A 1 361 ? -14.107 -18.490 8.938 1.00 73.50 361 ALA A N 1
ATOM 2905 C CA . ALA A 1 361 ? -14.123 -19.493 9.999 1.00 73.50 361 ALA A CA 1
ATOM 2906 C C . ALA A 1 361 ? -13.262 -20.717 9.660 1.00 73.50 361 ALA A C 1
ATOM 2908 O O . ALA A 1 361 ? -12.927 -21.482 10.561 1.00 73.50 361 ALA A O 1
ATOM 2909 N N . ASP A 1 362 ? -12.911 -20.896 8.382 1.00 74.38 362 ASP A N 1
ATOM 2910 C CA . ASP A 1 362 ? -12.099 -22.021 7.938 1.00 74.38 362 ASP A CA 1
ATOM 2911 C C . ASP A 1 362 ? -10.617 -21.794 8.298 1.00 74.38 362 ASP A C 1
ATOM 2913 O O . ASP A 1 362 ? -10.014 -20.820 7.818 1.00 74.38 362 ASP A O 1
ATOM 2917 N N . PRO A 1 363 ? -10.018 -22.641 9.161 1.00 68.62 363 PRO A N 1
ATOM 2918 C CA . PRO A 1 363 ? -8.587 -22.587 9.442 1.00 68.62 363 PRO A CA 1
ATOM 2919 C C . PRO A 1 363 ? -7.743 -22.902 8.200 1.00 68.62 363 PRO A C 1
ATOM 2921 O O . PRO A 1 363 ? -6.627 -22.391 8.078 1.00 68.62 363 PRO A O 1
ATOM 2924 N N . GLU A 1 364 ? -8.279 -23.685 7.262 1.00 76.75 364 GLU A N 1
ATOM 2925 C CA . GLU A 1 364 ? -7.692 -23.896 5.948 1.00 76.75 364 GLU A CA 1
ATOM 2926 C C . GLU A 1 364 ? -8.269 -22.864 4.970 1.00 76.75 364 GLU A C 1
ATOM 2928 O O . GLU A 1 364 ? -9.461 -22.596 4.900 1.00 76.75 364 GLU A O 1
ATOM 2933 N N . ASN A 1 365 ? -7.420 -22.201 4.191 1.00 84.81 365 ASN A N 1
ATOM 2934 C CA . ASN A 1 365 ? -7.946 -21.309 3.160 1.00 84.81 365 ASN A CA 1
ATOM 2935 C C . ASN A 1 365 ? -8.517 -22.171 2.016 1.00 84.81 365 ASN A C 1
ATOM 2937 O O . ASN A 1 365 ? -7.754 -22.959 1.443 1.00 84.81 365 ASN A O 1
ATOM 2941 N N . PRO A 1 366 ? -9.777 -21.966 1.584 1.00 89.94 366 PRO A N 1
ATOM 2942 C CA . PRO A 1 366 ? -10.426 -22.796 0.559 1.00 89.94 366 PRO A CA 1
ATOM 2943 C C . PRO A 1 366 ? -9.747 -22.726 -0.819 1.00 89.94 366 PRO A C 1
ATOM 2945 O O . PRO A 1 366 ? -10.026 -23.520 -1.716 1.00 89.94 366 PRO A O 1
ATOM 2948 N N . HIS A 1 367 ? -8.846 -21.767 -1.019 1.00 94.38 367 HIS A N 1
ATOM 2949 C CA . HIS A 1 367 ? -8.113 -21.541 -2.259 1.00 94.38 367 HIS A CA 1
ATOM 2950 C C . HIS A 1 367 ? -6.659 -22.032 -2.209 1.00 94.38 367 HIS A C 1
ATOM 2952 O O . HIS A 1 367 ? -5.885 -21.745 -3.125 1.00 94.38 367 HIS A O 1
ATOM 2958 N N . SER A 1 368 ? -6.262 -22.781 -1.174 1.00 93.19 368 SER A N 1
ATOM 2959 C CA . SER A 1 368 ? -4.903 -23.326 -1.027 1.00 93.19 368 SER A CA 1
ATOM 2960 C C . SER A 1 368 ? -4.452 -24.182 -2.222 1.00 93.19 368 SER A C 1
ATOM 2962 O O . SER A 1 368 ? -3.267 -24.162 -2.562 1.00 93.19 368 SER A O 1
ATOM 2964 N N . TRP A 1 369 ? -5.386 -24.813 -2.946 1.00 94.00 369 TRP A N 1
ATOM 2965 C CA . TRP A 1 369 ? -5.148 -25.574 -4.186 1.00 94.00 369 TRP A CA 1
ATOM 2966 C C . TRP A 1 369 ? -4.408 -24.784 -5.282 1.00 94.00 369 TRP A C 1
ATOM 2968 O O . TRP A 1 369 ? -3.701 -25.362 -6.113 1.00 94.00 369 TRP A O 1
ATOM 2978 N N . ILE A 1 370 ? -4.503 -23.448 -5.281 1.00 94.88 370 ILE A N 1
ATOM 2979 C CA . ILE A 1 370 ? -3.774 -22.571 -6.212 1.00 94.88 370 ILE A CA 1
ATOM 2980 C C . ILE A 1 370 ? -2.257 -22.741 -6.050 1.00 94.88 370 ILE A C 1
ATOM 2982 O O . ILE A 1 370 ? -1.510 -22.577 -7.019 1.00 94.88 370 ILE A O 1
ATOM 2986 N N . LYS A 1 371 ? -1.781 -23.082 -4.843 1.00 92.06 371 LYS A N 1
ATOM 2987 C CA . LYS A 1 371 ? -0.373 -23.410 -4.582 1.00 92.06 371 LYS A CA 1
ATOM 2988 C C . LYS A 1 371 ? 0.083 -24.560 -5.474 1.00 92.06 371 LYS A C 1
ATOM 2990 O O . LYS A 1 371 ? 1.085 -24.420 -6.177 1.00 92.06 371 LYS A O 1
ATOM 2995 N N . ASP A 1 372 ? -0.670 -25.652 -5.478 1.00 92.94 372 ASP A N 1
ATOM 2996 C CA . ASP A 1 372 ? -0.328 -26.883 -6.192 1.00 92.94 372 ASP A CA 1
ATOM 2997 C C . ASP A 1 372 ? -0.483 -26.698 -7.703 1.00 92.94 372 ASP A C 1
ATOM 2999 O O . ASP A 1 372 ? 0.359 -27.145 -8.486 1.00 92.94 372 ASP A O 1
ATOM 3003 N N . PHE A 1 373 ? -1.491 -25.928 -8.123 1.00 94.00 373 PHE A N 1
ATOM 3004 C CA . PHE A 1 373 ? -1.619 -25.485 -9.510 1.00 94.00 373 PHE A CA 1
ATOM 3005 C C . PHE A 1 373 ? -0.389 -24.679 -9.964 1.00 94.00 373 PHE A C 1
ATOM 3007 O O . PHE A 1 373 ? 0.242 -24.991 -10.980 1.00 94.00 373 PHE A O 1
ATOM 3014 N N . CYS A 1 374 ? 0.020 -23.674 -9.181 1.00 92.44 374 CYS A N 1
ATOM 3015 C CA . CYS A 1 374 ? 1.195 -22.856 -9.483 1.00 92.44 374 CYS A CA 1
ATOM 3016 C C . CYS A 1 374 ? 2.490 -23.675 -9.519 1.00 92.44 374 CYS A C 1
ATOM 3018 O O . CYS A 1 374 ? 3.424 -23.301 -10.239 1.00 92.44 374 CYS A O 1
ATOM 3020 N N . GLN A 1 375 ? 2.569 -24.772 -8.757 1.00 90.44 375 GLN A N 1
ATOM 3021 C CA . GLN A 1 375 ? 3.741 -25.639 -8.749 1.00 90.44 375 GLN A CA 1
ATOM 3022 C C . GLN A 1 375 ? 3.971 -26.327 -10.098 1.00 90.44 375 GLN A C 1
ATOM 3024 O O . GLN A 1 375 ? 5.127 -26.404 -10.533 1.00 90.44 375 GLN A O 1
ATOM 3029 N N . LYS A 1 376 ? 2.882 -26.742 -10.760 1.00 93.81 376 LYS A N 1
ATOM 3030 C CA . LYS A 1 376 ? 2.875 -27.456 -12.047 1.00 93.81 376 LYS A CA 1
ATOM 3031 C C . LYS A 1 376 ? 2.904 -26.525 -13.268 1.00 93.81 376 LYS A C 1
ATOM 3033 O O . LYS A 1 376 ? 3.492 -26.884 -14.277 1.00 93.81 376 LYS A O 1
ATOM 3038 N N . CYS A 1 377 ? 2.313 -25.332 -13.167 1.00 93.25 377 CYS A N 1
ATOM 3039 C CA . CYS A 1 377 ? 2.132 -24.401 -14.290 1.00 93.25 377 CYS A CA 1
ATOM 3040 C C . CYS A 1 377 ? 3.442 -23.723 -14.757 1.00 93.25 377 CYS A C 1
ATOM 3042 O O . CYS A 1 377 ? 3.999 -24.055 -15.798 1.00 93.25 377 CYS A O 1
ATOM 3044 N N . GLY A 1 378 ? 3.959 -22.752 -13.994 1.00 90.06 378 GLY A N 1
ATOM 3045 C CA . GLY A 1 378 ? 5.196 -22.036 -14.343 1.00 90.06 378 GLY A CA 1
ATOM 3046 C C . GLY A 1 378 ? 5.117 -21.046 -15.519 1.00 90.06 378 GLY A C 1
ATOM 3047 O O . GLY A 1 378 ? 6.145 -20.462 -15.853 1.00 90.06 378 GLY A O 1
ATOM 3048 N N . GLU A 1 379 ? 3.945 -20.779 -16.102 1.00 92.62 379 GLU A N 1
ATOM 3049 C CA . GLU A 1 379 ? 3.807 -19.860 -17.250 1.00 92.62 379 GLU A CA 1
ATOM 3050 C C . GLU A 1 379 ? 4.290 -18.434 -16.950 1.00 92.62 379 GLU A C 1
ATOM 3052 O O . GLU A 1 379 ? 5.015 -17.835 -17.739 1.00 92.62 379 GLU A O 1
ATOM 3057 N N . CYS A 1 380 ? 4.008 -17.915 -15.751 1.00 93.44 380 CYS A N 1
ATOM 3058 C CA . CYS A 1 380 ? 4.524 -16.607 -15.332 1.00 93.44 380 CYS A CA 1
ATOM 3059 C C . CYS A 1 380 ? 6.064 -16.546 -15.289 1.00 93.44 380 CYS A C 1
ATOM 3061 O O . CYS A 1 380 ? 6.642 -15.502 -15.583 1.00 93.44 380 CYS A O 1
ATOM 3063 N N . ILE A 1 381 ? 6.740 -17.656 -14.964 1.00 93.88 381 ILE A N 1
ATOM 3064 C CA . ILE A 1 381 ? 8.209 -17.729 -14.959 1.00 93.88 381 ILE A CA 1
ATOM 3065 C C . ILE A 1 381 ? 8.732 -17.598 -16.389 1.00 93.88 381 ILE A C 1
ATOM 3067 O O . ILE A 1 381 ? 9.655 -16.820 -16.624 1.00 93.88 381 ILE A O 1
ATOM 3071 N N . LYS A 1 382 ? 8.123 -18.330 -17.331 1.00 92.31 382 LYS A N 1
ATOM 3072 C CA . LYS A 1 382 ? 8.499 -18.303 -18.751 1.00 92.31 382 LYS A CA 1
ATOM 3073 C C . LYS A 1 382 ? 8.261 -16.925 -19.369 1.00 92.31 382 LYS A C 1
ATOM 3075 O O . LYS A 1 382 ? 9.131 -16.423 -20.069 1.00 92.31 382 LYS A O 1
ATOM 3080 N N . GLY A 1 383 ? 7.118 -16.307 -19.067 1.00 91.50 383 GLY A N 1
ATOM 3081 C CA . GLY A 1 383 ? 6.734 -15.016 -19.638 1.00 91.50 383 GLY A CA 1
ATOM 3082 C C . GLY A 1 383 ? 7.485 -13.812 -19.064 1.00 91.50 383 GLY A C 1
ATOM 3083 O O . GLY A 1 383 ? 7.447 -12.744 -19.655 1.00 91.50 383 GLY A O 1
ATOM 3084 N N . CYS A 1 384 ? 8.162 -13.924 -17.915 1.00 93.44 384 CYS A N 1
ATOM 3085 C CA . CYS A 1 384 ? 8.741 -12.756 -17.252 1.00 93.44 384 CYS A CA 1
ATOM 3086 C C . CYS A 1 384 ? 9.951 -12.169 -18.019 1.00 93.44 384 CYS A C 1
ATOM 3088 O O . CYS A 1 384 ? 11.030 -12.769 -17.977 1.00 93.44 384 CYS A O 1
ATOM 3090 N N . PRO A 1 385 ? 9.872 -10.943 -18.588 1.00 91.06 385 PRO A N 1
ATOM 3091 C CA . PRO A 1 385 ? 10.963 -10.350 -19.370 1.00 91.06 385 PRO A CA 1
ATOM 3092 C C . PRO A 1 385 ? 12.208 -10.078 -18.525 1.00 91.06 385 PRO A C 1
ATOM 3094 O O . PRO A 1 385 ? 13.329 -10.066 -19.025 1.00 91.06 385 PRO A O 1
ATOM 3097 N N . GLY A 1 386 ? 12.026 -9.861 -17.219 1.00 91.62 386 GLY A N 1
ATOM 3098 C CA . GLY A 1 386 ? 13.125 -9.631 -16.285 1.00 91.62 386 GLY A CA 1
ATOM 3099 C C . GLY A 1 386 ? 13.730 -10.908 -15.718 1.00 91.62 386 GLY A C 1
ATOM 3100 O O . GLY A 1 386 ? 14.696 -10.817 -14.967 1.00 91.62 386 GLY A O 1
ATOM 3101 N N . LYS A 1 387 ? 13.152 -12.089 -15.997 1.00 93.81 387 LYS A N 1
ATOM 3102 C CA . LYS A 1 387 ? 13.467 -13.343 -15.283 1.00 93.81 387 LYS A CA 1
ATOM 3103 C C . LYS A 1 387 ? 13.441 -13.148 -13.757 1.00 93.81 387 LYS A C 1
ATOM 3105 O O . LYS A 1 387 ? 14.281 -13.663 -13.020 1.00 93.81 387 LYS A O 1
ATOM 3110 N N . ALA A 1 388 ? 12.491 -12.331 -13.303 1.00 94.69 388 ALA A N 1
ATOM 3111 C CA . ALA A 1 388 ? 12.353 -11.902 -11.917 1.00 94.69 388 ALA A CA 1
ATOM 3112 C C . ALA A 1 388 ? 11.505 -12.866 -11.078 1.00 94.69 388 ALA A C 1
ATOM 3114 O O . ALA A 1 388 ? 11.554 -12.804 -9.853 1.00 94.69 388 ALA A O 1
ATOM 3115 N N . ILE A 1 389 ? 10.724 -13.735 -11.728 1.00 94.94 389 ILE A N 1
ATOM 3116 C CA . ILE A 1 389 ? 9.892 -14.745 -11.073 1.00 94.94 389 ILE A CA 1
ATOM 3117 C C . ILE A 1 389 ? 10.698 -16.040 -10.971 1.00 94.94 389 ILE A C 1
ATOM 3119 O O . ILE A 1 389 ? 11.044 -16.653 -11.979 1.00 94.94 389 ILE A O 1
ATOM 3123 N N . LEU A 1 390 ? 11.014 -16.445 -9.747 1.00 93.19 390 LEU A N 1
ATOM 3124 C CA . LEU A 1 390 ? 11.884 -17.572 -9.440 1.00 93.19 390 LEU A CA 1
ATOM 3125 C C . LEU A 1 390 ? 11.082 -18.862 -9.260 1.00 93.19 390 LEU A C 1
ATOM 3127 O O . LEU A 1 390 ? 9.983 -18.864 -8.703 1.00 93.19 390 LEU A O 1
ATOM 3131 N N . LYS A 1 391 ? 11.659 -19.994 -9.679 1.00 91.12 391 LYS A N 1
ATOM 3132 C CA . LYS A 1 391 ? 11.056 -21.320 -9.463 1.00 91.12 391 LYS A CA 1
ATOM 3133 C C . LYS A 1 391 ? 10.995 -21.676 -7.978 1.00 91.12 391 LYS A C 1
ATOM 3135 O O . LYS A 1 391 ? 9.956 -22.141 -7.516 1.00 91.12 391 LYS A O 1
ATOM 3140 N N . GLN A 1 392 ? 12.082 -21.417 -7.251 1.00 90.62 392 GLN A N 1
ATOM 3141 C CA . GLN A 1 392 ? 12.146 -21.573 -5.800 1.00 90.62 392 GLN A CA 1
ATOM 3142 C C . GLN A 1 392 ? 11.891 -20.236 -5.100 1.00 90.62 392 GLN A C 1
ATOM 3144 O O . GLN A 1 392 ? 12.337 -19.200 -5.601 1.00 90.62 392 GLN A O 1
ATOM 3149 N N . PRO A 1 393 ? 11.162 -20.232 -3.974 1.00 89.81 393 PRO A N 1
ATOM 3150 C CA . PRO A 1 393 ? 10.897 -19.008 -3.245 1.00 89.81 393 PRO A CA 1
ATOM 3151 C C . PRO A 1 393 ? 12.148 -18.515 -2.511 1.00 89.81 393 PRO A C 1
ATOM 3153 O O . PRO A 1 393 ? 12.913 -19.293 -1.948 1.00 89.81 393 PRO A O 1
ATOM 3156 N N . LEU A 1 394 ? 12.300 -17.197 -2.440 1.00 86.12 394 LEU A N 1
ATOM 3157 C CA . LEU A 1 394 ? 13.174 -16.529 -1.487 1.00 86.12 394 LEU A CA 1
ATOM 3158 C C . LEU A 1 394 ? 12.500 -16.556 -0.117 1.00 86.12 394 LEU A C 1
ATOM 3160 O O . LEU A 1 394 ? 11.402 -16.008 0.047 1.00 86.12 394 LEU A O 1
ATOM 3164 N N . ILE A 1 395 ? 13.165 -17.168 0.858 1.00 83.31 395 ILE A N 1
ATOM 3165 C CA . ILE A 1 395 ? 12.741 -17.137 2.256 1.00 83.31 395 ILE A CA 1
ATOM 3166 C C . ILE A 1 395 ? 13.179 -15.805 2.864 1.00 83.31 395 ILE A C 1
ATOM 3168 O O . ILE A 1 395 ? 14.311 -15.361 2.685 1.00 83.31 395 ILE A O 1
ATOM 3172 N N . LYS A 1 396 ? 12.250 -15.140 3.542 1.00 70.25 396 LYS A N 1
ATOM 3173 C CA . LYS A 1 396 ? 12.461 -13.898 4.281 1.00 70.25 396 LYS A CA 1
ATOM 3174 C C . LYS A 1 396 ? 11.925 -14.093 5.694 1.00 70.25 396 LYS A C 1
ATOM 3176 O O . LYS A 1 396 ? 11.016 -14.890 5.913 1.00 70.25 396 LYS A O 1
ATOM 3181 N N . ASP A 1 397 ? 12.377 -13.263 6.623 1.00 62.19 397 ASP A N 1
ATOM 3182 C CA . ASP A 1 397 ? 11.868 -13.257 8.005 1.00 62.19 397 ASP A CA 1
ATOM 3183 C C . ASP A 1 397 ? 10.342 -13.045 8.079 1.00 62.19 397 ASP A C 1
ATOM 3185 O O . ASP A 1 397 ? 9.685 -13.383 9.056 1.00 62.19 397 ASP A O 1
ATOM 3189 N N . THR A 1 398 ? 9.760 -12.478 7.018 1.00 58.44 398 THR A N 1
ATOM 3190 C CA . THR A 1 398 ? 8.360 -12.046 6.945 1.00 58.44 398 THR A CA 1
ATOM 3191 C C . THR A 1 398 ? 7.497 -12.982 6.084 1.00 58.44 398 THR A C 1
ATOM 3193 O O . THR A 1 398 ? 6.405 -12.596 5.659 1.00 58.44 398 THR A O 1
ATOM 3196 N N . GLY A 1 399 ? 8.012 -14.166 5.732 1.00 74.94 399 GLY A N 1
ATOM 3197 C CA . GLY A 1 399 ? 7.379 -15.138 4.839 1.00 74.94 399 GLY A CA 1
ATOM 3198 C C . GLY A 1 399 ? 8.236 -15.447 3.612 1.00 74.94 399 GLY A C 1
ATOM 3199 O O . GLY A 1 399 ? 9.453 -15.338 3.638 1.00 74.94 399 GLY A O 1
ATOM 3200 N N . HIS A 1 400 ? 7.615 -15.830 2.502 1.00 81.56 400 HIS A N 1
ATOM 3201 C CA . HIS A 1 400 ? 8.347 -16.177 1.288 1.00 81.56 400 HIS A CA 1
ATOM 3202 C C . HIS A 1 400 ? 7.829 -15.404 0.075 1.00 81.56 400 HIS A C 1
ATOM 3204 O O . HIS A 1 400 ? 6.671 -14.992 0.020 1.00 81.56 400 HIS A O 1
ATOM 3210 N N . THR A 1 401 ? 8.696 -15.182 -0.909 1.00 87.88 401 THR A N 1
ATOM 3211 C CA . THR A 1 401 ? 8.315 -14.581 -2.191 1.00 87.88 401 THR A CA 1
ATOM 3212 C C . THR A 1 401 ? 9.110 -15.198 -3.322 1.00 87.88 401 THR A C 1
ATOM 3214 O O . THR A 1 401 ? 10.289 -15.487 -3.179 1.00 87.88 401 THR A O 1
ATOM 3217 N N . HIS A 1 402 ? 8.481 -15.358 -4.473 1.00 92.31 402 HIS A N 1
ATOM 3218 C CA . HIS A 1 402 ? 9.151 -15.804 -5.688 1.00 92.31 402 HIS A CA 1
ATOM 3219 C C . HIS A 1 402 ? 9.716 -14.633 -6.510 1.00 92.31 402 HIS A C 1
ATOM 3221 O O . HIS A 1 402 ? 10.265 -14.866 -7.579 1.00 92.31 402 HIS A O 1
ATOM 3227 N N . ILE A 1 403 ? 9.579 -13.382 -6.049 1.00 92.56 403 ILE A N 1
ATOM 3228 C CA . ILE A 1 403 ? 9.926 -12.195 -6.840 1.00 92.56 403 ILE A CA 1
ATOM 3229 C C . ILE A 1 403 ? 11.267 -11.601 -6.409 1.00 92.56 403 ILE A C 1
ATOM 3231 O O . ILE A 1 403 ? 11.432 -11.140 -5.275 1.00 92.56 403 ILE A O 1
ATOM 3235 N N . ASP A 1 404 ? 12.195 -11.535 -7.359 1.00 91.19 404 ASP A N 1
ATOM 3236 C CA . ASP A 1 404 ? 13.419 -10.749 -7.269 1.00 91.19 404 ASP A CA 1
ATOM 3237 C C . ASP A 1 404 ? 13.166 -9.320 -7.777 1.00 91.19 404 ASP A C 1
ATOM 3239 O O . ASP A 1 404 ? 13.125 -9.042 -8.979 1.00 91.19 404 ASP A O 1
ATOM 3243 N N . ASN A 1 405 ? 12.998 -8.385 -6.841 1.00 86.81 405 ASN A N 1
ATOM 3244 C CA . ASN A 1 405 ? 12.722 -6.986 -7.168 1.00 86.81 405 ASN A CA 1
ATOM 3245 C C . ASN A 1 405 ? 13.869 -6.299 -7.925 1.00 86.81 405 ASN A C 1
ATOM 3247 O O . ASN A 1 405 ? 13.596 -5.372 -8.687 1.00 86.81 405 ASN A O 1
ATOM 3251 N N . SER A 1 406 ? 15.120 -6.750 -7.759 1.00 87.31 406 SER A N 1
ATOM 3252 C CA . SER A 1 406 ? 16.268 -6.180 -8.482 1.00 87.31 406 SER A CA 1
ATOM 3253 C C . SER A 1 406 ? 16.172 -6.433 -9.989 1.00 87.31 406 SER A C 1
ATOM 3255 O O . SER A 1 406 ? 16.598 -5.604 -10.788 1.00 87.31 406 SER A O 1
ATOM 3257 N N . LYS A 1 407 ? 15.518 -7.537 -10.370 1.00 90.62 407 LYS A N 1
ATOM 3258 C CA . LYS A 1 407 ? 15.231 -7.919 -11.756 1.00 90.62 407 LYS A CA 1
ATOM 3259 C C . LYS A 1 407 ? 13.877 -7.410 -12.245 1.00 90.62 407 LYS A C 1
ATOM 3261 O O . LYS A 1 407 ? 13.727 -7.073 -13.417 1.00 90.62 407 LYS A O 1
ATOM 3266 N N . CYS A 1 408 ? 12.889 -7.334 -11.352 1.00 91.38 408 CYS A N 1
ATOM 3267 C CA . CYS A 1 408 ? 11.546 -6.862 -11.685 1.00 91.38 408 CYS A CA 1
ATOM 3268 C C . CYS A 1 408 ? 11.538 -5.362 -12.002 1.00 91.38 408 CYS A C 1
ATOM 3270 O O . CYS A 1 408 ? 11.023 -4.956 -13.041 1.00 91.38 408 CYS A O 1
ATOM 3272 N N . PHE A 1 409 ? 12.128 -4.528 -11.138 1.00 86.38 409 PHE A N 1
ATOM 3273 C CA . PHE A 1 409 ? 12.007 -3.072 -11.242 1.00 86.38 409 PHE A CA 1
ATOM 3274 C C . PHE A 1 409 ? 12.572 -2.460 -12.530 1.00 86.38 409 PHE A C 1
ATOM 3276 O O . PHE A 1 409 ? 11.882 -1.614 -13.101 1.00 86.38 409 PHE A O 1
ATOM 3283 N N . PRO A 1 410 ? 13.743 -2.875 -13.049 1.00 86.94 410 PRO A N 1
ATOM 3284 C CA . PRO A 1 410 ? 14.236 -2.355 -14.322 1.00 86.94 410 PRO A CA 1
ATOM 3285 C C . PRO A 1 410 ? 13.229 -2.537 -15.464 1.00 86.94 410 PRO A C 1
ATOM 3287 O O . PRO A 1 410 ? 12.922 -1.578 -16.175 1.00 86.94 410 PRO A O 1
ATOM 3290 N N . GLN A 1 411 ? 12.646 -3.735 -15.588 1.00 89.69 411 GLN A N 1
ATOM 3291 C CA . GLN A 1 411 ? 11.631 -4.006 -16.609 1.00 89.69 411 GLN A CA 1
ATOM 3292 C C . GLN A 1 411 ? 10.302 -3.335 -16.289 1.00 89.69 411 GLN A C 1
ATOM 3294 O O . GLN A 1 411 ? 9.665 -2.787 -17.175 1.00 89.69 411 GLN A O 1
ATOM 3299 N N . PHE A 1 412 ? 9.900 -3.294 -15.023 1.00 89.31 412 PHE A N 1
ATOM 3300 C CA . PHE A 1 412 ? 8.705 -2.583 -14.582 1.00 89.31 412 PHE A CA 1
ATOM 3301 C C . PHE A 1 412 ? 8.728 -1.099 -14.988 1.00 89.31 412 PHE A C 1
ATOM 3303 O O . PHE A 1 412 ? 7.714 -0.578 -15.446 1.00 89.31 412 PHE A O 1
ATOM 3310 N N . TYR A 1 413 ? 9.867 -0.409 -14.872 1.00 84.88 413 TYR A N 1
ATOM 3311 C CA . TYR A 1 413 ? 9.974 0.992 -15.299 1.00 84.88 413 TYR A CA 1
ATOM 3312 C C . TYR A 1 413 ? 9.984 1.151 -16.820 1.00 84.88 413 TYR A C 1
ATOM 3314 O O . TYR A 1 413 ? 9.325 2.054 -17.344 1.00 84.88 413 TYR A O 1
ATOM 3322 N N . LYS A 1 414 ? 10.703 0.267 -17.521 1.00 86.31 414 LYS A N 1
ATOM 3323 C CA . LYS A 1 414 ? 10.800 0.275 -18.983 1.00 86.31 414 LYS A CA 1
ATOM 3324 C C . LYS A 1 414 ? 9.447 -0.037 -19.638 1.00 86.31 414 LYS A C 1
ATOM 3326 O O . LYS A 1 414 ? 8.965 0.733 -20.466 1.00 86.31 414 LYS A O 1
ATOM 3331 N N . GLU A 1 415 ? 8.786 -1.087 -19.164 1.00 87.81 415 GLU A N 1
ATOM 3332 C CA . GLU A 1 415 ? 7.593 -1.709 -19.745 1.00 87.81 415 GLU A CA 1
ATOM 3333 C C . GLU A 1 415 ? 6.290 -1.259 -19.064 1.00 87.81 415 GLU A C 1
ATOM 3335 O O . GLU A 1 415 ? 5.407 -2.061 -18.759 1.00 87.81 415 GLU A O 1
ATOM 3340 N N . ASN A 1 416 ? 6.164 0.045 -18.790 1.00 86.31 416 ASN A N 1
ATOM 3341 C CA . ASN A 1 416 ? 4.924 0.671 -18.302 1.00 86.31 416 ASN A CA 1
ATOM 3342 C C . ASN A 1 416 ? 4.255 -0.082 -17.122 1.00 86.31 416 ASN A C 1
ATOM 3344 O O . ASN A 1 416 ? 3.054 -0.330 -17.129 1.00 86.31 416 ASN A O 1
ATOM 3348 N N . ALA A 1 417 ? 5.024 -0.419 -16.086 1.00 85.50 417 ALA A N 1
ATOM 3349 C CA . ALA A 1 417 ? 4.580 -1.070 -14.846 1.00 85.50 417 ALA A CA 1
ATOM 3350 C C . ALA A 1 417 ? 4.141 -2.547 -14.957 1.00 85.50 417 ALA A C 1
ATOM 3352 O O . ALA A 1 417 ? 3.397 -3.005 -14.094 1.00 85.50 417 ALA A O 1
ATOM 3353 N N . CYS A 1 418 ? 4.593 -3.254 -16.002 1.00 80.50 418 CYS A N 1
ATOM 3354 C CA . CYS A 1 418 ? 4.467 -4.692 -16.307 1.00 80.50 418 CYS A CA 1
ATOM 3355 C C . CYS A 1 418 ? 3.541 -5.559 -15.406 1.00 80.50 418 CYS A C 1
ATOM 3357 O O . CYS A 1 418 ? 3.842 -5.824 -14.243 1.00 80.50 418 CYS A O 1
ATOM 3359 N N . THR A 1 419 ? 2.462 -6.101 -15.986 1.00 77.44 419 THR A N 1
ATOM 3360 C CA . THR A 1 419 ? 1.496 -7.052 -15.376 1.00 77.44 419 THR A CA 1
ATOM 3361 C C . THR A 1 419 ? 1.154 -8.205 -16.334 1.00 77.44 419 THR A C 1
ATOM 3363 O O . THR A 1 419 ? -0.002 -8.545 -16.545 1.00 77.44 419 THR A O 1
ATOM 3366 N N . LEU A 1 420 ? 2.217 -8.726 -16.943 1.00 73.19 420 LEU A N 1
ATOM 3367 C CA . LEU A 1 420 ? 2.390 -9.906 -17.800 1.00 73.19 420 LEU A CA 1
ATOM 3368 C C . LEU A 1 420 ? 1.171 -10.697 -18.314 1.00 73.19 420 LEU A C 1
ATOM 3370 O O . LEU A 1 420 ? 0.644 -11.537 -17.586 1.00 73.19 420 LEU A O 1
ATOM 3374 N N . TYR A 1 421 ? 0.917 -10.594 -19.628 1.00 63.53 421 TYR A N 1
ATOM 3375 C CA . TYR A 1 421 ? 1.037 -11.752 -20.528 1.00 63.53 421 TYR A CA 1
ATOM 3376 C C . TYR A 1 421 ? 1.305 -11.312 -21.985 1.00 63.53 421 TYR A C 1
ATOM 3378 O O . TYR A 1 421 ? 0.575 -10.467 -22.494 1.00 63.53 421 TYR A O 1
ATOM 3386 N N . ALA A 1 422 ? 2.268 -11.987 -22.628 1.00 53.50 422 ALA A N 1
ATOM 3387 C CA . ALA A 1 422 ? 2.945 -11.733 -23.913 1.00 53.50 422 ALA A CA 1
ATOM 3388 C C . ALA A 1 422 ? 4.204 -10.858 -23.806 1.00 53.50 422 ALA A C 1
ATOM 3390 O O . ALA A 1 422 ? 4.104 -9.610 -23.775 1.00 53.50 422 ALA A O 1
#

Sequence (422 aa):
MIVEEFWIINWDGLPLFKYSSTRSLRIELIGGFLSAIQSFAKTVIDDGKGKYLNTISIGDHTYNFMTNEIYKLYFILKTSSKEKEKIINIYLRRFEDMFIEEFRRDLITFDGDISKFDKFDKKFIKTYDRIASIDSIKSAVADESMLSKYKDRVISNHLSPKQAVIHPAEFLRGKSTKDKLKFIAKILPKQLSTILNVKVSYKTIKNNPENPDNKASKGFIKEFEDYAYSLGVGKIGYTKITPNLVYKNATVLFPNAIVLMLEMDEAIIMKSPSFETYKMIMGTYKKLNKVTNKLTKFFRENNYGAQAGPSLGGVANYVVLARNAGLGWIGRLGLLITPEFGPRQRLSIIATSIENLPFNADPENPHSWIKDFCQKCGECIKGCPGKAILKQPLIKDTGHTHIDNSKCFPQFYKENACTLYA

Organism: NCBI:txid412755

Foldseek 3Di:
DDFQKKFKAALCLHTLDIDHPPPDDPRSVVSNVQSVQQVVCLVPPPPVPSDGDQWDDDPQKIWGWDADPVLRMIIITIDGPPDDPVVVVVLSVVLVCLQCVVCVVCSVVPPSPSVSRVVVVVVVVVVCVVVCLLVVLLCLCVPCVLLVLLPQKQAADPLAAADDDADPVLLCPPDDPVVVVVCCVQPVVLVVLLSVLSSLLSVCLVLADSDFDAADDPVVVVVLVVLLVVLQFPDKFKAFDHNSFFHHSHMGSAGIKIKTKHFQDPVQLLPPLDQSVLSSVSVQLSSQSVSLSVSQVVCRVVRKNKGKQGLPSGGGNSQVRCQQRLQADQALVRHGQGPPRGRRITIIMMHISHPPPPGDPDPDRPHCVNHVVRLPPCQCCVFQPLNQRANDWDQDSSGTHRGDCVSNNNCCSVRSNGPDDD